Protein 4O1E (pdb70)

Sequence (538 aa):
GSHMLIIIGEKINGTTIPSVKKAIEAKDEKLIRDLALRQSEAGADYIDVCASTSPELEVETLQWLMDIVQEATDTPLCIDSPNPRAIQQVLLYAKRPGLINSVSLEGDKCEVIFPLIQGTSWQVIALTCDNSGIPQDVQSRVEIAQALVEKAQSYDIAQERIHIDPLVIALSADNGALLKFAEATRQIKANYPMINVTSGLSNISFGMPLRKVVNQNFLTLAMFAGMDSAIILDPLNRDLLAALLATEALLGRDKHCRNFANAYRKNKIGPLKHMLIIIGEKINGTIPSVKKAIEAKDEKLIRDLALRQEAGADYIDVCASTSPELEVETLQWLMDIVQEATDTPLCIDSPNPRAIQQVLLYAKRPGLINSVSLEGDKCEVIFPLLIQGTSWQVIALTCDNSGIPQDVQSRVEIAQALVEKAQSYDIAQERIHIDPLVIIALSADNGALLKFAEATRQIKANYPMINVTSGLSNISFGMPLRKVVNQNFLTLAMFAGMDSAIILDPLNRDLLAALLATEALLGRDKHCRNFANAYRKNKIGPL

Organism: Desulfitobacterium hafniense (strain DSM 10664 / DCB-2) (NCBI:txid272564)

CATH classification: 3.20.20.20

Foldseek 3Di:
DDDAAAEAEAPQACVPPVNVVCLVVVPLVVLLVLLVVQVVLPHQEYEHHNPDPVVCGLVSLLSSQVSSVVNDVRHYAYADPDLVSCLSCVVSGPAAEEYHAAFQEDCRLVRVLVSCQVHLHAHEYEQAYNVGQDQALVSSLVRLVVSQVSSVVSVNAQLRYAYENAQAACVVPVCRLVSLLVSLVSNCVVPVNHAYEYEQQRHHPPHPPSVVNSLVSVLSVVVSHHRYYHYHSQPQVSSLSSLVSCVVVVNCVVSVVNVVCVVVVSHDPRD/DAAAEAEAPQACVPPVNVVCLVVVVLVVLLVLLQVLCLHHQEYEHYNPDDPVCGLVSQLSSQVSSVVRDVRHYAYADPDQVSVLSRVVSTPAAEEYHAAEQEDCNCVSVLVVCQPHLHAHEYEQAYNVGQDDALVSSLVRLVVSCVSNVVSVHHQLRYAYEDAFAACVVPVCRLVSVLVSQVSNCVVPVNHAYEYEQQRHHPPHPPSVVNSLVSLLSVVVSHHRYYHYHSQPQVSSLSSLVSCVVVVNCVVSVVNVVCVVVVSHDDD

Secondary structure (DSSP, 8-state):
---PPEEEEEEEETTSHHHHHHHHHT-HHHHHHHHHHHHHTT-SEEEEE--S-GGGHHHHHHHHHHHHHHH--SPEEEE-S-HHHHHHHGGG-SS--EEEEE-SSTTHHHHHHHHHTTS--EEEEES-BTTB---SHHHHHHHHHHHHHHHHTTT--GGGEEEE-----TTT-TTHHHHHHHHHHHHHHH-TT-EEEEESSGGGTTSSSHHHHHHHHHHHHHHHT--EEEE-TT-HHHHHHHHHHHHHTT-SGGGHHHHHHHHTTSSSS--/-PPEEEEEEEETTSHHHHHHHHHT-HHHHHHHHHH-----SEEEEE--S-HHHHHHHHHHHHHHHHHH--SPEEEE-S-HHHHHHHGGG-SS--EEEEE-SSTTHHHHHHHHHTTS--EEEEES-BTTBS-SSHHHHHHHHHHHHHHHHTTT--GGGEEEE-----TTT-TTHHHHHHHHHHHHHHH-TT-EEEEESGGGGTTSSSHHHHHHHHHHHHHHHT--EEEE-TT-HHHHHHHHHHHHHTT-SGGGHHHHHHHHTTSSS--

B-factor: mean 22.32, std 10.83, range [8.6, 91.75]

Nearest PDB structures (foldseek):
  4o1e-assembly1_B  TM=1.000E+00  e=1.404E-48  Desulfitobacterium hafniense DCB-2
  4o1f-assembly1_A  TM=1.003E+00  e=5.592E-47  Desulfitobacterium hafniense DCB-2
  4o1f-assembly1_B  TM=1.001E+00  e=1.615E-46  Desulfitobacterium hafniense DCB-2
  2yck-assembly1_X  TM=9.261E-01  e=9.303E-23  Carboxydothermus hydrogenoformans Z-2901
  4djd-assembly1_A  TM=9.196E-01  e=1.415E-20  Neomoorella thermoacetica

Radius of gyration: 26.52 Å; Cα contacts (8 Å, |Δi|>4): 1073; chains: 2; bounding box: 45×78×53 Å

Structure (mmCIF, N/CA/C/O backbone):
data_4O1E
#
_entry.id   4O1E
#
_cell.length_a   90.300
_cell.length_b   118.386
_cell.length_c   57.727
_cell.angle_alpha   90.00
_cell.angle_beta   90.00
_cell.angle_gamma   90.00
#
_symmetry.space_group_name_H-M   'P 21 21 2'
#
loop_
_entity.id
_entity.type
_entity.pdbx_description
1 polymer 'Dihydropteroate synthase DHPS'
2 non-polymer '5-METHYL-5,6,7,8-TETRAHYDROFOLIC ACID'
3 water water
#
loop_
_atom_site.group_PDB
_atom_site.id
_atom_site.type_symbol
_atom_site.label_atom_id
_atom_site.label_alt_id
_atom_site.label_comp_id
_atom_site.label_asym_id
_atom_site.label_entity_id
_atom_site.label_seq_id
_atom_site.pdbx_PDB_ins_code
_atom_site.Cartn_x
_atom_site.Cartn_y
_atom_site.Cartn_z
_atom_site.occupancy
_atom_site.B_iso_or_equiv
_atom_site.auth_seq_id
_atom_site.auth_comp_id
_atom_site.auth_asym_id
_atom_site.auth_atom_id
_atom_site.pdbx_PDB_model_num
ATOM 1 N N . GLY A 1 18 ? -37.376 -11.574 -6.873 1.00 51.87 -2 GLY A N 1
ATOM 2 C CA . GLY A 1 18 ? -36.584 -12.606 -6.135 1.00 55.90 -2 GLY A CA 1
ATOM 3 C C . GLY A 1 18 ? -35.150 -12.647 -6.645 1.00 58.94 -2 GLY A C 1
ATOM 4 O O . GLY A 1 18 ? -34.754 -13.579 -7.349 1.00 70.98 -2 GLY A O 1
ATOM 5 N N . SER A 1 19 ? -34.370 -11.634 -6.268 1.00 53.06 -1 SER A N 1
ATOM 6 C CA . SER A 1 19 ? -33.023 -11.382 -6.821 1.00 42.34 -1 SER A CA 1
ATOM 7 C C . SER A 1 19 ? -31.916 -12.280 -6.190 1.00 43.48 -1 SER A C 1
ATOM 8 O O . SER A 1 19 ? -32.166 -12.945 -5.182 1.00 51.33 -1 SER A O 1
ATOM 11 N N . HIS A 1 20 ? -30.706 -12.247 -6.779 1.00 26.70 0 HIS A N 1
ATOM 12 C CA . HIS A 1 20 ? -29.576 -13.181 -6.555 1.00 24.29 0 HIS A CA 1
ATOM 13 C C . HIS A 1 20 ? -28.341 -12.557 -7.194 1.00 19.91 0 HIS A C 1
ATOM 14 O O . HIS A 1 20 ? -28.442 -11.715 -8.079 1.00 18.47 0 HIS A O 1
ATOM 21 N N . MET A 1 21 ? -27.180 -13.008 -6.753 1.00 17.93 1 MET A N 1
ATOM 22 C CA . MET A 1 21 ? -25.941 -12.527 -7.345 1.00 15.16 1 MET A CA 1
ATOM 23 C C . MET A 1 21 ? -25.912 -12.923 -8.846 1.00 14.18 1 MET A C 1
ATOM 24 O O . MET A 1 21 ? -26.378 -13.999 -9.230 1.00 14.49 1 MET A O 1
ATOM 29 N N . LEU A 1 22 ? -25.312 -12.055 -9.663 1.00 12.79 2 LEU A N 1
ATOM 30 C CA . LEU A 1 22 ? -25.088 -12.443 -11.085 1.00 11.97 2 LEU A CA 1
ATOM 31 C C . LEU A 1 22 ? -24.291 -13.768 -11.214 1.00 11.29 2 LEU A C 1
ATOM 32 O O . LEU A 1 22 ? -23.273 -14.020 -10.496 1.00 12.22 2 LEU A O 1
ATOM 37 N N . ILE A 1 23 ? -24.828 -14.620 -12.077 1.00 9.31 3 ILE A N 1
ATOM 38 C CA . ILE A 1 23 ? -24.228 -15.962 -12.405 1.00 10.41 3 ILE A CA 1
ATOM 39 C C . ILE A 1 23 ? -23.160 -15.715 -13.476 1.00 8.60 3 ILE A C 1
ATOM 40 O O . ILE A 1 23 ? -23.462 -15.148 -14.525 1.00 10.43 3 ILE A O 1
ATOM 45 N N . ILE A 1 24 ? -21.921 -16.108 -13.186 1.00 9.55 4 ILE A N 1
ATOM 46 C CA . ILE A 1 24 ? -20.774 -15.814 -14.114 1.00 9.61 4 ILE A CA 1
ATOM 47 C C . ILE A 1 24 ? -20.402 -17.046 -14.956 1.00 9.68 4 ILE A C 1
ATOM 48 O O . ILE A 1 24 ? -20.128 -18.114 -14.384 1.00 11.77 4 ILE A O 1
ATOM 53 N N . ILE A 1 25 ? -20.491 -16.890 -16.276 1.00 8.87 5 ILE A N 1
ATOM 54 C CA . ILE A 1 25 ? -20.009 -17.937 -17.151 1.00 9.71 5 ILE A CA 1
ATOM 55 C C . ILE A 1 25 ? -18.640 -17.464 -17.686 1.00 10.24 5 ILE A C 1
ATOM 56 O O . ILE A 1 25 ? -18.532 -16.454 -18.429 1.00 10.77 5 ILE A O 1
ATOM 61 N N . GLY A 1 26 ? -17.574 -18.219 -17.282 1.00 10.30 6 GLY A N 1
ATOM 62 C CA . GLY A 1 26 ? -16.213 -17.673 -17.618 1.00 10.40 6 GLY A CA 1
ATOM 63 C C . GLY A 1 26 ? -15.944 -17.983 -19.100 1.00 11.53 6 GLY A C 1
ATOM 64 O O . GLY A 1 26 ? -16.067 -19.137 -19.531 1.00 10.76 6 GLY A O 1
ATOM 65 N N . GLU A 1 27 ? -15.523 -16.978 -19.871 1.00 11.26 7 GLU A N 1
ATOM 66 C CA . GLU A 1 27 ? -15.509 -17.071 -21.299 1.00 11.94 7 GLU A CA 1
ATOM 67 C C . GLU A 1 27 ? -14.140 -17.467 -21.892 1.00 13.07 7 GLU A C 1
ATOM 68 O O . GLU A 1 27 ? -14.017 -17.656 -23.132 1.00 14.03 7 GLU A O 1
ATOM 74 N N . LYS A 1 28 ? -13.107 -17.616 -21.030 1.00 13.05 8 LYS A N 1
ATOM 75 C CA . LYS A 1 28 ? -11.763 -17.560 -21.596 1.00 14.51 8 LYS A CA 1
ATOM 76 C C . LYS A 1 28 ? -11.334 -18.823 -22.426 1.00 14.20 8 LYS A C 1
ATOM 77 O O . LYS A 1 28 ? -10.391 -18.688 -23.247 1.00 16.34 8 LYS A O 1
ATOM 83 N N . ILE A 1 29 ? -11.949 -20.019 -22.224 1.00 13.52 9 ILE A N 1
ATOM 84 C CA . ILE A 1 29 ? -11.466 -21.188 -22.998 1.00 13.79 9 ILE A CA 1
ATOM 85 C C . ILE A 1 29 ? -12.189 -21.245 -24.321 1.00 15.29 9 ILE A C 1
ATOM 86 O O . ILE A 1 29 ? -13.170 -22.005 -24.489 1.00 14.63 9 ILE A O 1
ATOM 91 N N . ASN A 1 30 ? -11.764 -20.374 -25.249 1.00 15.74 10 ASN A N 1
ATOM 92 C CA . ASN A 1 30 ? -12.548 -20.202 -26.523 1.00 17.14 10 ASN A CA 1
ATOM 93 C C . ASN A 1 30 ? -11.481 -20.116 -27.660 1.00 18.76 10 ASN A C 1
ATOM 94 O O . ASN A 1 30 ? -10.574 -19.212 -27.600 1.00 19.56 10 ASN A O 1
ATOM 99 N N . GLY A 1 31 ? -11.521 -21.103 -28.558 1.00 19.64 11 GLY A N 1
ATOM 100 C CA . GLY A 1 31 ? -10.547 -21.173 -29.638 1.00 23.77 11 GLY A CA 1
ATOM 101 C C . GLY A 1 31 ? -10.524 -20.032 -30.627 1.00 26.55 11 GLY A C 1
ATOM 102 O O . GLY A 1 31 ? -9.652 -20.037 -31.488 1.00 31.78 11 GLY A O 1
ATOM 103 N N A THR A 1 32 ? -11.407 -19.051 -30.511 0.50 28.03 12 THR A N 1
ATOM 104 N N B THR A 1 32 ? -11.448 -19.087 -30.536 0.50 27.75 12 THR A N 1
ATOM 105 C CA A THR A 1 32 ? -11.317 -17.797 -31.313 0.50 29.68 12 THR A CA 1
ATOM 106 C CA B THR A 1 32 ? -11.330 -17.827 -31.301 0.50 29.28 12 THR A CA 1
ATOM 107 C C A THR A 1 32 ? -10.257 -16.829 -30.763 0.50 31.07 12 THR A C 1
ATOM 108 C C B THR A 1 32 ? -10.058 -17.101 -30.839 0.50 31.35 12 THR A C 1
ATOM 109 O O A THR A 1 32 ? -9.819 -15.905 -31.452 0.50 30.05 12 THR A O 1
ATOM 110 O O B THR A 1 32 ? -9.260 -16.660 -31.672 0.50 30.92 12 THR A O 1
ATOM 115 N N . ILE A 1 33 ? -9.855 -17.047 -29.517 1.00 30.25 13 ILE A N 1
ATOM 116 C CA . ILE A 1 33 ? -8.750 -16.292 -28.868 1.00 30.10 13 ILE A CA 1
ATOM 117 C C . ILE A 1 33 ? -7.429 -16.870 -29.326 1.00 31.56 13 ILE A C 1
ATOM 118 O O . ILE A 1 33 ? -7.144 -18.066 -29.125 1.00 28.98 13 ILE A O 1
ATOM 123 N N . PRO A 1 34 ? -6.589 -16.030 -30.030 1.00 33.12 14 PRO A N 1
ATOM 124 C CA . PRO A 1 34 ? -5.396 -16.663 -30.545 1.00 33.80 14 PRO A CA 1
ATOM 125 C C . PRO A 1 34 ? -4.569 -17.527 -29.589 1.00 34.22 14 PRO A C 1
ATOM 126 O O . PRO A 1 34 ? -4.147 -18.620 -30.000 1.00 33.27 14 PRO A O 1
ATOM 130 N N . SER A 1 35 ? -4.265 -17.068 -28.374 1.00 32.20 15 SER A N 1
ATOM 131 C CA . SER A 1 35 ? -3.502 -17.929 -27.453 1.00 33.02 15 SER A CA 1
ATOM 132 C C . SER A 1 35 ? -4.121 -19.324 -27.171 1.00 32.45 15 SER A C 1
ATOM 133 O O . SER A 1 35 ? -3.414 -20.331 -26.967 1.00 32.73 15 SER A O 1
ATOM 136 N N . VAL A 1 36 ? -5.464 -19.365 -27.069 1.00 29.29 16 VAL A N 1
ATOM 137 C CA . VAL A 1 36 ? -6.147 -20.664 -26.883 1.00 27.95 16 VAL A CA 1
ATOM 138 C C . VAL A 1 36 ? -6.154 -21.521 -28.167 1.00 28.42 16 VAL A C 1
ATOM 139 O O . VAL A 1 36 ? -6.003 -22.745 -28.087 1.00 27.10 16 VAL A O 1
ATOM 143 N N . LYS A 1 37 ? -6.358 -20.909 -29.338 1.00 28.22 17 LYS A N 1
ATOM 144 C CA . LYS A 1 37 ? -6.326 -21.659 -30.597 1.00 29.71 17 LYS A CA 1
ATOM 145 C C . LYS A 1 37 ? -4.920 -22.281 -30.699 1.00 31.19 17 LYS A C 1
ATOM 146 O O . LYS A 1 37 ? -4.773 -23.496 -30.968 1.00 29.84 17 LYS A O 1
ATOM 152 N N . LYS A 1 38 ? -3.898 -21.486 -30.380 1.00 33.21 18 LYS A N 1
ATOM 153 C CA . LYS A 1 38 ? -2.529 -22.080 -30.374 1.00 35.29 18 LYS A CA 1
ATOM 154 C C . LYS A 1 38 ? -2.390 -23.251 -29.391 1.00 35.82 18 LYS A C 1
ATOM 155 O O . LYS A 1 38 ? -1.864 -24.281 -29.794 1.00 32.73 18 LYS A O 1
ATOM 157 N N . ALA A 1 39 ? -2.890 -23.121 -28.135 1.00 32.19 19 ALA A N 1
ATOM 158 C CA . ALA A 1 39 ? -2.879 -24.228 -27.153 1.00 31.36 19 ALA A CA 1
ATOM 159 C C . ALA A 1 39 ? -3.588 -25.518 -27.586 1.00 32.59 19 ALA A C 1
ATOM 160 O O . ALA A 1 39 ? -3.152 -26.640 -27.235 1.00 33.85 19 ALA A O 1
ATOM 162 N N . ILE A 1 40 ? -4.713 -25.369 -28.303 1.00 32.12 20 ILE A N 1
ATOM 163 C CA . ILE A 1 40 ? -5.412 -26.518 -28.820 1.00 30.15 20 ILE A CA 1
ATOM 164 C C . ILE A 1 40 ? -4.533 -27.183 -29.939 1.00 34.15 20 ILE A C 1
ATOM 165 O O . ILE A 1 40 ? -4.460 -28.395 -29.988 1.00 34.90 20 ILE A O 1
ATOM 170 N N . GLU A 1 41 ? -3.951 -26.369 -30.822 1.00 36.97 21 GLU A N 1
ATOM 171 C CA . GLU A 1 41 ? -3.078 -26.870 -31.924 1.00 42.55 21 GLU A CA 1
ATOM 172 C C . GLU A 1 41 ? -1.869 -27.544 -31.369 1.00 44.21 21 GLU A C 1
ATOM 173 O O . GLU A 1 41 ? -1.432 -28.564 -31.877 1.00 47.56 21 GLU A O 1
ATOM 179 N N . ALA A 1 42 ? -1.303 -26.935 -30.339 1.00 44.65 22 ALA A N 1
ATOM 180 C CA . ALA A 1 42 ? -0.145 -27.490 -29.632 1.00 43.95 22 ALA A CA 1
ATOM 181 C C . ALA A 1 42 ? -0.500 -28.571 -28.600 1.00 43.41 22 ALA A C 1
ATOM 182 O O . ALA A 1 42 ? 0.383 -29.284 -28.163 1.00 43.41 22 ALA A O 1
ATOM 184 N N . LYS A 1 43 ? -1.773 -28.686 -28.172 1.00 38.79 23 LYS A N 1
ATOM 185 C CA . LYS A 1 43 ? -2.210 -29.658 -27.141 1.00 41.96 23 LYS A CA 1
ATOM 186 C C . LYS A 1 43 ? -1.562 -29.357 -25.767 1.00 43.03 23 LYS A C 1
ATOM 187 O O . LYS A 1 43 ? -1.176 -30.252 -24.984 1.00 42.83 23 LYS A O 1
ATOM 193 N N . ASP A 1 44 ? -1.464 -28.051 -25.524 1.00 40.27 24 ASP A N 1
ATOM 194 C CA . ASP A 1 44 ? -0.874 -27.465 -24.347 1.00 40.42 24 ASP A CA 1
ATOM 195 C C . ASP A 1 44 ? -1.916 -27.482 -23.264 1.00 40.38 24 ASP A C 1
ATOM 196 O O . ASP A 1 44 ? -2.649 -26.463 -23.116 1.00 37.06 24 ASP A O 1
ATOM 201 N N . GLU A 1 45 ? -2.019 -28.615 -22.551 1.00 37.44 25 GLU A N 1
ATOM 202 C CA . GLU A 1 45 ? -2.933 -28.734 -21.393 1.00 38.48 25 GLU A CA 1
ATOM 203 C C . GLU A 1 45 ? -2.765 -27.736 -20.305 1.00 35.24 25 GLU A C 1
ATOM 204 O O . GLU A 1 45 ? -3.767 -27.365 -19.686 1.00 30.43 25 GLU A O 1
ATOM 210 N N . LYS A 1 46 ? -1.532 -27.391 -19.974 1.00 32.49 26 LYS A N 1
ATOM 211 C CA . LYS A 1 46 ? -1.258 -26.486 -18.870 1.00 33.43 26 LYS A CA 1
ATOM 212 C C . LYS A 1 46 ? -2.003 -25.156 -19.035 1.00 31.43 26 LYS A C 1
ATOM 213 O O . LYS A 1 46 ? -2.585 -24.663 -18.074 1.00 29.10 26 LYS A O 1
ATOM 219 N N . LEU A 1 47 ? -2.041 -24.615 -20.250 1.00 30.26 27 LEU A N 1
ATOM 220 C CA . LEU A 1 47 ? -2.670 -23.313 -20.454 1.00 30.34 27 LEU A CA 1
ATOM 221 C C . LEU A 1 47 ? -4.183 -23.444 -20.120 1.00 25.93 27 LEU A C 1
ATOM 222 O O . LEU A 1 47 ? -4.789 -22.609 -19.463 1.00 25.82 27 LEU A O 1
ATOM 227 N N . ILE A 1 48 ? -4.756 -24.540 -20.597 1.00 26.55 28 ILE A N 1
ATOM 228 C CA . ILE A 1 48 ? -6.219 -24.735 -20.460 1.00 23.43 28 ILE A CA 1
ATOM 229 C C . ILE A 1 48 ? -6.537 -24.984 -19.002 1.00 23.46 28 ILE A C 1
ATOM 230 O O . ILE A 1 48 ? -7.527 -24.480 -18.411 1.00 21.86 28 ILE A O 1
ATOM 235 N N . ARG A 1 49 ? -5.709 -25.813 -18.361 1.00 24.78 29 ARG A N 1
ATOM 236 C CA . ARG A 1 49 ? -5.870 -26.031 -16.933 1.00 24.52 29 ARG A CA 1
ATOM 237 C C . ARG A 1 49 ? -5.790 -24.722 -16.117 1.00 24.95 29 ARG A C 1
ATOM 238 O O . ARG A 1 49 ? -6.624 -24.497 -15.240 1.00 22.60 29 ARG A O 1
ATOM 246 N N . ASP A 1 50 ? -4.788 -23.891 -16.388 1.00 25.13 30 ASP A N 1
ATOM 247 C CA . ASP A 1 50 ? -4.615 -22.606 -15.699 1.00 25.39 30 ASP A CA 1
ATOM 248 C C . ASP A 1 50 ? -5.801 -21.693 -15.923 1.00 22.20 30 ASP A C 1
ATOM 249 O O . ASP A 1 50 ? -6.273 -21.088 -14.968 1.00 20.70 30 ASP A O 1
ATOM 254 N N . LEU A 1 51 ? -6.365 -21.662 -17.143 1.00 20.68 31 LEU A N 1
ATOM 255 C CA . LEU A 1 51 ? -7.546 -20.821 -17.349 1.00 19.11 31 LEU A CA 1
ATOM 256 C C . LEU A 1 51 ? -8.750 -21.379 -16.576 1.00 18.01 31 LEU A C 1
ATOM 257 O O . LEU A 1 51 ? -9.566 -20.611 -16.042 1.00 16.67 31 LEU A O 1
ATOM 262 N N . ALA A 1 52 ? -8.846 -22.708 -16.501 1.00 17.80 32 ALA A N 1
ATOM 263 C CA . ALA A 1 52 ? -10.030 -23.287 -15.786 1.00 17.10 32 ALA A CA 1
ATOM 264 C C . ALA A 1 52 ? -9.938 -22.923 -14.267 1.00 17.06 32 ALA A C 1
ATOM 265 O O . ALA A 1 52 ? -10.906 -22.498 -13.642 1.00 17.88 32 ALA A O 1
ATOM 267 N N . LEU A 1 53 ? -8.772 -23.157 -13.705 1.00 18.56 33 LEU A N 1
ATOM 268 C CA . LEU A 1 53 ? -8.555 -22.848 -12.306 1.00 19.38 33 LEU A CA 1
ATOM 269 C C . LEU A 1 53 ? -8.667 -21.381 -11.968 1.00 19.88 33 LEU A C 1
ATOM 270 O O . LEU A 1 53 ? -9.309 -21.016 -10.953 1.00 19.62 33 LEU A O 1
ATOM 275 N N . ARG A 1 54 ? -8.052 -20.503 -12.793 1.00 19.19 34 ARG A N 1
ATOM 276 C CA . ARG A 1 54 ? -8.075 -19.106 -12.445 1.00 20.05 34 ARG A CA 1
ATOM 277 C C . ARG A 1 54 ? -9.482 -18.584 -12.512 1.00 16.95 34 ARG A C 1
ATOM 278 O O . ARG A 1 54 ? -9.891 -17.695 -11.711 1.00 17.18 34 ARG A O 1
ATOM 286 N N . GLN A 1 55 ? -10.256 -19.062 -13.507 1.00 16.13 35 GLN A N 1
ATOM 287 C CA . GLN A 1 55 ? -11.636 -18.548 -13.667 1.00 13.92 35 GLN A CA 1
ATOM 288 C C . GLN A 1 55 ? -12.511 -19.058 -12.463 1.00 14.86 35 GLN A C 1
ATOM 289 O O . GLN A 1 55 ? -13.280 -18.273 -11.943 1.00 14.44 35 GLN A O 1
ATOM 295 N N . SER A 1 56 ? -12.356 -20.343 -12.082 1.00 16.08 36 SER A N 1
ATOM 296 C CA . SER A 1 56 ? -13.025 -20.793 -10.935 1.00 17.40 36 SER A CA 1
ATOM 297 C C . SER A 1 56 ? -12.718 -20.013 -9.656 1.00 17.94 36 SER A C 1
ATOM 298 O O . SER A 1 56 ? -13.582 -19.618 -8.966 1.00 17.20 36 SER A O 1
ATOM 302 N N . GLU A 1 57 ? -11.441 -19.770 -9.410 1.00 20.50 37 GLU A N 1
ATOM 303 C CA . GLU A 1 57 ? -10.946 -18.970 -8.267 1.00 19.94 37 GLU A CA 1
ATOM 304 C C . GLU A 1 57 ? -11.436 -17.547 -8.261 1.00 21.54 37 GLU A C 1
ATOM 305 O O . GLU A 1 57 ? -11.712 -16.956 -7.190 1.00 22.13 37 GLU A O 1
ATOM 311 N N . ALA A 1 58 ? -11.729 -17.013 -9.466 1.00 18.94 38 ALA A N 1
ATOM 312 C CA . ALA A 1 58 ? -12.281 -15.662 -9.555 1.00 20.11 38 ALA A CA 1
ATOM 313 C C . ALA A 1 58 ? -13.800 -15.626 -9.371 1.00 19.37 38 ALA A C 1
ATOM 314 O O . ALA A 1 58 ? -14.391 -14.546 -9.321 1.00 23.61 38 ALA A O 1
ATOM 316 N N . GLY A 1 59 ? -14.411 -16.801 -9.268 1.00 16.60 39 GLY A N 1
ATOM 317 C CA . GLY A 1 59 ? -15.824 -16.893 -8.963 1.00 16.46 39 GLY A CA 1
ATOM 318 C C . GLY A 1 59 ? -16.731 -17.350 -10.087 1.00 14.54 39 GLY A C 1
ATOM 319 O O . GLY A 1 59 ? -17.952 -17.268 -9.955 1.00 15.75 39 GLY A O 1
ATOM 320 N N . ALA A 1 60 ? -16.166 -17.833 -11.191 1.00 13.55 40 ALA A N 1
ATOM 321 C CA . ALA A 1 60 ? -17.047 -18.324 -12.295 1.00 12.04 40 ALA A CA 1
ATOM 322 C C . ALA A 1 60 ? -17.933 -19.407 -11.704 1.00 12.21 40 ALA A C 1
ATOM 323 O O . ALA A 1 60 ? -17.400 -20.336 -11.019 1.00 15.10 40 ALA A O 1
ATOM 325 N N . ASP A 1 61 ? -19.162 -19.402 -12.142 1.00 11.39 41 ASP A N 1
ATOM 326 C CA . ASP A 1 61 ? -20.116 -20.487 -11.895 1.00 12.57 41 ASP A CA 1
ATOM 327 C C . ASP A 1 61 ? -20.109 -21.614 -12.922 1.00 11.13 41 ASP A C 1
ATOM 328 O O . ASP A 1 61 ? -20.554 -22.738 -12.552 1.00 11.48 41 ASP A O 1
ATOM 333 N N . TYR A 1 62 ? -19.697 -21.334 -14.156 1.00 11.28 42 TYR A N 1
ATOM 334 C CA . TYR A 1 62 ? -19.627 -22.266 -15.263 1.00 10.88 42 TYR A CA 1
ATOM 335 C C . TYR A 1 62 ? -18.375 -21.864 -16.050 1.00 11.27 42 TYR A C 1
ATOM 336 O O . TYR A 1 62 ? -17.951 -20.691 -16.075 1.00 11.84 42 TYR A O 1
ATOM 345 N N . ILE A 1 63 ? -17.739 -22.882 -16.643 1.00 10.22 43 ILE A N 1
ATOM 346 C CA . ILE A 1 63 ? -16.549 -22.687 -17.466 1.00 11.28 43 ILE A CA 1
ATOM 347 C C . ILE A 1 63 ? -16.981 -22.925 -18.914 1.00 11.55 43 ILE A C 1
ATOM 348 O O . ILE A 1 63 ? -17.293 -24.090 -19.293 1.00 10.78 43 ILE A O 1
ATOM 353 N N . ASP A 1 64 ? -17.045 -21.873 -19.736 1.00 10.75 44 ASP A N 1
ATOM 354 C CA . ASP A 1 64 ? -17.448 -22.067 -21.124 1.00 11.37 44 ASP A CA 1
ATOM 355 C C . ASP A 1 64 ? -16.293 -22.826 -21.823 1.00 11.85 44 ASP A C 1
ATOM 356 O O . ASP A 1 64 ? -15.091 -22.629 -21.532 1.00 13.01 44 ASP A O 1
ATOM 361 N N . VAL A 1 65 ? -16.624 -23.731 -22.758 1.00 11.22 45 VAL A N 1
ATOM 362 C CA . VAL A 1 65 ? -15.565 -24.373 -23.560 1.00 13.10 45 VAL A CA 1
ATOM 363 C C . VAL A 1 65 ? -16.047 -24.264 -25.010 1.00 13.27 45 VAL A C 1
ATOM 364 O O . VAL A 1 65 ? -17.114 -24.769 -25.346 1.00 12.85 45 VAL A O 1
ATOM 368 N N . CYS A 1 66 ? -15.226 -23.673 -25.900 1.00 14.51 46 CYS A N 1
ATOM 369 C CA . CYS A 1 66 ? -15.611 -23.543 -27.340 1.00 15.40 46 CYS A CA 1
ATOM 370 C C . CYS A 1 66 ? -14.391 -23.892 -28.187 1.00 16.20 46 CYS A C 1
ATOM 371 O O . CYS A 1 66 ? -13.325 -23.313 -27.941 1.00 18.76 46 CYS A O 1
ATOM 374 N N . ALA A 1 67 ? -14.531 -24.854 -29.095 1.00 17.22 47 ALA A N 1
ATOM 375 C CA . ALA A 1 67 ? -13.384 -25.402 -29.871 1.00 18.85 47 ALA A CA 1
ATOM 376 C C . ALA A 1 67 ? -12.938 -24.372 -30.902 1.00 23.73 47 ALA A C 1
ATOM 377 O O . ALA A 1 67 ? -11.741 -24.129 -31.067 1.00 24.77 47 ALA A O 1
ATOM 379 N N . SER A 1 68 ? -13.913 -23.820 -31.616 1.00 23.34 48 SER A N 1
ATOM 380 C CA . SER A 1 68 ? -13.638 -22.885 -32.728 1.00 25.28 48 SER A CA 1
ATOM 381 C C . SER A 1 68 ? -12.653 -23.475 -33.770 1.00 26.62 48 SER A C 1
ATOM 382 O O . SER A 1 68 ? -11.874 -22.781 -34.344 1.00 27.48 48 SER A O 1
ATOM 385 N N . THR A 1 69 ? -12.741 -24.765 -33.976 1.00 27.64 49 THR A N 1
ATOM 386 C CA . THR A 1 69 ? -11.893 -25.459 -34.934 1.00 28.43 49 THR A CA 1
ATOM 387 C C . THR A 1 69 ? -12.736 -25.788 -36.201 1.00 29.90 49 THR A C 1
ATOM 388 O O . THR A 1 69 ? -13.920 -25.454 -36.312 1.00 31.20 49 THR A O 1
ATOM 392 N N . SER A 1 70 ? -12.132 -26.463 -37.165 1.00 31.32 50 SER A N 1
ATOM 393 C CA . SER A 1 70 ? -12.869 -26.951 -38.305 1.00 31.42 50 SER A CA 1
ATOM 394 C C . SER A 1 70 ? -13.948 -27.901 -37.809 1.00 33.59 50 SER A C 1
ATOM 395 O O . SER A 1 70 ? -13.782 -28.550 -36.718 1.00 34.39 50 SER A O 1
ATOM 398 N N . PRO A 1 71 ? -15.064 -27.995 -38.521 1.00 35.07 51 PRO A N 1
ATOM 399 C CA . PRO A 1 71 ? -16.166 -28.882 -38.111 1.00 34.21 51 PRO A CA 1
ATOM 400 C C . PRO A 1 71 ? -15.739 -30.320 -37.764 1.00 34.60 51 PRO A C 1
ATOM 401 O O . PRO A 1 71 ? -16.155 -30.829 -36.712 1.00 30.97 51 PRO A O 1
ATOM 405 N N . GLU A 1 72 ? -14.933 -30.977 -38.619 1.00 30.54 52 GLU A N 1
ATOM 406 C CA . GLU A 1 72 ? -14.714 -32.416 -38.410 1.00 32.20 52 GLU A CA 1
ATOM 407 C C . GLU A 1 72 ? -13.737 -32.651 -37.240 1.00 29.53 52 GLU A C 1
ATOM 408 O O . GLU A 1 72 ? -13.591 -33.810 -36.852 1.00 31.29 52 GLU A O 1
ATOM 414 N N . LEU A 1 73 ? -13.068 -31.600 -36.727 1.00 28.31 53 LEU A N 1
ATOM 415 C CA . LEU A 1 73 ? -12.239 -31.677 -35.486 1.00 27.43 53 LEU A CA 1
ATOM 416 C C . LEU A 1 73 ? -12.981 -31.223 -34.206 1.00 25.34 53 LEU A C 1
ATOM 417 O O . LEU A 1 73 ? -12.416 -31.236 -33.099 1.00 24.20 53 LEU A O 1
ATOM 422 N N . GLU A 1 74 ? -14.180 -30.686 -34.356 1.00 21.74 54 GLU A N 1
ATOM 423 C CA . GLU A 1 74 ? -14.817 -30.053 -33.164 1.00 20.39 54 GLU A CA 1
ATOM 424 C C . GLU A 1 74 ? -15.117 -31.009 -32.008 1.00 19.71 54 GLU A C 1
ATOM 425 O O . GLU A 1 74 ? -14.924 -30.621 -30.849 1.00 19.95 54 GLU A O 1
ATOM 431 N N . VAL A 1 75 ? -15.674 -32.178 -32.352 1.00 20.07 55 VAL A N 1
ATOM 432 C CA . VAL A 1 75 ? -16.108 -33.104 -31.310 1.00 21.21 55 VAL A CA 1
ATOM 433 C C . VAL A 1 75 ? -14.903 -33.596 -30.499 1.00 22.73 55 VAL A C 1
ATOM 434 O O . VAL A 1 75 ? -14.888 -33.463 -29.241 1.00 23.33 55 VAL A O 1
ATOM 438 N N . GLU A 1 76 ? -13.846 -34.017 -31.175 1.00 23.83 56 GLU A N 1
ATOM 439 C CA . GLU A 1 76 ? -12.676 -34.479 -30.447 1.00 24.07 56 GLU A CA 1
ATOM 440 C C . GLU A 1 76 ? -11.994 -33.304 -29.701 1.00 22.71 56 GLU A C 1
ATOM 441 O O . GLU A 1 76 ? -11.459 -33.506 -28.600 1.00 23.51 56 GLU A O 1
ATOM 447 N N . THR A 1 77 ? -12.095 -32.054 -30.205 1.00 22.22 57 THR A N 1
ATOM 448 C CA . THR A 1 77 ? -11.448 -30.962 -29.498 1.00 20.64 57 THR A CA 1
ATOM 449 C C . THR A 1 77 ? -12.288 -30.616 -28.239 1.00 19.87 57 THR A C 1
ATOM 450 O O . THR A 1 77 ? -11.707 -30.289 -27.206 1.00 19.59 57 THR A O 1
ATOM 454 N N . LEU A 1 78 ? -13.610 -30.589 -28.383 1.00 19.69 58 LEU A N 1
ATOM 455 C CA . LEU A 1 78 ? -14.444 -30.310 -27.188 1.00 19.18 58 LEU A CA 1
ATOM 456 C C . LEU A 1 78 ? -14.178 -31.397 -26.125 1.00 19.87 58 LEU A C 1
ATOM 457 O O . LEU A 1 78 ? -14.034 -31.067 -24.887 1.00 18.05 58 LEU A O 1
ATOM 462 N N . GLN A 1 79 ? -14.092 -32.657 -26.550 1.00 21.02 59 GLN A N 1
ATOM 463 C CA . GLN A 1 79 ? -13.865 -33.723 -25.540 1.00 23.47 59 GLN A CA 1
ATOM 464 C C . GLN A 1 79 ? -12.531 -33.481 -24.833 1.00 22.16 59 GLN A C 1
ATOM 465 O O . GLN A 1 79 ? -12.445 -33.606 -23.577 1.00 21.44 59 GLN A O 1
ATOM 471 N N . TRP A 1 80 ? -11.489 -33.112 -25.594 1.00 22.20 60 TRP A N 1
ATOM 472 C CA . TRP A 1 80 ? -10.168 -32.815 -24.996 1.00 23.31 60 TRP A CA 1
ATOM 473 C C . TRP A 1 80 ? -10.271 -31.654 -23.998 1.00 21.76 60 TRP A C 1
ATOM 474 O O . TRP A 1 80 ? -9.764 -31.765 -22.893 1.00 22.21 60 TRP A O 1
ATOM 485 N N . LEU A 1 81 ? -10.951 -30.547 -24.374 1.00 19.24 61 LEU A N 1
ATOM 486 C CA . LEU A 1 81 ? -11.087 -29.405 -23.510 1.00 18.86 61 LEU A CA 1
ATOM 487 C C . LEU A 1 81 ? -11.878 -29.788 -22.268 1.00 18.90 61 LEU A C 1
ATOM 488 O O . LEU A 1 81 ? -11.510 -29.386 -21.140 1.00 19.64 61 LEU A O 1
ATOM 493 N N . MET A 1 82 ? -12.933 -30.593 -22.457 1.00 18.13 62 MET A N 1
ATOM 494 C CA . MET A 1 82 ? -13.805 -30.974 -21.316 1.00 18.64 62 MET A CA 1
ATOM 495 C C . MET A 1 82 ? -12.979 -31.845 -20.333 1.00 20.03 62 MET A C 1
ATOM 496 O O . MET A 1 82 ? -13.053 -31.627 -19.075 1.00 21.07 62 MET A O 1
ATOM 501 N N . ASP A 1 83 ? -12.176 -32.758 -20.872 1.00 21.72 63 ASP A N 1
ATOM 502 C CA . ASP A 1 83 ? -11.325 -33.594 -20.006 1.00 25.19 63 ASP A CA 1
ATOM 503 C C . ASP A 1 83 ? -10.359 -32.797 -19.155 1.00 23.53 63 ASP A C 1
ATOM 504 O O . ASP A 1 83 ? -10.260 -33.013 -17.916 1.00 23.42 63 ASP A O 1
ATOM 509 N N . ILE A 1 84 ? -9.684 -31.820 -19.785 1.00 22.34 64 ILE A N 1
ATOM 510 C CA . ILE A 1 84 ? -8.719 -31.056 -19.074 1.00 21.68 64 ILE A CA 1
ATOM 511 C C . ILE A 1 84 ? -9.365 -30.161 -18.015 1.00 20.00 64 ILE A C 1
ATOM 512 O O . ILE A 1 84 ? -8.870 -30.038 -16.889 1.00 20.00 64 ILE A O 1
ATOM 517 N N . VAL A 1 85 ? -10.494 -29.528 -18.367 1.00 17.26 65 VAL A N 1
ATOM 518 C CA . VAL A 1 85 ? -11.140 -28.636 -17.420 1.00 16.15 65 VAL A CA 1
ATOM 519 C C . VAL A 1 85 ? -11.604 -29.479 -16.186 1.00 16.93 65 VAL A C 1
ATOM 520 O O . VAL A 1 85 ? -11.374 -29.050 -15.070 1.00 16.63 65 VAL A O 1
ATOM 524 N N . GLN A 1 86 ? -12.187 -30.644 -16.462 1.00 16.84 66 GLN A N 1
ATOM 525 C CA . GLN A 1 86 ? -12.858 -31.375 -15.317 1.00 19.74 66 GLN A CA 1
ATOM 526 C C . GLN A 1 86 ? -11.857 -32.075 -14.478 1.00 20.60 66 GLN A C 1
ATOM 527 O O . GLN A 1 86 ? -12.126 -32.388 -13.283 1.00 20.79 66 GLN A O 1
ATOM 533 N N . GLU A 1 87 ? -10.691 -32.370 -15.053 1.00 20.54 67 GLU A N 1
ATOM 534 C CA . GLU A 1 87 ? -9.589 -32.807 -14.148 1.00 24.23 67 GLU A CA 1
ATOM 535 C C . GLU A 1 87 ? -9.144 -31.736 -13.203 1.00 23.23 67 GLU A C 1
ATOM 536 O O . GLU A 1 87 ? -8.663 -32.038 -12.082 1.00 24.33 67 GLU A O 1
ATOM 542 N N . ALA A 1 88 ? -9.179 -30.457 -13.650 1.00 19.88 68 ALA A N 1
ATOM 543 C CA . ALA A 1 88 ? -8.680 -29.392 -12.832 1.00 21.48 68 ALA A CA 1
ATOM 544 C C . ALA A 1 88 ? -9.702 -28.877 -11.859 1.00 20.89 68 ALA A C 1
ATOM 545 O O . ALA A 1 88 ? -9.311 -28.442 -10.786 1.00 22.83 68 ALA A O 1
ATOM 547 N N . THR A 1 89 ? -10.989 -28.830 -12.248 1.00 18.23 69 THR A N 1
ATOM 548 C CA . THR A 1 89 ? -11.983 -28.175 -11.419 1.00 16.71 69 THR A CA 1
ATOM 549 C C . THR A 1 89 ? -13.319 -28.832 -11.458 1.00 16.44 69 THR A C 1
ATOM 550 O O . THR A 1 89 ? -13.681 -29.429 -12.506 1.00 16.36 69 THR A O 1
ATOM 554 N N . ASP A 1 90 ? -14.067 -28.752 -10.355 1.00 16.90 70 ASP A N 1
ATOM 555 C CA . ASP A 1 90 ? -15.453 -29.293 -10.387 1.00 17.49 70 ASP A CA 1
ATOM 556 C C . ASP A 1 90 ? -16.485 -28.209 -10.802 1.00 15.86 70 ASP A C 1
ATOM 557 O O . ASP A 1 90 ? -17.739 -28.467 -10.827 1.00 14.78 70 ASP A O 1
ATOM 562 N N . THR A 1 91 ? -16.046 -26.982 -11.166 1.00 14.39 71 THR A N 1
ATOM 563 C CA . THR A 1 91 ? -17.009 -25.926 -11.605 1.00 12.51 71 THR A CA 1
ATOM 564 C C . THR A 1 91 ? -17.632 -26.470 -12.931 1.00 12.17 71 THR A C 1
ATOM 565 O O . THR A 1 91 ? -16.911 -26.893 -13.840 1.00 12.25 71 THR A O 1
ATOM 569 N N . PRO A 1 92 ? -18.949 -26.518 -13.041 1.00 11.28 72 PRO A N 1
ATOM 570 C CA . PRO A 1 92 ? -19.561 -27.195 -14.178 1.00 11.63 72 PRO A CA 1
ATOM 571 C C . PRO A 1 92 ? -19.260 -26.458 -15.530 1.00 11.21 72 PRO A C 1
ATOM 572 O O . PRO A 1 92 ? -18.944 -25.221 -15.571 1.00 10.26 72 PRO A O 1
ATOM 576 N N . LEU A 1 93 ? -19.384 -27.298 -16.578 1.00 11.45 73 LEU A N 1
ATOM 577 C CA . LEU A 1 93 ? -19.111 -26.837 -17.945 1.00 10.45 73 LEU A CA 1
ATOM 578 C C . LEU A 1 93 ? -20.259 -26.069 -18.561 1.00 11.91 73 LEU A C 1
ATOM 579 O O . LEU A 1 93 ? -21.433 -26.350 -18.280 1.00 12.28 73 LEU A O 1
ATOM 584 N N . CYS A 1 94 ? -19.884 -25.129 -19.429 1.00 11.19 74 CYS A N 1
ATOM 585 C CA . CYS A 1 94 ? -20.882 -24.556 -20.369 1.00 10.19 74 CYS A CA 1
ATOM 586 C C . CYS A 1 94 ? -20.360 -24.934 -21.768 1.00 10.51 74 CYS A C 1
ATOM 587 O O . CYS A 1 94 ? -19.332 -24.459 -22.225 1.00 11.24 74 CYS A O 1
ATOM 590 N N . ILE A 1 95 ? -21.044 -25.860 -22.417 1.00 10.83 75 ILE A N 1
ATOM 591 C CA . ILE A 1 95 ? -20.536 -26.450 -23.711 1.00 12.03 75 ILE A CA 1
ATOM 592 C C . ILE A 1 95 ? -20.990 -25.477 -24.799 1.00 12.90 75 ILE A C 1
ATOM 593 O O . ILE A 1 95 ? -22.206 -25.256 -24.957 1.00 12.41 75 ILE A O 1
ATOM 598 N N . ASP A 1 96 ? -20.027 -24.833 -25.478 1.00 12.69 76 ASP A N 1
ATOM 599 C CA . ASP A 1 96 ? -20.351 -23.748 -26.477 1.00 13.45 76 ASP A CA 1
ATOM 600 C C . ASP A 1 96 ? -20.067 -24.239 -27.874 1.00 14.01 76 ASP A C 1
ATOM 601 O O . ASP A 1 96 ? -18.886 -24.479 -28.252 1.00 14.93 76 ASP A O 1
ATOM 606 N N . SER A 1 97 ? -21.149 -24.433 -28.646 1.00 15.10 77 SER A N 1
ATOM 607 C CA . SER A 1 97 ? -21.007 -24.873 -30.033 1.00 15.92 77 SER A CA 1
ATOM 608 C C . SER A 1 97 ? -22.156 -24.318 -30.874 1.00 15.83 77 SER A C 1
ATOM 609 O O . SER A 1 97 ? -23.263 -24.385 -30.406 1.00 16.12 77 SER A O 1
ATOM 612 N N . PRO A 1 98 ? -21.884 -23.887 -32.112 1.00 15.36 78 PRO A N 1
ATOM 613 C CA . PRO A 1 98 ? -22.946 -23.520 -32.981 1.00 15.47 78 PRO A CA 1
ATOM 614 C C . PRO A 1 98 ? -23.513 -24.755 -33.683 1.00 16.74 78 PRO A C 1
ATOM 615 O O . PRO A 1 98 ? -24.500 -24.556 -34.424 1.00 18.15 78 PRO A O 1
ATOM 619 N N . ASN A 1 99 ? -22.987 -25.967 -33.391 1.00 16.43 79 ASN A N 1
ATOM 620 C CA . ASN A 1 99 ? -23.449 -27.214 -34.091 1.00 17.69 79 ASN A CA 1
ATOM 621 C C . ASN A 1 99 ? -24.110 -28.138 -33.083 1.00 18.09 79 ASN A C 1
ATOM 622 O O . ASN A 1 99 ? -23.419 -28.780 -32.311 1.00 17.44 79 ASN A O 1
ATOM 627 N N . PRO A 1 100 ? -25.465 -28.170 -33.093 1.00 18.87 80 PRO A N 1
ATOM 628 C CA . PRO A 1 100 ? -26.124 -29.041 -32.066 1.00 18.98 80 PRO A CA 1
ATOM 629 C C . PRO A 1 100 ? -25.675 -30.516 -32.087 1.00 18.83 80 PRO A C 1
ATOM 630 O O . PRO A 1 100 ? -25.599 -31.133 -30.993 1.00 18.27 80 PRO A O 1
ATOM 634 N N . ARG A 1 101 ? -25.337 -31.050 -33.278 1.00 18.40 81 ARG A N 1
ATOM 635 C CA . ARG A 1 101 ? -24.877 -32.421 -33.319 1.00 18.79 81 ARG A CA 1
ATOM 636 C C . ARG A 1 101 ? -23.610 -32.583 -32.502 1.00 18.43 81 ARG A C 1
ATOM 637 O O . ARG A 1 101 ? -23.415 -33.624 -31.920 1.00 18.64 81 ARG A O 1
ATOM 645 N N . ALA A 1 102 ? -22.740 -31.580 -32.484 1.00 17.59 82 ALA A N 1
ATOM 646 C CA . ALA A 1 102 ? -21.490 -31.685 -31.715 1.00 17.97 82 ALA A CA 1
ATOM 647 C C . ALA A 1 102 ? -21.810 -31.726 -30.223 1.00 16.73 82 ALA A C 1
ATOM 648 O O . ALA A 1 102 ? -21.156 -32.461 -29.514 1.00 16.94 82 ALA A O 1
ATOM 650 N N . ILE A 1 103 ? -22.794 -30.952 -29.804 1.00 15.60 83 ILE A N 1
ATOM 651 C CA . ILE A 1 103 ? -23.200 -30.888 -28.373 1.00 16.11 83 ILE A CA 1
ATOM 652 C C . ILE A 1 103 ? -23.704 -32.317 -28.018 1.00 16.46 83 ILE A C 1
ATOM 653 O O . ILE A 1 103 ? -23.353 -32.882 -26.975 1.00 17.54 83 ILE A O 1
ATOM 658 N N . GLN A 1 104 ? -24.570 -32.833 -28.876 1.00 16.83 84 GLN A N 1
ATOM 659 C CA . GLN A 1 104 ? -25.086 -34.176 -28.646 1.00 18.64 84 GLN A CA 1
ATOM 660 C C . GLN A 1 104 ? -23.986 -35.207 -28.469 1.00 20.20 84 GLN A C 1
ATOM 661 O O . GLN A 1 104 ? -24.111 -36.143 -27.628 1.00 22.22 84 GLN A O 1
ATOM 667 N N . GLN A 1 105 ? -22.912 -35.118 -29.255 1.00 19.19 85 GLN A N 1
ATOM 668 C CA . GLN A 1 105 ? -21.876 -36.077 -29.215 1.00 21.44 85 GLN A CA 1
ATOM 669 C C . GLN A 1 105 ? -20.930 -35.962 -28.075 1.00 20.32 85 GLN A C 1
ATOM 670 O O . GLN A 1 105 ? -20.133 -36.903 -27.890 1.00 23.96 85 GLN A O 1
ATOM 676 N N . VAL A 1 106 ? -20.988 -34.847 -27.320 1.00 18.36 86 VAL A N 1
ATOM 677 C CA . VAL A 1 106 ? -20.031 -34.659 -26.208 1.00 16.98 86 VAL A CA 1
ATOM 678 C C . VAL A 1 106 ? -20.733 -34.618 -24.857 1.00 16.75 86 VAL A C 1
ATOM 679 O O . VAL A 1 106 ? -20.058 -34.595 -23.848 1.00 16.66 86 VAL A O 1
ATOM 683 N N . LEU A 1 107 ? -22.066 -34.536 -24.832 1.00 18.51 87 LEU A N 1
ATOM 684 C CA . LEU A 1 107 ? -22.753 -34.328 -23.524 1.00 19.64 87 LEU A CA 1
ATOM 685 C C . LEU A 1 107 ? -22.393 -35.413 -22.524 1.00 20.19 87 LEU A C 1
ATOM 686 O O . LEU A 1 107 ? -22.179 -35.103 -21.325 1.00 19.54 87 LEU A O 1
ATOM 691 N N . LEU A 1 108 ? -22.290 -36.642 -23.001 1.00 20.86 88 LEU A N 1
ATOM 692 C CA . LEU A 1 108 ? -21.942 -37.799 -22.083 1.00 23.02 88 LEU A CA 1
ATOM 693 C C . LEU A 1 108 ? -20.522 -37.702 -21.494 1.00 23.98 88 LEU A C 1
ATOM 694 O O . LEU A 1 108 ? -20.229 -38.475 -20.552 1.00 24.13 88 LEU A O 1
ATOM 696 N N . TYR A 1 109 ? -19.629 -36.847 -22.017 1.00 21.18 89 TYR A N 1
ATOM 697 C CA . TYR A 1 109 ? -18.279 -36.686 -21.448 1.00 21.34 89 TYR A CA 1
ATOM 698 C C . TYR A 1 109 ? -18.249 -35.773 -20.212 1.00 19.45 89 TYR A C 1
ATOM 699 O O . TYR A 1 109 ? -17.253 -35.722 -19.485 1.00 20.05 89 TYR A O 1
ATOM 708 N N . ALA A 1 110 ? -19.352 -35.096 -19.966 1.00 18.08 90 ALA A N 1
ATOM 709 C CA . ALA A 1 110 ? -19.452 -34.238 -18.754 1.00 17.44 90 ALA A CA 1
ATOM 710 C C . ALA A 1 110 ? -19.732 -35.076 -17.512 1.00 18.90 90 ALA A C 1
ATOM 711 O O . ALA A 1 110 ? -20.553 -35.965 -17.559 1.00 19.93 90 ALA A O 1
ATOM 713 N N . LYS A 1 111 ? -18.986 -34.819 -16.438 1.00 17.98 91 LYS A N 1
ATOM 714 C CA . LYS A 1 111 ? -19.140 -35.566 -15.185 1.00 19.07 91 LYS A CA 1
ATOM 715 C C . LYS A 1 111 ? -20.358 -35.143 -14.373 1.00 17.66 91 LYS A C 1
ATOM 716 O O . LYS A 1 111 ? -20.689 -35.823 -13.385 1.00 21.10 91 LYS A O 1
ATOM 722 N N . ARG A 1 112 ? -20.968 -33.993 -14.665 1.00 15.53 92 ARG A N 1
ATOM 723 C CA . ARG A 1 112 ? -22.064 -33.466 -13.892 1.00 15.70 92 ARG A CA 1
ATOM 724 C C . ARG A 1 112 ? -22.789 -32.504 -14.835 1.00 16.17 92 ARG A C 1
ATOM 725 O O . ARG A 1 112 ? -22.182 -32.001 -15.816 1.00 15.37 92 ARG A O 1
ATOM 733 N N . PRO A 1 113 ? -24.030 -32.186 -14.550 1.00 16.20 93 PRO A N 1
ATOM 734 C CA . PRO A 1 113 ? -24.767 -31.247 -15.403 1.00 16.79 93 PRO A CA 1
ATOM 735 C C . PRO A 1 113 ? -24.251 -29.812 -15.366 1.00 15.75 93 PRO A C 1
ATOM 736 O O . PRO A 1 113 ? -23.893 -29.378 -14.337 1.00 17.40 93 PRO A O 1
ATOM 740 N N . GLY A 1 114 ? -24.294 -29.134 -16.504 1.00 15.74 94 GLY A N 1
ATOM 741 C CA . GLY A 1 114 ? -23.907 -27.739 -16.598 1.00 13.97 94 GLY A CA 1
ATOM 742 C C . GLY A 1 114 ? -24.853 -26.951 -17.490 1.00 13.57 94 GLY A C 1
ATOM 743 O O . GLY A 1 114 ? -26.023 -26.983 -17.273 1.00 13.09 94 GLY A O 1
ATOM 744 N N . LEU A 1 115 ? -24.288 -26.262 -18.472 1.00 10.88 95 LEU A N 1
ATOM 745 C CA . LEU A 1 115 ? -25.080 -25.354 -19.338 1.00 11.33 95 LEU A CA 1
ATOM 746 C C . LEU A 1 115 ? -24.768 -25.690 -20.770 1.00 11.26 95 LEU A C 1
ATOM 747 O O . LEU A 1 115 ? -23.620 -26.057 -21.105 1.00 11.58 95 LEU A O 1
ATOM 752 N N . ILE A 1 116 ? -25.795 -25.629 -21.614 1.00 10.51 96 ILE A N 1
ATOM 753 C CA . ILE A 1 116 ? -25.573 -25.817 -23.043 1.00 12.07 96 ILE A CA 1
ATOM 754 C C . ILE A 1 116 ? -25.701 -24.441 -23.734 1.00 11.27 96 ILE A C 1
ATOM 755 O O . ILE A 1 116 ? -26.708 -23.720 -23.500 1.00 11.72 96 ILE A O 1
ATOM 760 N N . ASN A 1 117 ? -24.721 -24.063 -24.561 1.00 10.68 97 ASN A N 1
ATOM 761 C CA . ASN A 1 117 ? -24.646 -22.813 -25.223 1.00 11.19 97 ASN A CA 1
ATOM 762 C C . ASN A 1 117 ? -24.531 -23.114 -26.734 1.00 12.42 97 ASN A C 1
ATOM 763 O O . ASN A 1 117 ? -23.406 -23.186 -27.232 1.00 13.33 97 ASN A O 1
ATOM 768 N N . SER A 1 118 ? -25.633 -23.182 -27.518 1.00 13.11 98 SER A N 1
ATOM 769 C CA . SER A 1 118 ? -26.953 -22.667 -27.143 1.00 11.63 98 SER A CA 1
ATOM 770 C C . SER A 1 118 ? -27.968 -23.275 -28.118 1.00 14.73 98 SER A C 1
ATOM 771 O O . SER A 1 118 ? -27.577 -23.976 -29.069 1.00 15.12 98 SER A O 1
ATOM 774 N N . VAL A 1 119 ? -29.241 -23.008 -27.831 1.00 12.46 99 VAL A N 1
ATOM 775 C CA . VAL A 1 119 ? -30.269 -23.253 -28.862 1.00 14.91 99 VAL A CA 1
ATOM 776 C C . VAL A 1 119 ? -30.812 -21.925 -29.354 1.00 14.41 99 VAL A C 1
ATOM 777 O O . VAL A 1 119 ? -30.534 -20.865 -28.818 1.00 13.63 99 VAL A O 1
ATOM 781 N N . SER A 1 120 ? -31.544 -21.975 -30.466 1.00 13.72 100 SER A N 1
ATOM 782 C CA . SER A 1 120 ? -32.272 -20.818 -30.997 1.00 13.86 100 SER A CA 1
ATOM 783 C C . SER A 1 120 ? -33.367 -21.425 -31.905 1.00 14.31 100 SER A C 1
ATOM 784 O O . SER A 1 120 ? -33.522 -22.620 -31.938 1.00 14.64 100 SER A O 1
ATOM 787 N N . LEU A 1 121 ? -34.136 -20.556 -32.568 1.00 15.12 101 LEU A N 1
ATOM 788 C CA . LEU A 1 121 ? -35.195 -21.028 -33.455 1.00 16.55 101 LEU A CA 1
ATOM 789 C C . LEU A 1 121 ? -34.625 -21.340 -34.813 1.00 18.07 101 LEU A C 1
ATOM 790 O O . LEU A 1 121 ? -35.340 -21.765 -35.764 1.00 18.68 101 LEU A O 1
ATOM 795 N N . GLU A 1 122 ? -33.312 -21.199 -34.948 1.00 17.10 102 GLU A N 1
ATOM 796 C CA . GLU A 1 122 ? -32.733 -21.527 -36.263 1.00 19.67 102 GLU A CA 1
ATOM 797 C C . GLU A 1 122 ? -32.676 -23.044 -36.539 1.00 20.07 102 GLU A C 1
ATOM 798 O O . GLU A 1 122 ? -32.427 -23.838 -35.624 1.00 18.92 102 GLU A O 1
ATOM 804 N N . GLY A 1 123 ? -32.838 -23.449 -37.800 1.00 19.15 103 GLY A N 1
ATOM 805 C CA . GLY A 1 123 ? -32.626 -24.847 -38.202 1.00 20.29 103 GLY A CA 1
ATOM 806 C C . GLY A 1 123 ? -33.322 -25.851 -37.282 1.00 20.34 103 GLY A C 1
ATOM 807 O O . GLY A 1 123 ? -34.483 -25.644 -36.943 1.00 22.96 103 GLY A O 1
ATOM 808 N N . ASP A 1 124 ? -32.561 -26.831 -36.802 1.00 18.91 104 ASP A N 1
ATOM 809 C CA . ASP A 1 124 ? -33.175 -27.920 -35.977 1.00 19.28 104 ASP A CA 1
ATOM 810 C C . ASP A 1 124 ? -32.574 -27.893 -34.557 1.00 17.81 104 ASP A C 1
ATOM 811 O O . ASP A 1 124 ? -32.555 -28.903 -33.852 1.00 19.01 104 ASP A O 1
ATOM 816 N N . LYS A 1 125 ? -32.073 -26.686 -34.123 1.00 16.46 105 LYS A N 1
ATOM 817 C CA . LYS A 1 125 ? -31.404 -26.586 -32.793 1.00 15.95 105 LYS A CA 1
ATOM 818 C C . LYS A 1 125 ? -32.301 -27.127 -31.644 1.00 16.70 105 LYS A C 1
ATOM 819 O O . LYS A 1 125 ? -31.847 -27.947 -30.867 1.00 16.79 105 LYS A O 1
ATOM 825 N N . CYS A 1 126 ? -33.557 -26.727 -31.604 1.00 17.81 106 CYS A N 1
ATOM 826 C CA . CYS A 1 126 ? -34.436 -27.136 -30.462 1.00 19.77 106 CYS A CA 1
ATOM 827 C C . CYS A 1 126 ? -34.798 -28.629 -30.584 1.00 19.70 106 CYS A C 1
ATOM 828 O O . CYS A 1 126 ? -34.783 -29.350 -29.607 1.00 19.50 106 CYS A O 1
ATOM 831 N N . GLU A 1 127 ? -34.955 -29.120 -31.828 1.00 19.90 107 GLU A N 1
ATOM 832 C CA . GLU A 1 127 ? -35.255 -30.522 -32.041 1.00 21.92 107 GLU A CA 1
ATOM 833 C C . GLU A 1 127 ? -34.148 -31.488 -31.692 1.00 21.06 107 GLU A C 1
ATOM 834 O O . GLU A 1 127 ? -34.400 -32.639 -31.354 1.00 21.94 107 GLU A O 1
ATOM 840 N N . VAL A 1 128 ? -32.912 -31.005 -31.762 1.00 19.44 108 VAL A N 1
ATOM 841 C CA . VAL A 1 128 ? -31.731 -31.751 -31.340 1.00 18.28 108 VAL A CA 1
ATOM 842 C C . VAL A 1 128 ? -31.499 -31.625 -29.847 1.00 18.73 108 VAL A C 1
ATOM 843 O O . VAL A 1 128 ? -31.304 -32.655 -29.146 1.00 20.90 108 VAL A O 1
ATOM 847 N N . ILE A 1 129 ? -31.434 -30.402 -29.380 1.00 17.36 109 ILE A N 1
ATOM 848 C CA . ILE A 1 129 ? -30.941 -30.167 -27.988 1.00 17.87 109 ILE A CA 1
ATOM 849 C C . ILE A 1 129 ? -32.014 -30.480 -26.931 1.00 17.69 109 ILE A C 1
ATOM 850 O O . ILE A 1 129 ? -31.716 -31.097 -25.916 1.00 19.07 109 ILE A O 1
ATOM 855 N N . PHE A 1 130 ? -33.244 -30.101 -27.184 1.00 18.43 110 PHE A N 1
ATOM 856 C CA . PHE A 1 130 ? -34.268 -30.320 -26.120 1.00 18.99 110 PHE A CA 1
ATOM 857 C C . PHE A 1 130 ? -34.480 -31.802 -25.732 1.00 20.26 110 PHE A C 1
ATOM 858 O O . PHE A 1 130 ? -34.520 -32.095 -24.521 1.00 20.90 110 PHE A O 1
ATOM 866 N N . PRO A 1 131 ? -34.548 -32.771 -26.712 1.00 20.30 111 PRO A N 1
ATOM 867 C CA . PRO A 1 131 ? -34.708 -34.159 -26.267 1.00 21.19 111 PRO A CA 1
ATOM 868 C C . PRO A 1 131 ? -33.468 -34.641 -25.548 1.00 22.35 111 PRO A C 1
ATOM 869 O O . PRO A 1 131 ? -33.541 -35.540 -24.706 1.00 23.94 111 PRO A O 1
ATOM 873 N N A LEU A 1 132 ? -32.309 -34.074 -25.845 0.50 21.86 112 LEU A N 1
ATOM 874 N N B LEU A 1 132 ? -32.332 -34.021 -25.880 0.50 20.50 112 LEU A N 1
ATOM 875 C CA . LEU A 1 132 ? -31.028 -34.331 -25.258 1.00 20.20 112 LEU A CA 1
ATOM 876 C C . LEU A 1 132 ? -30.982 -34.029 -23.736 1.00 20.09 112 LEU A C 1
ATOM 877 O O . LEU A 1 132 ? -30.293 -34.727 -22.954 1.00 20.26 112 LEU A O 1
ATOM 881 N N . ILE A 1 133 ? -31.681 -32.971 -23.319 1.00 19.91 113 ILE A N 1
ATOM 882 C CA . ILE A 1 133 ? -31.697 -32.547 -21.899 1.00 18.16 113 ILE A CA 1
ATOM 883 C C . ILE A 1 133 ? -33.045 -32.781 -21.177 1.00 19.26 113 ILE A C 1
ATOM 884 O O . ILE A 1 133 ? -33.173 -32.512 -19.977 1.00 18.43 113 ILE A O 1
ATOM 889 N N . GLN A 1 134 ? -34.073 -33.271 -21.886 1.00 19.28 114 GLN A N 1
ATOM 890 C CA . GLN A 1 134 ? -35.361 -33.655 -21.255 1.00 20.52 114 GLN A CA 1
ATOM 891 C C . GLN A 1 134 ? -35.108 -34.662 -20.144 1.00 21.17 114 GLN A C 1
ATOM 892 O O . GLN A 1 134 ? -34.301 -35.577 -20.336 1.00 22.47 114 GLN A O 1
ATOM 898 N N . GLY A 1 135 ? -35.689 -34.470 -18.979 1.00 20.86 115 GLY A N 1
ATOM 899 C CA . GLY A 1 135 ? -35.412 -35.441 -17.914 1.00 23.35 115 GLY A CA 1
ATOM 900 C C . GLY A 1 135 ? -34.062 -35.350 -17.228 1.00 23.57 115 GLY A C 1
ATOM 901 O O . GLY A 1 135 ? -33.739 -36.205 -16.392 1.00 26.46 115 GLY A O 1
ATOM 902 N N . THR A 1 136 ? -33.256 -34.346 -17.582 1.00 21.31 116 THR A N 1
ATOM 903 C CA . THR A 1 136 ? -31.913 -34.135 -16.945 1.00 18.70 116 THR A CA 1
ATOM 904 C C . THR A 1 136 ? -31.892 -32.824 -16.201 1.00 18.77 116 THR A C 1
ATOM 905 O O . THR A 1 136 ? -32.827 -32.041 -16.264 1.00 17.84 116 THR A O 1
ATOM 909 N N . SER A 1 137 ? -30.796 -32.546 -15.528 1.00 19.18 117 SER A N 1
ATOM 910 C CA . SER A 1 137 ? -30.626 -31.243 -14.863 1.00 27.21 117 SER A CA 1
ATOM 911 C C . SER A 1 137 ? -29.826 -30.210 -15.648 1.00 15.01 117 SER A C 1
ATOM 912 O O . SER A 1 137 ? -29.523 -29.180 -15.118 1.00 14.70 117 SER A O 1
ATOM 915 N N . TRP A 1 138 ? -29.501 -30.530 -16.889 1.00 13.57 118 TRP A N 1
ATOM 916 C CA . TRP A 1 138 ? -28.831 -29.499 -17.736 1.00 12.76 118 TRP A CA 1
ATOM 917 C C . TRP A 1 138 ? -29.652 -28.250 -17.915 1.00 12.53 118 TRP A C 1
ATOM 918 O O . TRP A 1 138 ? -30.897 -28.305 -18.107 1.00 14.12 118 TRP A O 1
ATOM 929 N N . GLN A 1 139 ? -28.933 -27.108 -17.899 1.00 11.27 119 GLN A N 1
ATOM 930 C CA . GLN A 1 139 ? -29.594 -25.816 -18.214 1.00 11.60 119 GLN A CA 1
ATOM 931 C C . GLN A 1 139 ? -29.199 -25.443 -19.682 1.00 10.78 119 GLN A C 1
ATOM 932 O O . GLN A 1 139 ? -28.313 -26.035 -20.276 1.00 11.83 119 GLN A O 1
ATOM 938 N N . VAL A 1 140 ? -29.913 -24.495 -20.225 1.00 10.73 120 VAL A N 1
ATOM 939 C CA . VAL A 1 140 ? -29.697 -24.163 -21.638 1.00 11.73 120 VAL A CA 1
ATOM 940 C C . VAL A 1 140 ? -29.762 -22.659 -21.877 1.00 11.35 120 VAL A C 1
ATOM 941 O O . VAL A 1 140 ? -30.689 -21.981 -21.344 1.00 11.63 120 VAL A O 1
ATOM 945 N N . ILE A 1 141 ? -28.840 -22.144 -22.704 1.00 9.58 121 ILE A N 1
ATOM 946 C CA . ILE A 1 141 ? -28.900 -20.741 -23.190 1.00 10.06 121 ILE A CA 1
ATOM 947 C C . ILE A 1 141 ? -29.696 -20.761 -24.453 1.00 10.76 121 ILE A C 1
ATOM 948 O O . ILE A 1 141 ? -29.447 -21.605 -25.350 1.00 12.55 121 ILE A O 1
ATOM 953 N N . ALA A 1 142 ? -30.694 -19.904 -24.553 1.00 10.23 122 ALA A N 1
ATOM 954 C CA . ALA A 1 142 ? -31.534 -19.855 -25.791 1.00 12.16 122 ALA A CA 1
ATOM 955 C C . ALA A 1 142 ? -31.430 -18.437 -26.360 1.00 12.19 122 ALA A C 1
ATOM 956 O O . ALA A 1 142 ? -31.769 -17.427 -25.725 1.00 10.80 122 ALA A O 1
ATOM 958 N N . LEU A 1 143 ? -30.930 -18.324 -27.603 1.00 10.87 123 LEU A N 1
ATOM 959 C CA . LEU A 1 143 ? -30.759 -17.027 -28.238 1.00 11.86 123 LEU A CA 1
ATOM 960 C C . LEU A 1 143 ? -32.007 -16.561 -28.956 1.00 13.13 123 LEU A C 1
ATOM 961 O O . LEU A 1 143 ? -32.670 -17.366 -29.616 1.00 13.30 123 LEU A O 1
ATOM 966 N N . THR A 1 144 ? -32.279 -15.253 -28.903 1.00 12.83 124 THR A N 1
ATOM 967 C CA . THR A 1 144 ? -33.422 -14.730 -29.63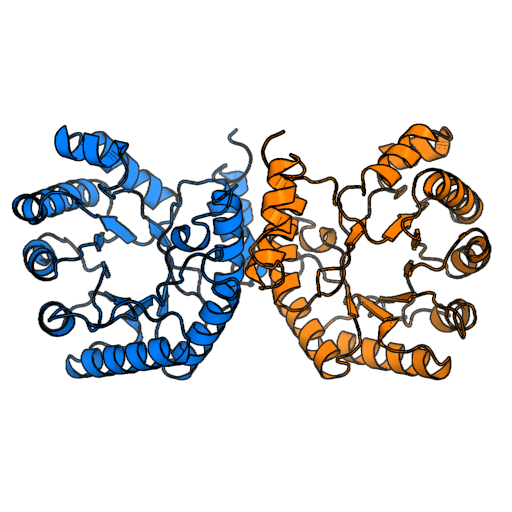1 1.00 13.58 124 THR A CA 1
ATOM 968 C C . THR A 1 144 ? -33.049 -14.434 -31.091 1.00 16.34 124 THR A C 1
ATOM 969 O O . THR A 1 144 ? -32.921 -13.287 -31.512 1.00 17.78 124 THR A O 1
ATOM 973 N N . CYS A 1 145 ? -32.891 -15.506 -31.855 1.00 15.96 125 CYS A N 1
ATOM 974 C CA . CYS A 1 145 ? -32.691 -15.398 -33.291 1.00 17.75 125 CYS A CA 1
ATOM 975 C C . CYS A 1 145 ? -33.340 -16.610 -33.987 1.00 17.03 125 CYS A C 1
ATOM 976 O O . CYS A 1 145 ? -33.714 -17.605 -33.323 1.00 15.82 125 CYS A O 1
ATOM 979 N N . ASP A 1 146 ? -33.522 -16.482 -35.318 1.00 17.85 126 ASP A N 1
ATOM 980 C CA . ASP A 1 146 ? -34.271 -17.477 -36.008 1.00 18.27 126 ASP A CA 1
ATOM 981 C C . ASP A 1 146 ? -33.703 -17.595 -37.449 1.00 19.75 126 ASP A C 1
ATOM 982 O O . ASP A 1 146 ? -32.576 -17.154 -37.617 1.00 18.90 126 ASP A O 1
ATOM 987 N N . ASN A 1 147 ? -34.395 -18.244 -38.370 1.00 19.39 127 ASN A N 1
ATOM 988 C CA . ASN A 1 147 ? -33.800 -18.454 -39.670 1.00 21.50 127 ASN A CA 1
ATOM 989 C C . ASN A 1 147 ? -33.536 -17.143 -40.417 1.00 24.82 127 ASN A C 1
ATOM 990 O O . ASN A 1 147 ? -32.658 -17.137 -41.292 1.00 26.87 127 ASN A O 1
ATOM 995 N N . SER A 1 148 ? -34.233 -16.057 -40.055 1.00 26.05 128 SER A N 1
ATOM 996 C CA . SER A 1 148 ? -34.048 -14.749 -40.736 1.00 28.61 128 SER A CA 1
ATOM 997 C C . SER A 1 148 ? -32.822 -13.997 -40.196 1.00 28.82 128 SER A C 1
ATOM 998 O O . SER A 1 148 ? -32.427 -12.975 -40.758 1.00 32.84 128 SER A O 1
ATOM 1001 N N . GLY A 1 149 ? -32.241 -14.474 -39.111 1.00 24.94 129 GLY A N 1
ATOM 1002 C CA . GLY A 1 149 ? -31.108 -13.824 -38.498 1.00 24.20 129 GLY A CA 1
ATOM 1003 C C . GLY A 1 149 ? -31.391 -13.304 -37.085 1.00 24.86 129 GLY A C 1
ATOM 1004 O O . GLY A 1 149 ? -32.325 -13.776 -36.395 1.00 21.88 129 GLY A O 1
ATOM 1005 N N . ILE A 1 150 ? -30.588 -12.313 -36.700 1.00 24.60 130 ILE A N 1
ATOM 1006 C CA . ILE A 1 150 ? -30.745 -11.644 -35.370 1.00 23.96 130 ILE A CA 1
ATOM 1007 C C . ILE A 1 150 ? -31.562 -10.360 -35.458 1.00 25.74 130 ILE A C 1
ATOM 1008 O O . ILE A 1 150 ? -31.031 -9.380 -35.943 1.00 27.12 130 ILE A O 1
ATOM 1013 N N . PRO A 1 151 ? -32.827 -10.324 -34.936 1.00 26.35 131 PRO A N 1
ATOM 1014 C CA . PRO A 1 151 ? -33.607 -9.068 -35.011 1.00 26.96 131 PRO A CA 1
ATOM 1015 C C . PRO A 1 151 ? -32.980 -8.007 -34.111 1.00 26.89 131 PRO A C 1
ATOM 1016 O O . PRO A 1 151 ? -32.387 -8.325 -33.064 1.00 25.95 131 PRO A O 1
ATOM 1020 N N . GLN A 1 152 ? -33.097 -6.760 -34.523 1.00 28.78 132 GLN A N 1
ATOM 1021 C CA . GLN A 1 152 ? -32.616 -5.645 -33.695 1.00 27.77 132 GLN A CA 1
ATOM 1022 C C . GLN A 1 152 ? -33.724 -5.155 -32.775 1.00 25.65 132 GLN A C 1
ATOM 1023 O O . GLN A 1 152 ? -33.455 -4.538 -31.729 1.00 24.62 132 GLN A O 1
ATOM 1029 N N . ASP A 1 153 ? -34.980 -5.391 -33.166 1.00 26.96 133 ASP A N 1
ATOM 1030 C CA . ASP A 1 153 ? -36.090 -4.756 -32.445 1.00 25.85 133 ASP A CA 1
ATOM 1031 C C . ASP A 1 153 ? -36.487 -5.611 -31.225 1.00 23.78 133 ASP A C 1
ATOM 1032 O O . ASP A 1 153 ? -36.301 -6.854 -31.196 1.00 22.74 133 ASP A O 1
ATOM 1037 N N . VAL A 1 154 ? -37.136 -4.967 -30.271 1.00 21.40 134 VAL A N 1
ATOM 1038 C CA . VAL A 1 154 ? -37.556 -5.576 -29.043 1.00 18.77 134 VAL A CA 1
ATOM 1039 C C . VAL A 1 154 ? -38.677 -6.601 -29.354 1.00 17.87 134 VAL A C 1
ATOM 1040 O O . VAL A 1 154 ? -38.596 -7.757 -28.886 1.00 18.09 134 VAL A O 1
ATOM 1044 N N . GLN A 1 155 ? -39.706 -6.192 -30.054 1.00 20.14 135 GLN A N 1
ATOM 1045 C CA . GLN A 1 155 ? -40.892 -7.056 -30.184 1.00 21.13 135 GLN A CA 1
ATOM 1046 C C . GLN A 1 155 ? -40.561 -8.416 -30.761 1.00 21.12 135 GLN A C 1
ATOM 1047 O O . GLN A 1 155 ? -41.028 -9.450 -30.248 1.00 20.03 135 GLN A O 1
ATOM 1053 N N . SER A 1 156 ? -39.755 -8.441 -31.828 1.00 18.84 136 SER A N 1
ATOM 1054 C CA . SER A 1 156 ? -39.441 -9.713 -32.476 1.00 19.56 136 SER A CA 1
ATOM 1055 C C . SER A 1 156 ? -38.659 -10.633 -31.546 1.00 18.35 136 SER A C 1
ATOM 1056 O O . SER A 1 156 ? -38.836 -11.852 -31.593 1.00 19.40 136 SER A O 1
ATOM 1059 N N . ARG A 1 157 ? -37.765 -10.038 -30.742 1.00 16.60 137 ARG A N 1
ATOM 1060 C CA . ARG A 1 157 ? -36.938 -10.872 -29.859 1.00 15.77 137 ARG A CA 1
ATOM 1061 C C . ARG A 1 157 ? -37.787 -11.455 -28.714 1.00 16.19 137 ARG A C 1
ATOM 1062 O O . ARG A 1 157 ? -37.564 -12.624 -28.317 1.00 16.59 137 ARG A O 1
ATOM 1070 N N . VAL A 1 158 ? -38.722 -10.653 -28.198 1.00 16.80 138 VAL A N 1
ATOM 1071 C CA . VAL A 1 158 ? -39.620 -11.073 -27.143 1.00 17.18 138 VAL A CA 1
ATOM 1072 C C . VAL A 1 158 ? -40.479 -12.198 -27.672 1.00 18.18 138 VAL A C 1
ATOM 1073 O O . VAL A 1 158 ? -40.627 -13.194 -26.967 1.00 18.47 138 VAL A O 1
ATOM 1077 N N . GLU A 1 159 ? -40.940 -12.087 -28.925 1.00 18.28 139 GLU A N 1
ATOM 1078 C CA . GLU A 1 159 ? -41.773 -13.161 -29.546 1.00 18.96 139 GLU A CA 1
ATOM 1079 C C . GLU A 1 159 ? -40.961 -14.416 -29.751 1.00 18.35 139 GLU A C 1
ATOM 1080 O O . GLU A 1 159 ? -41.500 -15.557 -29.533 1.00 19.66 139 GLU A O 1
ATOM 1086 N N . ILE A 1 160 ? -39.661 -14.273 -30.155 1.00 16.76 140 ILE A N 1
ATOM 1087 C CA . ILE A 1 160 ? -38.840 -15.481 -30.276 1.00 16.95 140 ILE A CA 1
ATOM 1088 C C . ILE A 1 160 ? -38.661 -16.139 -28.913 1.00 16.10 140 ILE A C 1
ATOM 1089 O O . ILE A 1 160 ? -38.640 -17.372 -28.790 1.00 14.96 140 ILE A O 1
ATOM 1094 N N . ALA A 1 161 ? -38.444 -15.330 -27.861 1.00 14.20 141 ALA A N 1
ATOM 1095 C CA . ALA A 1 161 ? -38.219 -15.912 -26.540 1.00 14.20 141 ALA A CA 1
ATOM 1096 C C . ALA A 1 161 ? -39.481 -16.726 -26.160 1.00 14.84 141 ALA A C 1
ATOM 1097 O O . ALA A 1 161 ? -39.357 -17.821 -25.615 1.00 15.26 141 ALA A O 1
ATOM 1099 N N . GLN A 1 162 ? -40.695 -16.163 -26.386 1.00 17.22 142 GLN A N 1
ATOM 1100 C CA . GLN A 1 162 ? -41.919 -16.891 -26.069 1.00 18.77 142 GLN A CA 1
ATOM 1101 C C . GLN A 1 162 ? -42.014 -18.236 -26.778 1.00 18.63 142 GLN A C 1
ATOM 1102 O O . GLN A 1 162 ? -42.371 -19.253 -26.201 1.00 18.73 142 GLN A O 1
ATOM 1108 N N . ALA A 1 163 ? -41.661 -18.252 -28.058 1.00 17.69 143 ALA A N 1
ATOM 1109 C CA . ALA A 1 163 ? -41.685 -19.509 -28.822 1.00 17.32 143 ALA A CA 1
ATOM 1110 C C . ALA A 1 163 ? -40.704 -20.567 -28.292 1.00 16.67 143 ALA A C 1
ATOM 1111 O O . ALA A 1 163 ? -41.025 -21.760 -28.230 1.00 18.56 143 ALA A O 1
ATOM 1113 N N . LEU A 1 164 ? -39.509 -20.069 -27.919 1.00 15.27 144 LEU A N 1
ATOM 1114 C CA . LEU A 1 164 ? -38.468 -20.947 -27.341 1.00 14.13 144 LEU A CA 1
ATOM 1115 C C . LEU A 1 164 ? -38.948 -21.519 -25.989 1.00 13.99 144 LEU A C 1
ATOM 1116 O O . LEU A 1 164 ? -38.743 -22.702 -25.723 1.00 14.04 144 LEU A O 1
ATOM 1121 N N . VAL A 1 165 ? -39.580 -20.688 -25.167 1.00 14.08 145 VAL A N 1
ATOM 1122 C CA . VAL A 1 165 ? -39.980 -21.131 -23.854 1.00 15.45 145 VAL A CA 1
ATOM 1123 C C . VAL A 1 165 ? -41.116 -22.150 -24.028 1.00 16.92 145 VAL A C 1
ATOM 1124 O O . VAL A 1 165 ? -41.151 -23.221 -23.327 1.00 17.54 145 VAL A O 1
ATOM 1128 N N . GLU A 1 166 ? -42.011 -21.861 -24.987 1.00 17.51 146 GLU A N 1
ATOM 1129 C CA . GLU A 1 166 ? -43.134 -22.830 -25.272 1.00 21.03 146 GLU A CA 1
ATOM 1130 C C . GLU A 1 166 ? -42.605 -24.166 -25.804 1.00 21.22 146 GLU A C 1
ATOM 1131 O O . GLU A 1 166 ? -43.085 -25.273 -25.396 1.00 21.73 146 GLU A O 1
ATOM 1137 N N . LYS A 1 167 ? -41.605 -24.108 -26.687 1.00 19.95 147 LYS A N 1
ATOM 1138 C CA . LYS A 1 167 ? -41.001 -25.379 -27.228 1.00 21.04 147 LYS A CA 1
ATOM 1139 C C . LYS A 1 167 ? -40.313 -26.117 -26.085 1.00 19.98 147 LYS A C 1
ATOM 1140 O O . LYS A 1 167 ? -40.494 -27.333 -25.954 1.00 21.14 147 LYS A O 1
ATOM 1146 N N . ALA A 1 168 ? -39.572 -25.389 -25.192 1.00 17.44 148 ALA A N 1
ATOM 1147 C CA . ALA A 1 168 ? -38.913 -26.056 -24.079 1.00 17.67 148 ALA A CA 1
ATOM 1148 C C . ALA A 1 168 ? -39.946 -26.752 -23.151 1.00 19.21 148 ALA A C 1
ATOM 1149 O O . ALA A 1 168 ? -39.714 -27.875 -22.666 1.00 19.04 148 ALA A O 1
ATOM 1151 N N . GLN A 1 169 ? -41.090 -26.095 -22.914 1.00 20.06 149 GLN A N 1
ATOM 1152 C CA . GLN A 1 169 ? -42.136 -26.596 -22.032 1.00 24.53 149 GLN A CA 1
ATOM 1153 C C . GLN A 1 169 ? -42.657 -27.953 -22.595 1.00 26.60 149 GLN A C 1
ATOM 1154 O O . GLN A 1 169 ? -42.945 -28.870 -21.850 1.00 26.30 149 GLN A O 1
ATOM 1160 N N . SER A 1 170 ? -42.632 -28.127 -23.910 1.00 24.93 150 SER A N 1
ATOM 1161 C CA . SER A 1 170 ? -43.207 -29.372 -24.433 1.00 28.36 150 SER A CA 1
ATOM 1162 C C . SER A 1 170 ? -42.234 -30.555 -24.189 1.00 28.47 150 SER A C 1
ATOM 1163 O O . SER A 1 170 ? -42.597 -31.723 -24.370 1.00 29.60 150 SER A O 1
ATOM 1166 N N . TYR A 1 171 ? -41.007 -30.262 -23.729 1.00 23.99 151 TYR A N 1
ATOM 1167 C CA . TYR A 1 171 ? -40.071 -31.281 -23.205 1.00 25.03 151 TYR A CA 1
ATOM 1168 C C . TYR A 1 171 ? -39.900 -31.181 -21.670 1.00 24.26 151 TYR A C 1
ATOM 1169 O O . TYR A 1 171 ? -38.890 -31.671 -21.127 1.00 22.49 151 TYR A O 1
ATOM 1178 N N . ASP A 1 172 ? -40.853 -30.532 -20.991 1.00 22.90 152 ASP A N 1
ATOM 1179 C CA . ASP A 1 172 ? -40.884 -30.492 -19.552 1.00 24.25 152 ASP A CA 1
ATOM 1180 C C . ASP A 1 172 ? -39.642 -29.779 -19.069 1.00 22.12 152 ASP A C 1
ATOM 1181 O O . ASP A 1 172 ? -39.181 -30.052 -17.986 1.00 23.63 152 ASP A O 1
ATOM 1186 N N . ILE A 1 173 ? -39.122 -28.846 -19.867 1.00 18.64 153 ILE A N 1
ATOM 1187 C CA . ILE A 1 173 ? -37.954 -28.016 -19.358 1.00 17.64 153 ILE A CA 1
ATOM 1188 C C . ILE A 1 173 ? -38.521 -26.742 -18.729 1.00 19.11 153 ILE A C 1
ATOM 1189 O O . ILE A 1 173 ? -39.045 -25.902 -19.452 1.00 21.25 153 ILE A O 1
ATOM 1194 N N . ALA A 1 174 ? -38.338 -26.607 -17.432 1.00 19.63 154 ALA A N 1
ATOM 1195 C CA . ALA A 1 174 ? -38.881 -25.507 -16.652 1.00 18.90 154 ALA A CA 1
ATOM 1196 C C . ALA A 1 174 ? -38.175 -24.159 -17.012 1.00 17.99 154 ALA A C 1
ATOM 1197 O O . ALA A 1 174 ? -36.992 -24.157 -17.357 1.00 17.19 154 ALA A O 1
ATOM 1199 N N . GLN A 1 175 ? -38.906 -23.039 -16.921 1.00 18.09 155 GLN A N 1
ATOM 1200 C CA . GLN A 1 175 ? -38.290 -21.721 -17.195 1.00 16.43 155 GLN A CA 1
ATOM 1201 C C . GLN A 1 175 ? -36.981 -21.466 -16.390 1.00 15.08 155 GLN A C 1
ATOM 1202 O O . GLN A 1 175 ? -36.046 -20.806 -16.948 1.00 13.27 155 GLN A O 1
ATOM 1208 N N . GLU A 1 176 ? -36.877 -22.001 -15.152 1.00 16.53 156 GLU A N 1
ATOM 1209 C CA . GLU A 1 176 ? -35.694 -21.720 -14.314 1.00 16.24 156 GLU A CA 1
ATOM 1210 C C . GLU A 1 176 ? -34.426 -22.322 -14.904 1.00 16.37 156 GLU A C 1
ATOM 1211 O O . GLU A 1 176 ? -33.341 -21.878 -14.523 1.00 17.99 156 GLU A O 1
ATOM 1213 N N . ARG A 1 177 ? -34.563 -23.232 -15.878 1.00 14.14 157 ARG A N 1
ATOM 1214 C CA . ARG A 1 177 ? -33.392 -23.900 -16.474 1.00 12.97 157 ARG A CA 1
ATOM 1215 C C . ARG A 1 177 ? -32.922 -23.117 -17.700 1.00 12.18 157 ARG A C 1
ATOM 1216 O O . ARG A 1 177 ? -31.925 -23.565 -18.356 1.00 12.65 157 ARG A O 1
ATOM 1224 N N . ILE A 1 178 ? -33.664 -22.108 -18.133 1.00 12.05 158 ILE A N 1
ATOM 1225 C CA . ILE A 1 178 ? -33.413 -21.400 -19.418 1.00 11.20 158 ILE A CA 1
ATOM 1226 C C . ILE A 1 178 ? -32.760 -20.038 -19.169 1.00 11.08 158 ILE A C 1
ATOM 1227 O O . ILE A 1 178 ? -33.203 -19.307 -18.261 1.00 11.04 158 ILE A O 1
ATOM 1232 N N . HIS A 1 179 ? -31.743 -19.701 -19.988 1.00 9.23 159 HIS A N 1
ATOM 1233 C CA . HIS A 1 179 ? -31.167 -18.365 -19.934 1.00 9.57 159 HIS A CA 1
ATOM 1234 C C . HIS A 1 179 ? -31.390 -17.779 -21.322 1.00 10.24 159 HIS A C 1
ATOM 1235 O O . HIS A 1 179 ? -30.769 -18.197 -22.324 1.00 11.82 159 HIS A O 1
ATOM 1242 N N . ILE A 1 180 ? -32.283 -16.809 -21.404 1.00 10.45 160 ILE A N 1
ATOM 1243 C CA . ILE A 1 180 ? -32.569 -16.146 -22.666 1.00 10.16 160 ILE A CA 1
ATOM 1244 C C . ILE A 1 180 ? -31.487 -15.119 -22.982 1.00 10.35 160 ILE A C 1
ATOM 1245 O O . ILE A 1 180 ? -31.250 -14.229 -22.153 1.00 10.87 160 ILE A O 1
ATOM 1250 N N . ASP A 1 181 ? -30.837 -15.215 -24.157 1.00 9.73 161 ASP A N 1
ATOM 1251 C CA . ASP A 1 181 ? -29.799 -14.222 -24.564 1.00 11.61 161 ASP A CA 1
ATOM 1252 C C . ASP A 1 181 ? -30.423 -13.412 -25.655 1.00 12.98 161 ASP A C 1
ATOM 1253 O O . ASP A 1 181 ? -30.622 -13.856 -26.801 1.00 13.07 161 ASP A O 1
ATOM 1258 N N . PRO A 1 182 ? -30.734 -12.128 -25.390 1.00 13.31 162 PRO A N 1
ATOM 1259 C CA . PRO A 1 182 ? -31.242 -11.248 -26.410 1.00 14.69 162 PRO A CA 1
ATOM 1260 C C . PRO A 1 182 ? -30.255 -10.759 -27.495 1.00 14.58 162 PRO A C 1
ATOM 1261 O O . PRO A 1 182 ? -30.610 -9.935 -28.294 1.00 18.08 162 PRO A O 1
ATOM 1265 N N . LEU A 1 183 ? -29.049 -11.272 -27.507 1.00 16.86 163 LEU A N 1
ATOM 1266 C CA . LEU A 1 183 ? -28.067 -10.951 -28.559 1.00 17.79 163 LEU A CA 1
ATOM 1267 C C . LEU A 1 183 ? -27.934 -9.463 -28.854 1.00 16.82 163 LEU A C 1
ATOM 1268 O O . LEU A 1 183 ? -28.051 -9.012 -30.050 1.00 19.93 163 LEU A O 1
ATOM 1273 N N . VAL A 1 184 ? -27.633 -8.725 -27.792 1.00 16.35 164 VAL A N 1
ATOM 1274 C CA . VAL A 1 184 ? -27.436 -7.263 -27.953 1.00 17.03 164 VAL A CA 1
ATOM 1275 C C . VAL A 1 184 ? -26.384 -7.032 -29.051 1.00 18.35 164 VAL A C 1
ATOM 1276 O O . VAL A 1 184 ? -25.306 -7.687 -29.058 1.00 19.64 164 VAL A O 1
ATOM 1280 N N . ILE A 1 185 ? -26.660 -6.041 -29.881 1.00 20.68 165 ILE A N 1
ATOM 1281 C CA . ILE A 1 185 ? -25.760 -5.676 -30.969 1.00 21.32 165 ILE A CA 1
ATOM 1282 C C . ILE A 1 185 ? -24.873 -4.491 -30.536 1.00 21.67 165 ILE A C 1
ATOM 1283 O O . ILE A 1 185 ? -25.069 -3.906 -29.457 1.00 20.47 165 ILE A O 1
ATOM 1288 N N . ALA A 1 186 ? -23.936 -4.130 -31.436 1.00 19.50 166 ALA A N 1
ATOM 1289 C CA . ALA A 1 186 ? -23.010 -3.013 -31.165 1.00 19.90 166 ALA A CA 1
ATOM 1290 C C . ALA A 1 186 ? -23.760 -1.670 -30.977 1.00 19.24 166 ALA A C 1
ATOM 1291 O O . ALA A 1 186 ? -24.601 -1.277 -31.756 1.00 20.20 166 ALA A O 1
ATOM 1293 N N . LEU A 1 187 ? -23.381 -0.958 -29.907 1.00 18.55 167 LEU A N 1
ATOM 1294 C CA . LEU A 1 187 ? -23.931 0.388 -29.691 1.00 17.82 167 LEU A CA 1
ATOM 1295 C C . LEU A 1 187 ? -23.645 1.330 -30.895 1.00 19.90 167 LEU A C 1
ATOM 1296 O O . LEU A 1 187 ? -24.449 2.197 -31.233 1.00 19.46 167 LEU A O 1
ATOM 1301 N N . SER A 1 188 ? -22.526 1.110 -31.546 1.00 21.01 168 SER A N 1
ATOM 1302 C CA . SER A 1 188 ? -22.193 1.915 -32.725 1.00 24.17 168 SER A CA 1
ATOM 1303 C C . SER A 1 188 ? -23.117 1.636 -33.935 1.00 25.49 168 SER A C 1
ATOM 1304 O O . SER A 1 188 ? -23.282 2.519 -34.765 1.00 27.84 168 SER A O 1
ATOM 1307 N N . ALA A 1 189 ? -23.731 0.450 -33.966 1.00 26.00 169 ALA A N 1
ATOM 1308 C CA . ALA A 1 189 ? -24.708 0.029 -35.019 1.00 26.93 169 ALA A CA 1
ATOM 1309 C C . ALA A 1 189 ? -26.126 0.480 -34.593 1.00 26.17 169 ALA A C 1
ATOM 1310 O O . ALA A 1 189 ? -26.887 0.947 -35.441 1.00 30.00 169 ALA A O 1
ATOM 1312 N N . ASP A 1 190 ? -26.436 0.493 -33.287 1.00 24.09 170 ASP A N 1
ATOM 1313 C CA . ASP A 1 190 ? -27.714 0.968 -32.785 1.00 22.10 170 ASP A CA 1
ATOM 1314 C C . ASP A 1 190 ? -27.550 1.641 -31.388 1.00 20.09 170 ASP A C 1
ATOM 1315 O O . ASP A 1 190 ? -27.311 0.931 -30.387 1.00 20.69 170 ASP A O 1
ATOM 1320 N N . ASN A 1 191 ? -27.669 2.955 -31.391 1.00 21.94 171 ASN A N 1
ATOM 1321 C CA . ASN A 1 191 ? -27.385 3.699 -30.126 1.00 21.49 171 ASN A CA 1
ATOM 1322 C C . ASN A 1 191 ? -28.415 3.381 -29.018 1.00 20.76 171 ASN A C 1
ATOM 1323 O O . ASN A 1 191 ? -28.218 3.737 -27.841 1.00 20.00 171 ASN A O 1
ATOM 1328 N N . GLY A 1 192 ? -29.497 2.688 -29.430 1.00 21.04 172 GLY A N 1
ATOM 1329 C CA . GLY A 1 192 ? -30.498 2.200 -28.483 1.00 20.85 172 GLY A CA 1
ATOM 1330 C C . GLY A 1 192 ? -30.280 0.828 -28.005 1.00 18.54 172 GLY A C 1
ATOM 1331 O O . GLY A 1 192 ? -31.167 0.243 -27.292 1.00 18.36 172 GLY A O 1
ATOM 1332 N N . ALA A 1 193 ? -29.120 0.219 -28.279 1.00 17.56 173 ALA A N 1
ATOM 1333 C CA . ALA A 1 193 ? -28.919 -1.193 -27.996 1.00 16.64 173 ALA A CA 1
ATOM 1334 C C . ALA A 1 193 ? -29.136 -1.587 -26.523 1.00 16.06 173 ALA A C 1
ATOM 1335 O O . ALA A 1 193 ? -29.762 -2.588 -26.216 1.00 14.40 173 ALA A O 1
ATOM 1337 N N . LEU A 1 194 ? -28.615 -0.777 -25.569 1.00 13.92 174 LEU A N 1
ATOM 1338 C CA . LEU A 1 194 ? -28.790 -1.124 -24.158 1.00 12.58 174 LEU A CA 1
ATOM 1339 C C . LEU A 1 194 ? -30.225 -0.766 -23.739 1.00 12.79 174 LEU A C 1
ATOM 1340 O O . LEU A 1 194 ? -30.811 -1.563 -22.944 1.00 13.97 174 LEU A O 1
ATOM 1345 N N . LEU A 1 195 ? -30.795 0.339 -24.222 1.00 12.95 175 LEU A N 1
ATOM 1346 C CA . LEU A 1 195 ? -32.209 0.661 -23.889 1.00 15.28 175 LEU A CA 1
ATOM 1347 C C . LEU A 1 195 ? -33.118 -0.519 -24.345 1.00 15.46 175 LEU A C 1
ATOM 1348 O O . LEU A 1 195 ? -34.009 -0.903 -23.605 1.00 15.25 175 LEU A O 1
ATOM 1353 N N . LYS A 1 196 ? -32.868 -1.047 -25.518 1.00 16.23 176 LYS A N 1
ATOM 1354 C CA . LYS A 1 196 ? -33.671 -2.189 -26.021 1.00 15.74 176 LYS A CA 1
ATOM 1355 C C . LYS A 1 196 ? -33.389 -3.440 -25.285 1.00 15.05 176 LYS A C 1
ATOM 1356 O O . LYS A 1 196 ? -34.303 -4.254 -25.077 1.00 15.75 176 LYS A O 1
ATOM 1362 N N . PHE A 1 197 ? -32.156 -3.639 -24.884 1.00 13.53 177 PHE A N 1
ATOM 1363 C CA . PHE A 1 197 ? -31.861 -4.767 -24.072 1.00 13.42 177 PHE A CA 1
ATOM 1364 C C . PHE A 1 197 ? -32.641 -4.740 -22.764 1.00 13.78 177 PHE A C 1
ATOM 1365 O O . PHE A 1 197 ? -33.254 -5.726 -22.328 1.00 13.42 177 PHE A O 1
ATOM 1373 N N . ALA A 1 198 ? -32.729 -3.558 -22.161 1.00 12.39 178 ALA A N 1
ATOM 1374 C CA . ALA A 1 198 ? -33.381 -3.454 -20.863 1.00 13.05 178 ALA A CA 1
ATOM 1375 C C . ALA A 1 198 ? -34.893 -3.671 -21.074 1.00 13.97 178 ALA A C 1
ATOM 1376 O O . ALA A 1 198 ? -35.562 -4.299 -20.206 1.00 14.63 178 ALA A O 1
ATOM 1378 N N . GLU A 1 199 ? -35.439 -3.194 -22.150 1.00 14.17 179 GLU A N 1
ATOM 1379 C CA . GLU A 1 199 ? -36.880 -3.335 -22.394 1.00 14.96 179 GLU A CA 1
ATOM 1380 C C . GLU A 1 199 ? -37.219 -4.750 -22.765 1.00 15.04 179 GLU A C 1
ATOM 1381 O O . GLU A 1 199 ? -38.249 -5.278 -22.278 1.00 15.50 179 GLU A O 1
ATOM 1387 N N . ALA A 1 200 ? -36.370 -5.425 -23.543 1.00 14.66 180 ALA A N 1
ATOM 1388 C CA . ALA A 1 200 ? -36.691 -6.841 -23.821 1.00 15.13 180 ALA A CA 1
ATOM 1389 C C . ALA A 1 200 ? -36.602 -7.654 -22.516 1.00 13.61 180 ALA A C 1
ATOM 1390 O O . ALA A 1 200 ? -37.418 -8.573 -22.277 1.00 13.37 180 ALA A O 1
ATOM 1392 N N . THR A 1 201 ? -35.611 -7.367 -21.685 1.00 12.34 181 THR A N 1
ATOM 1393 C CA . THR A 1 201 ? -35.421 -8.062 -20.414 1.00 14.07 181 THR A CA 1
ATOM 1394 C C . THR A 1 201 ? -36.668 -7.876 -19.542 1.00 15.17 181 THR A C 1
ATOM 1395 O O . THR A 1 201 ? -37.205 -8.841 -18.984 1.00 15.88 181 THR A O 1
ATOM 1399 N N . ARG A 1 202 ? -37.203 -6.659 -19.445 1.00 14.96 182 ARG A N 1
ATOM 1400 C CA . ARG A 1 202 ? -38.399 -6.412 -18.639 1.00 15.70 182 ARG A CA 1
ATOM 1401 C C . ARG A 1 202 ? -39.547 -7.181 -19.134 1.00 16.68 182 ARG A C 1
ATOM 1402 O O . ARG A 1 202 ? -40.244 -7.818 -18.334 1.00 18.67 182 ARG A O 1
ATOM 1410 N N . GLN A 1 203 ? -39.745 -7.211 -20.440 1.00 15.05 183 GLN A N 1
ATOM 1411 C CA . GLN A 1 203 ? -40.909 -7.938 -21.002 1.00 16.57 183 GLN A CA 1
ATOM 1412 C C . GLN A 1 203 ? -40.759 -9.464 -20.835 1.00 16.48 183 GLN A C 1
ATOM 1413 O O . GLN A 1 203 ? -41.772 -10.147 -20.511 1.00 19.34 183 GLN A O 1
ATOM 1419 N N . ILE A 1 204 ? -39.581 -9.985 -21.076 1.00 15.51 184 ILE A N 1
ATOM 1420 C CA . ILE A 1 204 ? -39.390 -11.418 -20.953 1.00 16.05 184 ILE A CA 1
ATOM 1421 C C . ILE A 1 204 ? -39.604 -11.883 -19.512 1.00 17.27 184 ILE A C 1
ATOM 1422 O O . ILE A 1 204 ? -40.291 -12.912 -19.313 1.00 17.54 184 ILE A O 1
ATOM 1427 N N . LYS A 1 205 ? -39.092 -11.120 -18.566 1.00 17.04 185 LYS A N 1
ATOM 1428 C CA . LYS A 1 205 ? -39.178 -11.524 -17.150 1.00 18.87 185 LYS A CA 1
ATOM 1429 C C . LYS A 1 205 ? -40.636 -11.315 -16.701 1.00 20.25 185 LYS A C 1
ATOM 1430 O O . LYS A 1 205 ? -41.130 -12.082 -15.844 1.00 21.49 185 LYS A O 1
ATOM 1436 N N . ALA A 1 206 ? -41.355 -10.339 -17.292 1.00 18.50 186 ALA A N 1
ATOM 1437 C CA . ALA A 1 206 ? -42.764 -10.145 -16.912 1.00 21.78 186 ALA A CA 1
ATOM 1438 C C . ALA A 1 206 ? -43.541 -11.392 -17.331 1.00 22.10 186 ALA A C 1
ATOM 1439 O O . ALA A 1 206 ? -44.437 -11.854 -16.575 1.00 22.98 186 ALA A O 1
ATOM 1441 N N . ASN A 1 207 ? -43.286 -11.923 -18.538 1.00 19.61 187 ASN A N 1
ATOM 1442 C CA . ASN A 1 207 ? -43.972 -13.090 -19.013 1.00 19.78 187 ASN A CA 1
ATOM 1443 C C . ASN A 1 207 ? -43.572 -14.338 -18.260 1.00 18.73 187 ASN A C 1
ATOM 1444 O O . ASN A 1 207 ? -44.414 -15.252 -18.054 1.00 17.95 187 ASN A O 1
ATOM 1449 N N . TYR A 1 208 ? -42.304 -14.399 -17.875 1.00 16.21 188 TYR A N 1
ATOM 1450 C CA . TYR A 1 208 ? -41.732 -15.638 -17.337 1.00 14.87 188 TYR A CA 1
ATOM 1451 C C . TYR A 1 208 ? -40.849 -15.289 -16.110 1.00 15.24 188 TYR A C 1
ATOM 1452 O O . TYR A 1 208 ? -39.606 -15.192 -16.191 1.00 13.46 188 TYR A O 1
ATOM 1461 N N . PRO A 1 209 ? -41.462 -15.103 -14.958 1.00 14.61 189 PRO A N 1
ATOM 1462 C CA . PRO A 1 209 ? -40.728 -14.516 -13.835 1.00 15.58 189 PRO A CA 1
ATOM 1463 C C . PRO A 1 209 ? -39.650 -15.399 -13.270 1.00 15.31 189 PRO A C 1
ATOM 1464 O O . PRO A 1 209 ? -38.734 -14.862 -12.589 1.00 17.51 189 PRO A O 1
ATOM 1468 N N . MET A 1 210 ? -39.657 -16.704 -13.626 1.00 17.64 190 MET A N 1
ATOM 1469 C CA . MET A 1 210 ? -38.603 -17.608 -13.109 1.00 18.28 190 MET A CA 1
ATOM 1470 C C . MET A 1 210 ? -37.469 -17.790 -14.103 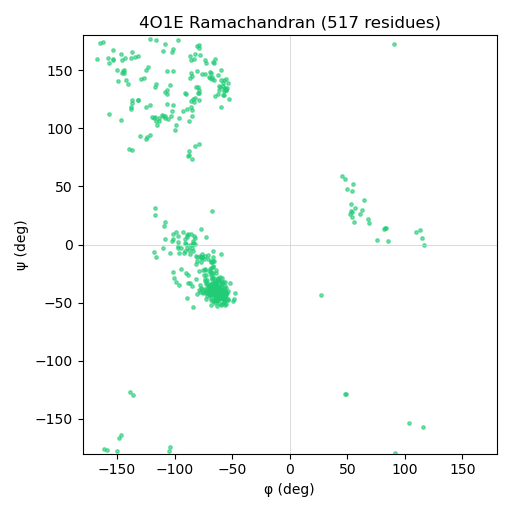1.00 14.73 190 MET A C 1
ATOM 1471 O O . MET A 1 210 ? -36.503 -18.470 -13.751 1.00 17.02 190 MET A O 1
ATOM 1476 N N . ILE A 1 211 ? -37.566 -17.167 -15.264 1.00 13.78 191 ILE A N 1
ATOM 1477 C CA . ILE A 1 211 ? -36.510 -17.381 -16.317 1.00 12.40 191 ILE A CA 1
ATOM 1478 C C . ILE A 1 211 ? -35.258 -16.558 -15.969 1.00 11.49 191 ILE A C 1
ATOM 1479 O O . ILE A 1 211 ? -35.373 -15.545 -15.255 1.00 13.11 191 ILE A O 1
ATOM 1484 N N . ASN A 1 212 ? -34.145 -16.914 -16.601 1.00 10.14 192 ASN A N 1
ATOM 1485 C CA . ASN A 1 212 ? -32.958 -16.088 -16.498 1.00 10.60 192 ASN A CA 1
ATOM 1486 C C . ASN A 1 212 ? -32.786 -15.368 -17.812 1.00 10.66 192 ASN A C 1
ATOM 1487 O O . ASN A 1 212 ? -33.068 -15.925 -18.871 1.00 11.25 192 ASN A O 1
ATOM 1492 N N . VAL A 1 213 ? -32.216 -14.161 -17.758 1.00 10.23 193 VAL A N 1
ATOM 1493 C CA . VAL A 1 213 ? -31.747 -13.411 -18.966 1.00 10.02 193 VAL A CA 1
ATOM 1494 C C . VAL A 1 213 ? -30.270 -13.245 -18.862 1.00 10.00 193 VAL A C 1
ATOM 1495 O O . VAL A 1 213 ? -29.708 -12.968 -17.764 1.00 10.06 193 VAL A O 1
ATOM 1499 N N . THR A 1 214 ? -29.580 -13.507 -20.016 1.00 11.23 194 THR A N 1
ATOM 1500 C CA . THR A 1 214 ? -28.122 -13.602 -20.018 1.00 11.02 194 THR A CA 1
ATOM 1501 C C . THR A 1 214 ? -27.638 -12.725 -21.199 1.00 10.83 194 THR A C 1
ATOM 1502 O O . THR A 1 214 ? -28.409 -12.300 -22.039 1.00 12.45 194 THR A O 1
ATOM 1506 N N . SER A 1 215 ? -26.337 -12.362 -21.180 1.00 11.30 195 SER A N 1
ATOM 1507 C CA . SER A 1 215 ? -25.723 -11.660 -22.313 1.00 10.54 195 SER A CA 1
ATOM 1508 C C . SER A 1 215 ? -24.225 -11.899 -22.259 1.00 11.72 195 SER A C 1
ATOM 1509 O O . SER A 1 215 ? -23.636 -12.086 -21.161 1.00 11.23 195 SER A O 1
ATOM 1512 N N . GLY A 1 216 ? -23.608 -11.778 -23.435 1.00 11.02 196 GLY A N 1
ATOM 1513 C CA . GLY A 1 216 ? -22.173 -11.482 -23.476 1.00 11.95 196 GLY A CA 1
ATOM 1514 C C . GLY A 1 216 ? -21.938 -10.005 -23.299 1.00 14.26 196 GLY A C 1
ATOM 1515 O O . GLY A 1 216 ? -22.863 -9.196 -23.369 1.00 14.74 196 GLY A O 1
ATOM 1516 N N . LEU A 1 217 ? -20.695 -9.656 -22.990 1.00 15.00 197 LEU A N 1
ATOM 1517 C CA . LEU A 1 217 ? -20.419 -8.234 -22.768 1.00 18.57 197 LEU A CA 1
ATOM 1518 C C . LEU A 1 217 ? -19.759 -7.571 -23.975 1.00 23.69 197 LEU A C 1
ATOM 1519 O O . LEU A 1 217 ? -19.919 -6.353 -24.206 1.00 32.33 197 LEU A O 1
ATOM 1524 N N . SER A 1 218 ? -19.108 -8.334 -24.808 1.00 20.05 198 SER A N 1
ATOM 1525 C CA . SER A 1 218 ? -18.204 -7.713 -25.821 1.00 21.29 198 SER A CA 1
ATOM 1526 C C . SER A 1 218 ? -18.856 -7.094 -27.061 1.00 20.58 198 SER A C 1
ATOM 1527 O O . SER A 1 218 ? -18.325 -6.089 -27.596 1.00 20.64 198 SER A O 1
ATOM 1530 N N . ASN A 1 219 ? -19.951 -7.667 -27.561 1.00 19.84 199 ASN A N 1
ATOM 1531 C CA . ASN A 1 219 ? -20.551 -7.166 -28.794 1.00 21.63 199 ASN A CA 1
ATOM 1532 C C . ASN A 1 219 ? -20.968 -5.689 -28.691 1.00 20.38 199 ASN A C 1
ATOM 1533 O O . ASN A 1 219 ? -20.837 -4.902 -29.623 1.00 20.56 199 ASN A O 1
ATOM 1538 N N . ILE A 1 220 ? -21.368 -5.284 -27.482 1.00 17.97 200 ILE A N 1
ATOM 1539 C CA . ILE A 1 220 ? -21.858 -3.938 -27.329 1.00 16.16 200 ILE A CA 1
ATOM 1540 C C . ILE A 1 220 ? -20.844 -2.864 -27.724 1.00 16.37 200 ILE A C 1
ATOM 1541 O O . ILE A 1 220 ? -21.243 -1.770 -28.086 1.00 17.67 200 ILE A O 1
ATOM 1546 N N . SER A 1 221 ? -19.567 -3.170 -27.582 1.00 17.13 201 SER A N 1
ATOM 1547 C CA . SER A 1 221 ? -18.544 -2.090 -27.736 1.00 17.80 201 SER A CA 1
ATOM 1548 C C . SER A 1 221 ? -17.853 -2.159 -29.108 1.00 20.29 201 SER A C 1
ATOM 1549 O O . SER A 1 221 ? -16.969 -1.379 -29.379 1.00 21.23 201 SER A O 1
ATOM 1552 N N . PHE A 1 222 ? -18.287 -3.076 -29.943 1.00 20.97 202 PHE A N 1
ATOM 1553 C CA . PHE A 1 222 ? -17.587 -3.141 -31.274 1.00 22.54 202 PHE A CA 1
ATOM 1554 C C . PHE A 1 222 ? -17.709 -1.859 -32.065 1.00 23.20 202 PHE A C 1
ATOM 1555 O O . PHE A 1 222 ? -18.766 -1.261 -32.183 1.00 23.47 202 PHE A O 1
ATOM 1563 N N . GLY A 1 223 ? -16.614 -1.378 -32.679 1.00 24.40 203 GLY A N 1
ATOM 1564 C CA . GLY A 1 223 ? -16.709 -0.079 -33.352 1.00 25.12 203 GLY A CA 1
ATOM 1565 C C . GLY A 1 223 ? -16.483 1.173 -32.481 1.00 25.29 203 GLY A C 1
ATOM 1566 O O . GLY A 1 223 ? -16.637 2.274 -32.975 1.00 27.34 203 GLY A O 1
ATOM 1567 N N . MET A 1 224 ? -16.152 0.984 -31.197 1.00 24.54 204 MET A N 1
ATOM 1568 C CA . MET A 1 224 ? -15.907 2.117 -30.290 1.00 23.77 204 MET A CA 1
ATOM 1569 C C . MET A 1 224 ? -14.506 1.917 -29.739 1.00 23.85 204 MET A C 1
ATOM 1570 O O . MET A 1 224 ? -14.042 0.765 -29.663 1.00 24.81 204 MET A O 1
ATOM 1575 N N . PRO A 1 225 ? -13.804 3.009 -29.352 1.00 24.55 205 PRO A N 1
ATOM 1576 C CA . PRO A 1 225 ? -12.534 2.868 -28.624 1.00 24.85 205 PRO A CA 1
ATOM 1577 C C . PRO A 1 225 ? -12.765 2.574 -27.208 1.00 24.07 205 PRO A C 1
ATOM 1578 O O . PRO A 1 225 ? -13.969 2.605 -26.813 1.00 24.59 205 PRO A O 1
ATOM 1582 N N . LEU A 1 226 ? -11.710 2.202 -26.445 1.00 24.21 206 LEU A N 1
ATOM 1583 C CA . LEU A 1 226 ? -11.825 1.862 -25.000 1.00 22.97 206 LEU A CA 1
ATOM 1584 C C . LEU A 1 226 ? -12.955 0.866 -24.777 1.00 21.77 206 LEU A C 1
ATOM 1585 O O . LEU A 1 226 ? -13.797 1.035 -23.900 1.00 21.79 206 LEU A O 1
ATOM 1590 N N . ARG A 1 227 ? -13.000 -0.176 -25.575 1.00 20.71 207 ARG A N 1
ATOM 1591 C CA . ARG A 1 227 ? -13.978 -1.218 -25.421 1.00 20.22 207 ARG A CA 1
ATOM 1592 C C . ARG A 1 227 ? -14.143 -1.748 -24.016 1.00 19.43 207 ARG A C 1
ATOM 1593 O O . ARG A 1 227 ? -15.261 -2.045 -23.637 1.00 18.29 207 ARG A O 1
ATOM 1601 N N . LYS A 1 228 ? -13.050 -1.943 -23.281 1.00 21.38 208 LYS A N 1
ATOM 1602 C CA . LYS A 1 228 ? -13.142 -2.516 -21.926 1.00 20.56 208 LYS A CA 1
ATOM 1603 C C . LYS A 1 228 ? -14.006 -1.556 -21.017 1.00 19.97 208 LYS A C 1
ATOM 1604 O O . LYS A 1 228 ? -14.763 -2.039 -20.147 1.00 18.28 208 LYS A O 1
ATOM 1610 N N . VAL A 1 229 ? -13.869 -0.248 -21.222 1.00 18.97 209 VAL A N 1
ATOM 1611 C CA . VAL A 1 229 ? -14.661 0.779 -20.453 1.00 18.33 209 VAL A CA 1
ATOM 1612 C C . VAL A 1 229 ? -16.116 0.618 -20.807 1.00 16.64 209 VAL A C 1
ATOM 1613 O O . VAL A 1 229 ? -16.991 0.530 -19.903 1.00 15.36 209 VAL A O 1
ATOM 1617 N N . VAL A 1 230 ? -16.406 0.569 -22.113 1.00 15.99 210 VAL A N 1
ATOM 1618 C CA . VAL A 1 230 ? -17.779 0.439 -22.551 1.00 14.72 210 VAL A CA 1
ATOM 1619 C C . VAL A 1 230 ? -18.328 -0.867 -22.024 1.00 14.42 210 VAL A C 1
ATOM 1620 O O . VAL A 1 230 ? -19.477 -0.900 -21.551 1.00 14.41 210 VAL A O 1
ATOM 1624 N N . ASN A 1 231 ? -17.575 -1.966 -22.123 1.00 14.03 211 ASN A N 1
ATOM 1625 C CA . ASN A 1 231 ? -18.165 -3.243 -21.718 1.00 13.27 211 ASN A CA 1
ATOM 1626 C C . ASN A 1 231 ? -18.518 -3.213 -20.190 1.00 12.74 211 ASN A C 1
ATOM 1627 O O . ASN A 1 231 ? -19.525 -3.825 -19.777 1.00 12.89 211 ASN A O 1
ATOM 1632 N N . GLN A 1 232 ? -17.654 -2.570 -19.385 1.00 13.47 212 GLN A N 1
ATOM 1633 C CA . GLN A 1 232 ? -17.844 -2.542 -17.930 1.00 14.52 212 GLN A CA 1
ATOM 1634 C C . GLN A 1 232 ? -19.087 -1.680 -17.577 1.00 14.14 212 GLN A C 1
ATOM 1635 O O . GLN A 1 232 ? -19.856 -2.097 -16.700 1.00 13.10 212 GLN A O 1
ATOM 1641 N N . ASN A 1 233 ? -19.248 -0.567 -18.244 1.00 12.88 213 ASN A N 1
ATOM 1642 C CA . ASN A 1 233 ? -20.487 0.215 -18.020 1.00 12.56 213 ASN A CA 1
ATOM 1643 C C . ASN A 1 233 ? -21.726 -0.513 -18.501 1.00 12.61 213 ASN A C 1
ATOM 1644 O O . ASN A 1 233 ? -22.782 -0.426 -17.851 1.00 11.03 213 ASN A O 1
ATOM 1649 N N . PHE A 1 234 ? -21.599 -1.248 -19.633 1.00 11.64 214 PHE A N 1
ATOM 1650 C CA . PHE A 1 234 ? -22.731 -2.026 -20.061 1.00 10.89 214 PHE A CA 1
ATOM 1651 C C . PHE A 1 234 ? -23.108 -3.073 -19.017 1.00 10.92 214 PHE A C 1
ATOM 1652 O O . PHE A 1 234 ? -24.303 -3.264 -18.703 1.00 10.62 214 PHE A O 1
ATOM 1660 N N . LEU A 1 235 ? -22.096 -3.745 -18.413 1.00 10.31 215 LEU A N 1
ATOM 1661 C CA . LEU A 1 235 ? -22.387 -4.736 -17.381 1.00 10.88 215 LEU A CA 1
ATOM 1662 C C . LEU A 1 235 ? -23.187 -4.109 -16.234 1.00 10.51 215 LEU A C 1
ATOM 1663 O O . LEU A 1 235 ? -24.203 -4.678 -15.794 1.00 10.13 215 LEU A O 1
ATOM 1668 N N . THR A 1 236 ? -22.691 -2.980 -15.750 1.00 9.40 216 THR A N 1
ATOM 1669 C CA . THR A 1 236 ? -23.366 -2.297 -14.592 1.00 10.18 216 THR A CA 1
ATOM 1670 C C . THR A 1 236 ? -24.836 -1.981 -14.945 1.00 10.21 216 THR A C 1
ATOM 1671 O O . THR A 1 236 ? -25.769 -2.292 -14.163 1.00 10.03 216 THR A O 1
ATOM 1675 N N . LEU A 1 237 ? -25.058 -1.414 -16.111 1.00 10.05 217 LEU A N 1
ATOM 1676 C CA . LEU A 1 237 ? -26.436 -1.026 -16.536 1.00 9.53 217 LEU A CA 1
ATOM 1677 C C . LEU A 1 237 ? -27.274 -2.306 -16.721 1.00 10.15 217 LEU A C 1
ATOM 1678 O O . LEU A 1 237 ? -28.442 -2.317 -16.310 1.00 9.99 217 LEU A O 1
ATOM 1683 N N . ALA A 1 238 ? -26.670 -3.339 -17.341 1.00 9.74 218 ALA A N 1
ATOM 1684 C CA . ALA A 1 238 ? -27.526 -4.524 -17.647 1.00 9.96 218 ALA A CA 1
ATOM 1685 C C . ALA A 1 238 ? -27.858 -5.275 -16.349 1.00 11.00 218 ALA A C 1
ATOM 1686 O O . ALA A 1 238 ? -28.999 -5.744 -16.221 1.00 11.22 218 ALA A O 1
ATOM 1688 N N . MET A 1 239 ? -26.933 -5.290 -15.374 1.00 9.89 219 MET A N 1
ATOM 1689 C CA . MET A 1 239 ? -27.254 -5.820 -14.038 1.00 9.79 219 MET A CA 1
ATOM 1690 C C . MET A 1 239 ? -28.482 -5.055 -13.413 1.00 10.37 219 MET A C 1
ATOM 1691 O O . MET A 1 239 ? -29.414 -5.676 -12.857 1.00 11.22 219 MET A O 1
ATOM 1696 N N . PHE A 1 240 ? -28.439 -3.736 -13.492 1.00 10.09 220 PHE A N 1
ATOM 1697 C CA . PHE A 1 240 ? -29.579 -2.962 -12.900 1.00 10.72 220 PHE A CA 1
ATOM 1698 C C . PHE A 1 240 ? -30.877 -3.227 -13.666 1.00 12.29 220 PHE A C 1
ATOM 1699 O O . PHE A 1 240 ? -31.938 -3.342 -13.015 1.00 12.75 220 PHE A O 1
ATOM 1707 N N . ALA A 1 241 ? -30.773 -3.445 -14.955 1.00 10.89 221 ALA A N 1
ATOM 1708 C CA . ALA A 1 241 ? -31.938 -3.795 -15.783 1.00 12.83 221 ALA A CA 1
ATOM 1709 C C . ALA A 1 241 ? -32.481 -5.208 -15.529 1.00 13.17 221 ALA A C 1
ATOM 1710 O O . ALA A 1 241 ? -33.579 -5.531 -15.986 1.00 15.12 221 ALA A O 1
ATOM 1712 N N . GLY A 1 242 ? -31.740 -6.044 -14.827 1.00 12.28 222 GLY A N 1
ATOM 1713 C CA . GLY A 1 242 ? -32.237 -7.362 -14.430 1.00 12.59 222 GLY A CA 1
ATOM 1714 C C . GLY A 1 242 ? -31.560 -8.538 -15.044 1.00 12.70 222 GLY A C 1
ATOM 1715 O O . GLY A 1 242 ? -32.034 -9.687 -14.847 1.00 12.72 222 GLY A O 1
ATOM 1716 N N . MET A 1 243 ? -30.418 -8.292 -15.679 1.00 11.47 223 MET A N 1
ATOM 1717 C CA . MET A 1 243 ? -29.652 -9.465 -16.202 1.00 10.95 223 MET A CA 1
ATOM 1718 C C . MET A 1 243 ? -29.309 -10.443 -15.061 1.00 11.94 223 MET A C 1
ATOM 1719 O O . MET A 1 243 ? -28.847 -10.040 -13.956 1.00 12.75 223 MET A O 1
ATOM 1724 N N . ASP A 1 244 ? -29.482 -11.770 -15.309 1.00 10.31 224 ASP A N 1
ATOM 1725 C CA . ASP A 1 244 ? -29.242 -12.823 -14.311 1.00 9.88 224 ASP A CA 1
ATOM 1726 C C . ASP A 1 244 ? -27.919 -13.497 -14.435 1.00 11.04 224 ASP A C 1
ATOM 1727 O O . ASP A 1 244 ? -27.374 -13.977 -13.384 1.00 11.23 224 ASP A O 1
ATOM 1732 N N . SER A 1 245 ? -27.438 -13.605 -15.677 1.00 9.92 225 SER A N 1
ATOM 1733 C CA . SER A 1 245 ? -26.135 -14.324 -15.875 1.00 10.86 225 SER A CA 1
ATOM 1734 C C . SER A 1 245 ? -25.419 -13.568 -16.968 1.00 10.85 225 SER A C 1
ATOM 1735 O O . SER A 1 245 ? -26.012 -12.852 -17.805 1.00 10.74 225 SER A O 1
ATOM 1738 N N . ALA A 1 246 ? -24.111 -13.796 -17.010 1.00 10.86 226 ALA A N 1
ATOM 1739 C CA . ALA A 1 246 ? -23.364 -13.240 -18.177 1.00 10.25 226 ALA A CA 1
ATOM 1740 C C . ALA A 1 246 ? -22.171 -14.018 -18.518 1.00 11.40 226 ALA A C 1
ATOM 1741 O O . ALA A 1 246 ? -21.569 -14.630 -17.624 1.00 11.23 226 ALA A O 1
ATOM 1743 N N A ILE A 1 247 ? -21.838 -13.988 -19.810 0.50 11.08 227 ILE A N 1
ATOM 1744 N N B ILE A 1 247 ? -21.841 -13.994 -19.805 0.50 11.14 227 ILE A N 1
ATOM 1745 C CA A ILE A 1 247 ? -20.604 -14.648 -20.330 0.50 11.34 227 ILE A CA 1
ATOM 1746 C CA B ILE A 1 247 ? -20.574 -14.608 -20.246 0.50 11.43 227 ILE A CA 1
ATOM 1747 C C A ILE A 1 247 ? -19.529 -13.552 -20.379 0.50 11.62 227 ILE A C 1
ATOM 1748 C C B ILE A 1 247 ? -19.551 -13.502 -20.301 0.50 11.56 227 ILE A C 1
ATOM 1749 O O A ILE A 1 247 ? -19.645 -12.587 -21.144 0.50 12.78 227 ILE A O 1
ATOM 1750 O O B ILE A 1 247 ? -19.694 -12.523 -21.023 0.50 12.66 227 ILE A O 1
ATOM 1759 N N . LEU A 1 248 ? -18.479 -13.681 -19.566 1.00 11.03 228 LEU A N 1
ATOM 1760 C CA . LEU A 1 248 ? -17.518 -12.576 -19.447 1.00 12.75 228 LEU A CA 1
ATOM 1761 C C . LEU A 1 248 ? -16.160 -13.121 -19.016 1.00 14.11 228 LEU A C 1
ATOM 1762 O O . LEU A 1 248 ? -16.015 -14.315 -18.711 1.00 13.42 228 LEU A O 1
ATOM 1767 N N . ASP A 1 249 ? -15.182 -12.202 -18.933 1.00 14.05 229 ASP A N 1
ATOM 1768 C CA . ASP A 1 249 ? -13.823 -12.542 -18.527 1.00 15.45 229 ASP A CA 1
ATOM 1769 C C . ASP A 1 249 ? -13.659 -12.182 -17.015 1.00 15.66 229 ASP A C 1
ATOM 1770 O O . ASP A 1 249 ? -13.407 -11.055 -16.622 1.00 14.62 229 ASP A O 1
ATOM 1775 N N . PRO A 1 250 ? -13.688 -13.176 -16.104 1.00 16.75 230 PRO A N 1
ATOM 1776 C CA . PRO A 1 250 ? -13.543 -12.809 -14.713 1.00 15.18 230 PRO A CA 1
ATOM 1777 C C . PRO A 1 250 ? -12.129 -12.646 -14.270 1.00 17.63 230 PRO A C 1
ATOM 1778 O O . PRO A 1 250 ? -11.904 -12.301 -13.083 1.00 18.64 230 PRO A O 1
ATOM 1782 N N . LEU A 1 251 ? -11.166 -12.857 -15.213 1.00 14.80 231 LEU A N 1
ATOM 1783 C CA . LEU A 1 251 ? -9.759 -12.551 -14.896 1.00 16.47 231 LEU A CA 1
ATOM 1784 C C . LEU A 1 251 ? -9.403 -11.078 -15.132 1.00 16.33 231 LEU A C 1
ATOM 1785 O O . LEU A 1 251 ? -8.250 -10.660 -14.930 1.00 18.54 231 LEU A O 1
ATOM 1790 N N . ASN A 1 252 ? -10.357 -10.311 -15.631 1.00 16.69 232 ASN A N 1
ATOM 1791 C CA . ASN A 1 252 ? -10.117 -8.863 -15.865 1.00 17.25 232 ASN A CA 1
ATOM 1792 C C . ASN A 1 252 ? -10.398 -8.176 -14.516 1.00 16.81 232 ASN A C 1
ATOM 1793 O O . ASN A 1 252 ? -11.518 -8.133 -14.132 1.00 15.34 232 ASN A O 1
ATOM 1798 N N . ARG A 1 253 ? -9.379 -7.661 -13.840 1.00 17.83 233 ARG A N 1
ATOM 1799 C CA . ARG A 1 253 ? -9.489 -7.188 -12.451 1.00 18.86 233 ARG A CA 1
ATOM 1800 C C . ARG A 1 253 ? -10.408 -5.920 -12.402 1.00 19.40 233 ARG A C 1
ATOM 1801 O O . ARG A 1 253 ? -11.121 -5.739 -11.419 1.00 19.34 233 ARG A O 1
ATOM 1809 N N . ASP A 1 254 ? -10.369 -5.112 -13.449 1.00 20.71 234 ASP A N 1
ATOM 1810 C CA . ASP A 1 254 ? -11.217 -3.872 -13.446 1.00 21.36 234 ASP A CA 1
ATOM 1811 C C . ASP A 1 254 ? -12.672 -4.244 -13.621 1.00 19.07 234 ASP A C 1
ATOM 1812 O O . ASP A 1 254 ? -13.549 -3.637 -12.911 1.00 19.01 234 ASP A O 1
ATOM 1817 N N . LEU A 1 255 ? -12.939 -5.220 -14.514 1.00 16.82 235 LEU A N 1
ATOM 1818 C CA . LEU A 1 255 ? -14.322 -5.726 -14.689 1.00 15.15 235 LEU A CA 1
ATOM 1819 C C . LEU A 1 255 ? -14.832 -6.385 -13.411 1.00 15.08 235 LEU A C 1
ATOM 1820 O O . LEU A 1 255 ? -15.976 -6.179 -12.985 1.00 13.98 235 LEU A O 1
ATOM 1825 N N . LEU A 1 256 ? -13.972 -7.169 -12.732 1.00 13.91 236 LEU A N 1
ATOM 1826 C CA . LEU A 1 256 ? -14.397 -7.864 -11.508 1.00 16.05 236 LEU A CA 1
ATOM 1827 C C . LEU A 1 256 ? -14.727 -6.802 -10.385 1.00 15.81 236 LEU A C 1
ATOM 1828 O O . LEU A 1 256 ? -15.705 -6.986 -9.687 1.00 16.03 236 LEU A O 1
ATOM 1833 N N . ALA A 1 257 ? -13.957 -5.721 -10.312 1.00 15.83 237 ALA A N 1
ATOM 1834 C CA . ALA A 1 257 ? -14.174 -4.678 -9.281 1.00 17.26 237 ALA A CA 1
ATOM 1835 C C . ALA A 1 257 ? -15.499 -3.996 -9.635 1.00 17.50 237 ALA A C 1
ATOM 1836 O O . ALA A 1 257 ? -16.301 -3.759 -8.683 1.00 17.47 237 ALA A O 1
ATOM 1838 N N . ALA A 1 258 ? -15.741 -3.759 -10.902 1.00 15.49 238 ALA A N 1
ATOM 1839 C CA . ALA A 1 258 ? -17.082 -3.159 -11.293 1.00 15.22 238 ALA A CA 1
ATOM 1840 C C . ALA A 1 258 ? -18.263 -4.150 -10.915 1.00 15.02 238 ALA A C 1
ATOM 1841 O O . ALA A 1 258 ? -19.321 -3.678 -10.340 1.00 14.78 238 ALA A O 1
ATOM 1843 N N . LEU A 1 259 ? -18.090 -5.450 -11.198 1.00 14.26 239 LEU A N 1
ATOM 1844 C CA . LEU A 1 259 ? -19.110 -6.447 -10.930 1.00 14.44 239 LEU A CA 1
ATOM 1845 C C . LEU A 1 259 ? -19.406 -6.440 -9.418 1.00 14.21 239 LEU A C 1
ATOM 1846 O O . LEU A 1 259 ? -20.581 -6.325 -8.990 1.00 13.75 239 LEU A O 1
ATOM 1851 N N . LEU A 1 260 ? -18.345 -6.561 -8.609 1.00 13.09 240 LEU A N 1
ATOM 1852 C CA . LEU A 1 260 ? -18.543 -6.652 -7.203 1.00 14.35 240 LEU A CA 1
ATOM 1853 C C . LEU A 1 260 ? -19.053 -5.292 -6.583 1.00 14.08 240 LEU A C 1
ATOM 1854 O O . LEU A 1 260 ? -19.903 -5.379 -5.658 1.00 14.98 240 LEU A O 1
ATOM 1859 N N . ALA A 1 261 ? -18.578 -4.160 -7.096 1.00 14.14 241 ALA A N 1
ATOM 1860 C CA . ALA A 1 261 ? -19.127 -2.867 -6.595 1.00 14.48 241 ALA A CA 1
ATOM 1861 C C . ALA A 1 261 ? -20.626 -2.828 -6.939 1.00 14.30 241 ALA A C 1
ATOM 1862 O O . ALA A 1 261 ? -21.413 -2.299 -6.143 1.00 14.08 241 ALA A O 1
ATOM 1864 N N . THR A 1 262 ? -20.976 -3.252 -8.168 1.00 13.41 242 THR A N 1
ATOM 1865 C CA . THR A 1 262 ? -22.386 -3.145 -8.580 1.00 12.86 242 THR A CA 1
ATOM 1866 C C . THR A 1 262 ? -23.249 -4.140 -7.776 1.00 13.16 242 THR A C 1
ATOM 1867 O O . THR A 1 262 ? -24.353 -3.816 -7.318 1.00 12.91 242 THR A O 1
ATOM 1871 N N . GLU A 1 263 ? -22.744 -5.342 -7.482 1.00 11.82 243 GLU A N 1
ATOM 1872 C CA . GLU A 1 263 ? -23.518 -6.247 -6.575 1.00 12.81 243 GLU A CA 1
ATOM 1873 C C . GLU A 1 263 ? -23.790 -5.544 -5.244 1.00 12.70 243 GLU A C 1
ATOM 1874 O O . GLU A 1 263 ? -24.922 -5.628 -4.692 1.00 14.22 243 GLU A O 1
ATOM 1880 N N . ALA A 1 264 ? -22.774 -4.884 -4.685 1.00 12.92 244 ALA A N 1
ATOM 1881 C CA . ALA A 1 264 ? -22.980 -4.168 -3.358 1.00 14.08 244 ALA A CA 1
ATOM 1882 C C . ALA A 1 264 ? -24.004 -3.001 -3.554 1.00 13.80 244 ALA A C 1
ATOM 1883 O O . ALA A 1 264 ? -24.930 -2.856 -2.770 1.00 14.04 244 ALA A O 1
ATOM 1885 N N . LEU A 1 265 ? -23.876 -2.253 -4.646 1.00 13.52 245 LEU A N 1
ATOM 1886 C CA . LEU A 1 265 ? -24.805 -1.127 -4.889 1.00 12.35 245 LEU A CA 1
ATOM 1887 C C . LEU A 1 265 ? -26.226 -1.621 -5.107 1.00 12.55 245 LEU A C 1
ATOM 1888 O O . LEU A 1 265 ? -27.159 -0.804 -4.869 1.00 14.11 245 LEU A O 1
ATOM 1893 N N . LEU A 1 266 ? -26.410 -2.832 -5.645 1.00 12.02 246 LEU A N 1
ATOM 1894 C CA . LEU A 1 266 ? -27.780 -3.336 -5.843 1.00 11.97 246 LEU A CA 1
ATOM 1895 C C . LEU A 1 266 ? -28.368 -4.037 -4.599 1.00 13.5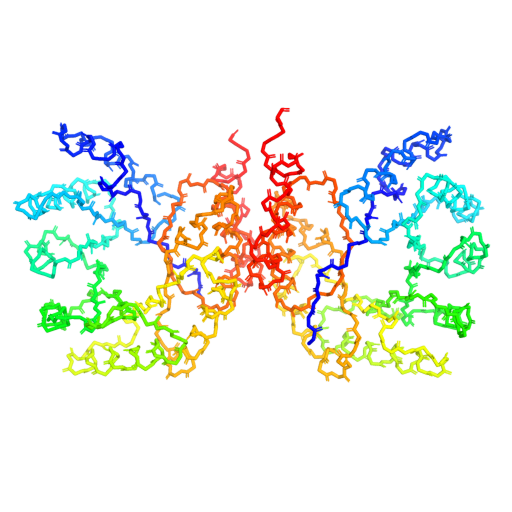0 246 LEU A C 1
ATOM 1896 O O . LEU A 1 266 ? -29.454 -4.636 -4.652 1.00 15.46 246 LEU A O 1
ATOM 1901 N N . GLY A 1 267 ? -27.641 -3.919 -3.487 1.00 14.82 247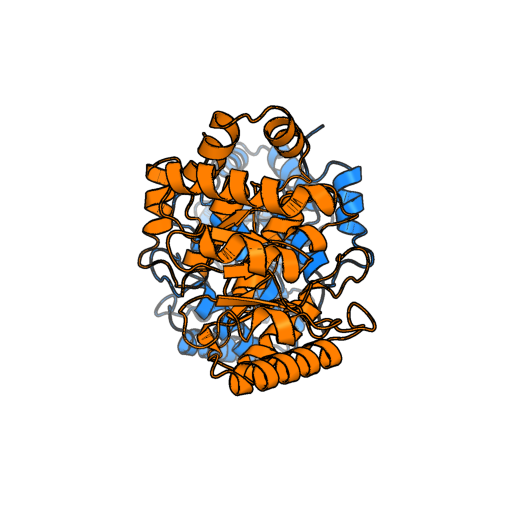 GLY A N 1
ATOM 1902 C CA . GLY A 1 267 ? -28.172 -4.415 -2.199 1.00 15.46 247 GLY A CA 1
ATOM 1903 C C . GLY A 1 267 ? -27.938 -5.886 -2.045 1.00 16.44 247 GLY A C 1
ATOM 1904 O O . GLY A 1 267 ? -28.547 -6.493 -1.091 1.00 21.16 247 GLY A O 1
ATOM 1905 N N . ARG A 1 268 ? -27.082 -6.477 -2.876 1.00 15.76 248 ARG A N 1
ATOM 1906 C CA . ARG A 1 268 ? -26.894 -7.955 -2.838 1.00 17.62 248 ARG A CA 1
ATOM 1907 C C . ARG A 1 268 ? -25.625 -8.422 -2.095 1.00 19.62 248 ARG A C 1
ATOM 1908 O O . ARG A 1 268 ? -25.277 -9.615 -2.086 1.00 24.32 248 ARG A O 1
ATOM 1916 N N . ASP A 1 269 ? -24.950 -7.527 -1.422 1.00 21.01 249 ASP A N 1
ATOM 1917 C CA . ASP A 1 269 ? -23.681 -7.943 -0.745 1.00 22.85 249 ASP A CA 1
ATOM 1918 C C . ASP A 1 269 ? -23.839 -7.416 0.670 1.00 23.14 249 ASP A C 1
ATOM 1919 O O . ASP A 1 269 ? -23.518 -6.295 0.933 1.00 24.77 249 ASP A O 1
ATOM 1924 N N . LYS A 1 270 ? -24.355 -8.258 1.589 1.00 26.84 250 LYS A N 1
ATOM 1925 C CA . LYS A 1 270 ? -24.696 -7.861 2.957 1.00 27.01 250 LYS A CA 1
ATOM 1926 C C . LYS A 1 270 ? -23.431 -7.303 3.626 1.00 28.64 250 LYS A C 1
ATOM 1927 O O . LYS A 1 270 ? -22.387 -7.947 3.604 1.00 30.04 250 LYS A O 1
ATOM 1929 N N . HIS A 1 271 ? -23.536 -6.121 4.211 1.00 28.88 251 HIS A N 1
ATOM 1930 C CA . HIS A 1 271 ? -22.449 -5.353 4.834 1.00 28.67 251 HIS A CA 1
ATOM 1931 C C . HIS A 1 271 ? -21.264 -5.076 3.908 1.00 28.59 251 HIS A C 1
ATOM 1932 O O . HIS A 1 271 ? -20.168 -4.686 4.365 1.00 29.33 251 HIS A O 1
ATOM 1939 N N . CYS A 1 272 ? -21.497 -5.186 2.586 1.00 24.44 252 CYS A N 1
ATOM 1940 C CA . CYS A 1 272 ? -20.462 -5.022 1.563 1.00 24.38 252 CYS A CA 1
ATOM 1941 C C . CYS A 1 272 ? -19.247 -5.935 1.828 1.00 26.00 252 CYS A C 1
ATOM 1942 O O . CYS A 1 272 ? -18.104 -5.549 1.503 1.00 25.94 252 CYS A O 1
ATOM 1945 N N . ARG A 1 273 ? -19.522 -7.057 2.471 1.00 26.99 253 ARG A N 1
ATOM 1946 C CA . ARG A 1 273 ? -18.465 -8.042 2.913 1.00 27.94 253 ARG A CA 1
ATOM 1947 C C . ARG A 1 273 ? -17.668 -8.681 1.767 1.00 27.77 253 ARG A C 1
ATOM 1948 O O . ARG A 1 273 ? -16.424 -8.783 1.838 1.00 29.78 253 ARG A O 1
ATOM 1950 N N . ASN A 1 274 ? -18.336 -9.124 0.703 1.00 25.85 254 ASN A N 1
ATOM 1951 C CA . ASN A 1 274 ? -17.638 -9.669 -0.469 1.00 26.43 254 ASN A CA 1
ATOM 1952 C C . ASN A 1 274 ? -16.750 -8.680 -1.147 1.00 26.77 254 ASN A C 1
ATOM 1953 O O . ASN A 1 274 ? -15.615 -9.044 -1.564 1.00 26.79 254 ASN A O 1
ATOM 1958 N N . PHE A 1 275 ? -17.257 -7.442 -1.374 1.00 19.28 255 PHE A N 1
ATOM 1959 C CA . PHE A 1 275 ? -16.369 -6.425 -1.834 1.00 19.41 255 PHE A CA 1
ATOM 1960 C C . PHE A 1 275 ? -15.123 -6.187 -0.931 1.00 21.27 255 PHE A C 1
ATOM 1961 O O . PHE A 1 275 ? -14.027 -6.032 -1.457 1.00 22.55 255 PHE A O 1
ATOM 1969 N N . ALA A 1 276 ? -15.336 -6.001 0.355 1.00 21.49 256 ALA A N 1
ATOM 1970 C CA . ALA A 1 276 ? -14.226 -5.794 1.345 1.00 23.79 256 ALA A CA 1
ATOM 1971 C C . ALA A 1 276 ? -13.260 -6.982 1.368 1.00 27.09 256 ALA A C 1
ATOM 1972 O O . ALA A 1 276 ? -12.020 -6.763 1.347 1.00 29.04 256 ALA A O 1
ATOM 1974 N N . ASN A 1 277 ? -13.803 -8.200 1.251 1.00 26.39 257 ASN A N 1
ATOM 1975 C CA . ASN A 1 277 ? -12.892 -9.391 1.215 1.00 27.49 257 ASN A CA 1
ATOM 1976 C C . ASN A 1 277 ? -12.070 -9.493 -0.066 1.00 29.64 257 ASN A C 1
ATOM 1977 O O . ASN A 1 277 ? -10.896 -9.863 -0.011 1.00 29.34 257 ASN A O 1
ATOM 1982 N N . ALA A 1 278 ? -12.668 -9.196 -1.241 1.00 25.14 258 ALA A N 1
ATOM 1983 C CA . ALA A 1 278 ? -11.903 -9.214 -2.478 1.00 23.31 258 ALA A CA 1
ATOM 1984 C C . ALA A 1 278 ? -10.812 -8.140 -2.454 1.00 25.97 258 ALA A C 1
ATOM 1985 O O . ALA A 1 278 ? -9.724 -8.353 -2.951 1.00 25.33 258 ALA A O 1
ATOM 1987 N N . TYR A 1 279 ? -11.085 -6.984 -1.853 1.00 25.36 259 TYR A N 1
ATOM 1988 C CA . TYR A 1 279 ? -10.038 -6.000 -1.674 1.00 25.41 259 TYR A CA 1
ATOM 1989 C C . TYR A 1 279 ? -8.909 -6.523 -0.756 1.00 28.67 259 TYR A C 1
ATOM 1990 O O . TYR A 1 279 ? -7.734 -6.349 -1.058 1.00 31.43 259 TYR A O 1
ATOM 1999 N N . ARG A 1 280 ? -9.317 -7.100 0.364 1.00 27.02 260 ARG A N 1
ATOM 2000 C CA . ARG A 1 280 ? -8.320 -7.560 1.405 1.00 31.59 260 ARG A CA 1
ATOM 2001 C C . ARG A 1 280 ? -7.475 -8.688 0.828 1.00 33.01 260 ARG A C 1
ATOM 2002 O O . ARG A 1 280 ? -6.257 -8.778 1.167 1.00 33.82 260 ARG A O 1
ATOM 2010 N N . LYS A 1 281 ? -8.075 -9.530 -0.008 1.00 30.39 261 LYS A N 1
ATOM 2011 C CA . LYS A 1 281 ? -7.324 -10.629 -0.669 1.00 33.61 261 LYS A CA 1
ATOM 2012 C C . LYS A 1 281 ? -6.565 -10.203 -1.906 1.00 34.70 261 LYS A C 1
ATOM 2013 O O . LYS A 1 281 ? -5.926 -11.037 -2.553 1.00 36.67 261 LYS A O 1
ATOM 2019 N N . ASN A 1 282 ? -6.632 -8.921 -2.273 1.00 31.24 262 ASN A N 1
ATOM 2020 C CA . ASN A 1 282 ? -6.022 -8.435 -3.506 1.00 32.11 262 ASN A CA 1
ATOM 2021 C C . ASN A 1 282 ? -6.550 -9.062 -4.823 1.00 31.07 262 ASN A C 1
ATOM 2022 O O . ASN A 1 282 ? -5.862 -9.029 -5.838 1.00 33.79 262 ASN A O 1
ATOM 2027 N N . LYS A 1 283 ? -7.778 -9.540 -4.813 1.00 30.38 263 LYS A N 1
ATOM 2028 C CA . LYS A 1 283 ? -8.479 -9.944 -6.064 1.00 29.14 263 LYS A CA 1
ATOM 2029 C C . LYS A 1 283 ? -8.910 -8.711 -6.939 1.00 30.10 263 LYS A C 1
ATOM 2030 O O . LYS A 1 283 ? -9.006 -8.789 -8.174 1.00 26.40 263 LYS A O 1
ATOM 2036 N N . ILE A 1 284 ? -9.103 -7.555 -6.275 1.00 28.48 264 ILE A N 1
ATOM 2037 C CA . ILE A 1 284 ? -9.451 -6.308 -6.974 1.00 27.86 264 ILE A CA 1
ATOM 2038 C C . ILE A 1 284 ? -8.632 -5.165 -6.334 1.00 29.34 264 ILE A C 1
ATOM 2039 O O . ILE A 1 284 ? -8.134 -5.302 -5.225 1.00 32.49 264 ILE A O 1
ATOM 2044 N N . GLY A 1 285 ? -8.505 -4.067 -7.061 1.00 28.74 265 GLY A N 1
ATOM 2045 C CA . GLY A 1 285 ? -7.609 -2.993 -6.680 1.00 34.64 265 GLY A CA 1
ATOM 2046 C C . GLY A 1 285 ? -6.235 -3.191 -7.316 1.00 38.90 265 GLY A C 1
ATOM 2047 O O . GLY A 1 285 ? -6.011 -4.158 -8.044 1.00 38.17 265 GLY A O 1
ATOM 2048 N N . PRO A 1 286 ? -5.317 -2.265 -7.033 1.00 40.30 266 PRO A N 1
ATOM 2049 C CA . PRO A 1 286 ? -3.950 -2.377 -7.542 1.00 43.11 266 PRO A CA 1
ATOM 2050 C C . PRO A 1 286 ? -3.287 -3.700 -7.100 1.00 45.17 266 PRO A C 1
ATOM 2051 O O . PRO A 1 286 ? -3.387 -4.086 -5.927 1.00 44.14 266 PRO A O 1
ATOM 2055 N N . LEU A 1 287 ? -2.674 -4.405 -8.058 1.00 48.84 267 LEU A N 1
ATOM 2056 C CA . LEU A 1 287 ? -1.940 -5.669 -7.811 1.00 52.96 267 LEU A CA 1
ATOM 2057 C C . LEU A 1 287 ? -0.830 -5.362 -6.823 1.00 54.28 267 LEU A C 1
ATOM 2058 O O . LEU A 1 287 ? 0.003 -4.534 -7.132 1.00 57.66 267 LEU A O 1
ATOM 2063 N N . LYS A 1 288 ? -0.834 -5.971 -5.633 1.00 56.05 268 LYS A N 1
ATOM 2064 C CA . LYS A 1 288 ? 0.196 -5.690 -4.612 1.00 54.96 268 LYS A CA 1
ATOM 2065 C C . LYS A 1 288 ? 1.520 -6.326 -4.986 1.00 60.47 268 LYS A C 1
ATOM 2066 O O . LYS A 1 288 ? 1.546 -7.289 -5.749 1.00 63.64 268 LYS A O 1
ATOM 2068 N N . HIS B 1 20 ? -31.579 14.287 -21.666 1.00 31.01 0 HIS B N 1
ATOM 2069 C CA . HIS B 1 20 ? -30.536 15.319 -21.902 1.00 26.32 0 HIS B CA 1
ATOM 2070 C C . HIS B 1 20 ? -29.236 14.748 -21.335 1.00 23.12 0 HIS B C 1
ATOM 2071 O O . HIS B 1 20 ? -29.238 13.929 -20.377 1.00 21.13 0 HIS B O 1
ATOM 2078 N N . MET B 1 21 ? -28.128 15.232 -21.840 1.00 20.66 1 MET B N 1
ATOM 2079 C CA . MET B 1 21 ? -26.864 14.933 -21.207 1.00 20.59 1 MET B CA 1
ATOM 2080 C C . MET B 1 21 ? -26.817 15.319 -19.692 1.00 17.22 1 MET B C 1
ATOM 2081 O O . MET B 1 21 ? -27.397 16.328 -19.233 1.00 17.07 1 MET B O 1
ATOM 2086 N N . LEU B 1 22 ? -26.162 14.484 -18.893 1.00 14.36 2 LEU B N 1
ATOM 2087 C CA . LEU B 1 22 ? -25.957 14.892 -17.476 1.00 13.09 2 LEU B CA 1
ATOM 2088 C C . LEU B 1 22 ? -25.245 16.250 -17.337 1.00 12.07 2 LEU B C 1
ATOM 2089 O O . LEU B 1 22 ? -24.211 16.481 -17.996 1.00 14.35 2 LEU B O 1
ATOM 2094 N N . ILE B 1 23 ? -25.808 17.054 -16.452 1.00 11.50 3 ILE B N 1
ATOM 2095 C CA . ILE B 1 23 ? -25.291 18.387 -16.130 1.00 11.75 3 ILE B CA 1
ATOM 2096 C C . ILE B 1 23 ? -24.189 18.163 -15.089 1.00 12.11 3 ILE B C 1
ATOM 2097 O O . ILE B 1 23 ? -24.444 17.606 -14.034 1.00 13.45 3 ILE B O 1
ATOM 2102 N N . ILE B 1 24 ? -22.965 18.665 -15.348 1.00 11.22 4 ILE B N 1
ATOM 2103 C CA . ILE B 1 24 ? -21.789 18.388 -14.488 1.00 11.06 4 ILE B CA 1
ATOM 2104 C C . ILE B 1 24 ? -21.433 19.654 -13.673 1.00 10.84 4 ILE B C 1
ATOM 2105 O O . ILE B 1 24 ? -21.229 20.730 -14.252 1.00 11.28 4 ILE B O 1
ATOM 2110 N N . ILE B 1 25 ? -21.462 19.519 -12.341 1.00 10.05 5 ILE B N 1
ATOM 2111 C CA . ILE B 1 25 ? -21.084 20.618 -11.421 1.00 9.40 5 ILE B CA 1
ATOM 2112 C C . ILE B 1 25 ? -19.680 20.201 -10.966 1.00 9.58 5 ILE B C 1
ATOM 2113 O O . ILE B 1 25 ? -19.498 19.153 -10.281 1.00 9.82 5 ILE B O 1
ATOM 2118 N N . GLY B 1 26 ? -18.620 20.956 -11.405 1.00 9.37 6 GLY B N 1
ATOM 2119 C CA . GLY B 1 26 ? -17.288 20.461 -11.016 1.00 9.02 6 GLY B CA 1
ATOM 2120 C C . GLY B 1 26 ? -16.963 20.835 -9.579 1.00 9.13 6 GLY B C 1
ATOM 2121 O O . GLY B 1 26 ? -17.164 21.986 -9.107 1.00 9.06 6 GLY B O 1
ATOM 2122 N N . GLU B 1 27 ? -16.520 19.856 -8.803 1.00 8.89 7 GLU B N 1
ATOM 2123 C CA . GLU B 1 27 ? -16.461 19.954 -7.372 1.00 9.47 7 GLU B CA 1
ATOM 2124 C C . GLU B 1 27 ? -15.107 20.409 -6.777 1.00 10.55 7 GLU B C 1
ATOM 2125 O O . GLU B 1 27 ? -15.007 20.616 -5.565 1.00 10.50 7 GLU B O 1
ATOM 2131 N N . LYS B 1 28 ? -14.106 20.608 -7.647 1.00 9.73 8 LYS B N 1
ATOM 2132 C CA . LYS B 1 28 ? -12.732 20.651 -7.071 1.00 10.49 8 LYS B CA 1
ATOM 2133 C C . LYS B 1 28 ? -12.326 21.901 -6.274 1.00 9.87 8 LYS B C 1
ATOM 2134 O O . LYS B 1 28 ? -11.453 21.739 -5.447 1.00 10.58 8 LYS B O 1
ATOM 2140 N N . ILE B 1 29 ? -13.024 23.042 -6.480 1.00 9.69 9 ILE B N 1
ATOM 2141 C CA . ILE B 1 29 ? -12.601 24.303 -5.765 1.00 9.36 9 ILE B CA 1
ATOM 2142 C C . ILE B 1 29 ? -13.318 24.310 -4.439 1.00 9.37 9 ILE B C 1
ATOM 2143 O O . ILE B 1 29 ? -14.316 24.972 -4.285 1.00 9.64 9 ILE B O 1
ATOM 2148 N N . ASN B 1 30 ? -12.796 23.455 -3.517 1.00 9.97 10 ASN B N 1
ATOM 2149 C CA . ASN B 1 30 ? -13.484 23.298 -2.199 1.00 11.78 10 ASN B CA 1
ATOM 2150 C C . ASN B 1 30 ? -12.394 23.272 -1.118 1.00 11.72 10 ASN B C 1
ATOM 2151 O O . ASN B 1 30 ? -11.461 22.450 -1.199 1.00 12.63 10 ASN B O 1
ATOM 2156 N N . GLY B 1 31 ? -12.447 24.235 -0.235 1.00 11.94 11 GLY B N 1
ATOM 2157 C CA . GLY B 1 31 ? -11.422 24.399 0.862 1.00 16.48 11 GLY B CA 1
ATOM 2158 C C . GLY B 1 31 ? -11.306 23.211 1.795 1.00 17.43 11 GLY B C 1
ATOM 2159 O O . GLY B 1 31 ? -10.402 23.188 2.594 1.00 19.84 11 GLY B O 1
ATOM 2160 N N . THR B 1 32 ? -12.158 22.228 1.728 1.00 16.56 12 THR B N 1
ATOM 2161 C CA . THR B 1 32 ? -11.913 20.935 2.487 1.00 18.70 12 THR B CA 1
ATOM 2162 C C . THR B 1 32 ? -10.749 20.150 1.942 1.00 19.29 12 THR B C 1
ATOM 2163 O O . THR B 1 32 ? -10.144 19.341 2.649 1.00 22.70 12 THR B O 1
ATOM 2167 N N . ILE B 1 33 ? -10.365 20.395 0.720 1.00 16.68 13 ILE B N 1
ATOM 2168 C CA . ILE B 1 33 ? -9.290 19.689 0.110 1.00 17.80 13 ILE B CA 1
ATOM 2169 C C . ILE B 1 33 ? -8.050 20.430 0.512 1.00 17.94 13 ILE B C 1
ATOM 2170 O O . ILE B 1 33 ? -7.941 21.657 0.312 1.00 18.27 13 ILE B O 1
ATOM 2175 N N . PRO B 1 34 ? -7.095 19.705 1.147 1.00 18.54 14 PRO B N 1
ATOM 2176 C CA . PRO B 1 34 ? -5.975 20.410 1.704 1.00 19.97 14 PRO B CA 1
ATOM 2177 C C . PRO B 1 34 ? -5.175 21.297 0.696 1.00 18.62 14 PRO B C 1
ATOM 2178 O O . PRO B 1 34 ? -4.786 22.418 1.085 1.00 19.80 14 PRO B O 1
ATOM 2182 N N . SER B 1 35 ? -5.012 20.900 -0.568 1.00 18.55 15 SER B N 1
ATOM 2183 C CA . SER B 1 35 ? -4.333 21.764 -1.507 1.00 17.79 15 SER B CA 1
ATOM 2184 C C . SER B 1 35 ? -5.065 23.070 -1.790 1.00 15.73 15 SER B C 1
ATOM 2185 O O . SER B 1 35 ? -4.445 24.123 -1.994 1.00 17.03 15 SER B O 1
ATOM 2188 N N . VAL B 1 36 ? -6.404 23.037 -1.764 1.00 12.88 16 VAL B N 1
ATOM 2189 C CA . VAL B 1 36 ? -7.177 24.206 -1.987 1.00 12.64 16 VAL B CA 1
ATOM 2190 C C . VAL B 1 36 ? -7.147 25.116 -0.737 1.00 13.68 16 VAL B C 1
ATOM 2191 O O . VAL B 1 36 ? -7.081 26.353 -0.848 1.00 13.70 16 VAL B O 1
ATOM 2195 N N . LYS B 1 37 ? -7.242 24.491 0.451 1.00 14.99 17 LYS B N 1
ATOM 2196 C CA . LYS B 1 37 ? -7.167 25.262 1.702 1.00 16.33 17 LYS B CA 1
ATOM 2197 C C . LYS B 1 37 ? -5.851 26.051 1.668 1.00 17.29 17 LYS B C 1
ATOM 2198 O O . LYS B 1 37 ? -5.835 27.210 2.018 1.00 16.07 17 LYS B O 1
ATOM 2204 N N . LYS B 1 38 ? -4.765 25.370 1.280 1.00 18.36 18 LYS B N 1
ATOM 2205 C CA . LYS B 1 38 ? -3.468 26.025 1.282 1.00 19.17 18 LYS B CA 1
ATOM 2206 C C . LYS B 1 38 ? -3.389 27.127 0.265 1.00 17.64 18 LYS B C 1
ATOM 2207 O O . LYS B 1 38 ? -2.811 28.196 0.494 1.00 17.72 18 LYS B O 1
ATOM 2213 N N . ALA B 1 39 ? -3.981 26.909 -0.919 1.00 15.68 19 ALA B N 1
ATOM 2214 C CA . ALA B 1 39 ? -4.000 27.954 -1.960 1.00 15.36 19 ALA B CA 1
ATOM 2215 C C . ALA B 1 39 ? -4.776 29.186 -1.457 1.00 15.92 19 ALA B C 1
ATOM 2216 O O . ALA B 1 39 ? -4.417 30.317 -1.759 1.00 16.51 19 ALA B O 1
ATOM 2218 N N . ILE B 1 40 ? -5.909 28.966 -0.769 1.00 13.50 20 ILE B N 1
ATOM 2219 C CA . ILE B 1 40 ? -6.655 30.101 -0.175 1.00 13.71 20 ILE B CA 1
ATOM 2220 C C . ILE B 1 40 ? -5.742 30.929 0.772 1.00 15.80 20 ILE B C 1
ATOM 2221 O O . ILE B 1 40 ? -5.743 32.173 0.715 1.00 18.54 20 ILE B O 1
ATOM 2226 N N . GLU B 1 41 ? -5.118 30.221 1.693 1.00 16.56 21 GLU B N 1
ATOM 2227 C CA . GLU B 1 41 ? -4.248 30.899 2.717 1.00 18.84 21 GLU B CA 1
ATOM 2228 C C . GLU B 1 41 ? -3.147 31.655 1.978 1.00 20.54 21 GLU B C 1
ATOM 2229 O O . GLU B 1 41 ? -2.833 32.782 2.407 1.00 20.28 21 GLU B O 1
ATOM 2235 N N . ALA B 1 42 ? -2.531 31.076 0.940 1.00 17.34 22 ALA B N 1
ATOM 2236 C CA . ALA B 1 42 ? -1.450 31.790 0.142 1.00 19.17 22 ALA B CA 1
ATOM 2237 C C . ALA B 1 42 ? -1.915 32.815 -0.867 1.00 21.07 22 ALA B C 1
ATOM 2238 O O . ALA B 1 42 ? -1.104 33.471 -1.543 1.00 23.93 22 ALA B O 1
ATOM 2240 N N . LYS B 1 43 ? -3.245 32.863 -1.120 1.00 20.46 23 LYS B N 1
ATOM 2241 C CA . LYS B 1 43 ? -3.734 33.578 -2.297 1.00 20.53 23 LYS B CA 1
ATOM 2242 C C . LYS B 1 43 ? -3.081 33.108 -3.578 1.00 21.07 23 LYS B C 1
ATOM 2243 O O . LYS B 1 43 ? -2.737 33.896 -4.482 1.00 22.23 23 LYS B O 1
ATOM 2249 N N . ASP B 1 44 ? -3.001 31.786 -3.730 1.00 19.04 24 ASP B N 1
ATOM 2250 C CA . ASP B 1 44 ? -2.445 31.182 -4.925 1.00 22.18 24 ASP B CA 1
ATOM 2251 C C . ASP B 1 44 ? -3.454 31.199 -6.071 1.00 22.00 24 ASP B C 1
ATOM 2252 O O . ASP B 1 44 ? -4.174 30.228 -6.315 1.00 20.94 24 ASP B O 1
ATOM 2257 N N . GLU B 1 45 ? -3.494 32.285 -6.825 1.00 20.40 25 GLU B N 1
ATOM 2258 C CA . GLU B 1 45 ? -4.415 32.462 -7.944 1.00 20.76 25 GLU B CA 1
ATOM 2259 C C . GLU B 1 45 ? -4.225 31.423 -9.020 1.00 22.03 25 GLU B C 1
ATOM 2260 O O . GLU B 1 45 ? -5.199 31.019 -9.642 1.00 20.43 25 GLU B O 1
ATOM 2266 N N . LYS B 1 46 ? -2.972 31.046 -9.305 1.00 21.20 26 LYS B N 1
ATOM 2267 C CA . LYS B 1 46 ? -2.741 30.184 -10.435 1.00 21.12 26 LYS B CA 1
ATOM 2268 C C . LYS B 1 46 ? -3.362 28.798 -10.227 1.00 19.78 26 LYS B C 1
ATOM 2269 O O . LYS B 1 46 ? -3.860 28.224 -11.172 1.00 18.92 26 LYS B O 1
ATOM 2275 N N . LEU B 1 47 ? -3.317 28.350 -8.991 1.00 19.21 27 LEU B N 1
ATOM 2276 C CA . LEU B 1 47 ? -3.802 27.002 -8.704 1.00 18.49 27 LEU B CA 1
ATOM 2277 C C . LEU B 1 47 ? -5.353 27.031 -8.929 1.00 16.49 27 LEU B C 1
ATOM 2278 O O . LEU B 1 47 ? -5.950 26.053 -9.509 1.00 16.58 27 LEU B O 1
ATOM 2283 N N . ILE B 1 48 ? -6.006 28.047 -8.357 1.00 15.48 28 ILE B N 1
ATOM 2284 C CA . ILE B 1 48 ? -7.497 28.182 -8.578 1.00 14.30 28 ILE B CA 1
ATOM 2285 C C . ILE B 1 48 ? -7.846 28.378 -9.985 1.00 13.95 28 ILE B C 1
ATOM 2286 O O . ILE B 1 48 ? -8.783 27.752 -10.547 1.00 13.67 28 ILE B O 1
ATOM 2291 N N . ARG B 1 49 ? -7.096 29.241 -10.734 1.00 14.96 29 ARG B N 1
ATOM 2292 C CA . ARG B 1 49 ? -7.444 29.341 -12.169 1.00 16.19 29 ARG B CA 1
ATOM 2293 C C . ARG B 1 49 ? -7.317 28.030 -12.941 1.00 15.96 29 ARG B C 1
ATOM 2294 O O . ARG B 1 49 ? -8.136 27.683 -13.824 1.00 17.35 29 ARG B O 1
ATOM 2302 N N . ASP B 1 50 ? -6.285 27.305 -12.567 1.00 16.12 30 ASP B N 1
ATOM 2303 C CA . ASP B 1 50 ? -6.037 26.048 -13.253 1.00 16.24 30 ASP B CA 1
ATOM 2304 C C . ASP B 1 50 ? -7.158 24.999 -12.983 1.00 15.43 30 ASP B C 1
ATOM 2305 O O . ASP B 1 50 ? -7.589 24.318 -13.906 1.00 15.82 30 ASP B O 1
ATOM 2310 N N . LEU B 1 51 ? -7.619 24.942 -11.735 1.00 13.17 31 LEU B N 1
ATOM 2311 C CA . LEU B 1 51 ? -8.785 24.035 -11.496 1.00 12.53 31 LEU B CA 1
ATOM 2312 C C . LEU B 1 51 ? -10.020 24.489 -12.214 1.00 12.74 31 LEU B C 1
ATOM 2313 O O . LEU B 1 51 ? -10.760 23.663 -12.719 1.00 13.39 31 LEU B O 1
ATOM 2318 N N . ALA B 1 52 ? -10.235 25.810 -12.279 1.00 13.05 32 ALA B N 1
ATOM 2319 C CA . ALA B 1 52 ? -11.404 26.307 -13.001 1.00 13.44 32 ALA B CA 1
ATOM 2320 C C . ALA B 1 52 ? -11.381 25.967 -14.491 1.00 14.73 32 ALA B C 1
ATOM 2321 O O . ALA B 1 52 ? -12.331 25.424 -15.091 1.00 15.07 32 ALA B O 1
ATOM 2323 N N . LEU B 1 53 ? -10.271 26.336 -15.076 1.00 15.76 33 LEU B N 1
ATOM 2324 C CA . LEU B 1 53 ? -10.136 26.083 -16.524 1.00 17.85 33 LEU B CA 1
ATOM 2325 C C . LEU B 1 53 ? -10.122 24.580 -16.875 1.00 16.52 33 LEU B C 1
ATOM 2326 O O . LEU B 1 53 ? -10.864 24.244 -17.778 1.00 18.57 33 LEU B O 1
ATOM 2331 N N . ARG B 1 54 ? -9.344 23.766 -16.177 1.00 15.30 34 ARG B N 1
ATOM 2332 C CA . ARG B 1 54 ? -9.361 22.278 -16.459 1.00 15.38 34 ARG B CA 1
ATOM 2333 C C . ARG B 1 54 ? -10.762 21.689 -16.252 1.00 14.62 34 ARG B C 1
ATOM 2334 O O . ARG B 1 54 ? -11.152 20.804 -17.041 1.00 15.37 34 ARG B O 1
ATOM 2342 N N . GLN B 1 55 ? -11.504 22.117 -15.221 1.00 11.79 35 GLN B N 1
ATOM 2343 C CA . GLN B 1 55 ? -12.849 21.494 -15.037 1.00 11.63 35 GLN B CA 1
ATOM 2344 C C . GLN B 1 55 ? -13.762 21.901 -16.198 1.00 12.91 35 GLN B C 1
ATOM 2345 O O . GLN B 1 55 ? -14.497 21.071 -16.675 1.00 13.59 35 GLN B O 1
ATOM 2351 N N . GLU B 1 57 ? -12.886 22.649 -19.241 1.00 17.99 37 GLU B N 1
ATOM 2352 C CA . GLU B 1 57 ? -12.436 21.918 -20.418 1.00 19.71 37 GLU B CA 1
ATOM 2353 C C . GLU B 1 57 ? -12.965 20.488 -20.402 1.00 20.50 37 GLU B C 1
ATOM 2354 O O . GLU B 1 57 ? -13.419 19.972 -21.423 1.00 18.36 37 GLU B O 1
ATOM 2360 N N . ALA B 1 58 ? -12.905 19.855 -19.235 1.00 18.75 38 ALA B N 1
ATOM 2361 C CA . ALA B 1 58 ? -13.394 18.493 -19.078 1.00 18.06 38 ALA B CA 1
ATOM 2362 C C . ALA B 1 58 ? -14.892 18.379 -19.245 1.00 19.97 38 ALA B C 1
ATOM 2363 O O . ALA B 1 58 ? -15.429 17.272 -19.219 1.00 22.08 38 ALA B O 1
ATOM 2365 N N . GLY B 1 59 ? -15.649 19.492 -19.398 1.00 17.32 39 GLY B N 1
ATOM 2366 C CA . GLY B 1 59 ? -17.095 19.345 -19.574 1.00 16.20 39 GLY B CA 1
ATOM 2367 C C . GLY B 1 59 ? -17.966 19.932 -18.493 1.00 15.38 39 GLY B C 1
ATOM 2368 O O . GLY B 1 59 ? -19.184 19.842 -18.594 1.00 17.42 39 GLY B O 1
ATOM 2369 N N . ALA B 1 60 ? -17.354 20.542 -17.445 1.00 13.23 40 ALA B N 1
ATOM 2370 C CA . ALA B 1 60 ? -18.183 21.073 -16.413 1.00 12.55 40 ALA B CA 1
ATOM 2371 C C . ALA B 1 60 ? -19.166 22.107 -16.963 1.00 12.64 40 ALA B C 1
ATOM 2372 O O . ALA B 1 60 ? -18.768 23.023 -17.738 1.00 15.78 40 ALA B O 1
ATOM 2374 N N . ASP B 1 61 ? -20.398 22.056 -16.466 1.00 12.16 41 ASP B N 1
ATOM 2375 C CA . ASP B 1 61 ? -21.413 23.084 -16.760 1.00 12.84 41 ASP B CA 1
ATOM 2376 C C . ASP B 1 61 ? -21.471 24.190 -15.691 1.00 12.96 41 ASP B C 1
ATOM 2377 O O . ASP B 1 61 ? -22.008 25.316 -15.975 1.00 14.69 41 ASP B O 1
ATOM 2382 N N . TYR B 1 62 ? -20.971 23.900 -14.481 1.00 12.08 42 TYR B N 1
ATOM 2383 C CA . TYR B 1 62 ? -20.944 24.881 -13.381 1.00 11.30 42 TYR B CA 1
ATOM 2384 C C . TYR B 1 62 ? -19.661 24.552 -12.640 1.00 9.95 42 TYR B C 1
ATOM 2385 O O . TYR B 1 62 ? -19.153 23.427 -12.642 1.00 11.11 42 TYR B O 1
ATOM 2394 N N . ILE B 1 63 ? -19.062 25.619 -12.083 1.00 9.28 43 ILE B N 1
ATOM 2395 C CA . ILE B 1 63 ? -17.846 25.440 -11.280 1.00 9.80 43 ILE B CA 1
ATOM 2396 C C . ILE B 1 63 ? -18.239 25.740 -9.819 1.00 8.81 43 ILE B C 1
ATOM 2397 O O . ILE B 1 63 ? -18.570 26.868 -9.394 1.00 8.98 43 ILE B O 1
ATOM 2402 N N . ASP B 1 64 ? -18.231 24.647 -8.995 1.00 9.30 44 ASP B N 1
ATOM 2403 C CA . ASP B 1 64 ? -18.606 24.859 -7.579 1.00 9.83 44 ASP B CA 1
ATOM 2404 C C . ASP B 1 64 ? -17.493 25.683 -6.882 1.00 9.55 44 ASP B C 1
ATOM 2405 O O . ASP B 1 64 ? -16.277 25.482 -7.190 1.00 11.03 44 ASP B O 1
ATOM 2410 N N . VAL B 1 65 ? -17.891 26.560 -5.977 1.00 9.04 45 VAL B N 1
ATOM 2411 C CA . VAL B 1 65 ? -16.852 27.234 -5.159 1.00 8.93 45 VAL B CA 1
ATOM 2412 C C . VAL B 1 65 ? -17.303 27.142 -3.696 1.00 9.06 45 VAL B C 1
ATOM 2413 O O . VAL B 1 65 ? -18.430 27.553 -3.375 1.00 8.87 45 VAL B O 1
ATOM 2417 N N . CYS B 1 66 ? -16.414 26.570 -2.830 1.00 9.43 46 CYS B N 1
ATOM 2418 C CA . CYS B 1 66 ? -16.807 26.393 -1.418 1.00 11.04 46 CYS B CA 1
ATOM 2419 C C . CYS B 1 66 ? -15.616 26.788 -0.561 1.00 10.38 46 CYS B C 1
ATOM 2420 O O . CYS B 1 66 ? -14.533 26.212 -0.729 1.00 10.87 46 CYS B O 1
ATOM 2423 N N . ALA B 1 67 ? -15.834 27.757 0.309 1.00 10.46 47 ALA B N 1
ATOM 2424 C CA . ALA B 1 67 ? -14.686 28.270 1.067 1.00 11.00 47 ALA B CA 1
ATOM 2425 C C . ALA B 1 67 ? -14.208 27.314 2.129 1.00 14.11 47 ALA B C 1
ATOM 2426 O O . ALA B 1 67 ? -12.978 27.165 2.278 1.00 14.44 47 ALA B O 1
ATOM 2428 N N . SER B 1 68 ? -15.125 26.683 2.855 1.00 14.31 48 SER B N 1
ATOM 2429 C CA . SER B 1 68 ? -14.755 25.729 3.895 1.00 17.15 48 SER B CA 1
ATOM 2430 C C . SER B 1 68 ? -13.826 26.350 4.934 1.00 18.67 48 SER B C 1
ATOM 2431 O O . SER B 1 68 ? -12.983 25.666 5.514 1.00 18.31 48 SER B O 1
ATOM 2434 N N . THR B 1 69 ? -13.986 27.649 5.167 1.00 20.80 49 THR B N 1
ATOM 2435 C CA . THR B 1 69 ? -13.171 28.363 6.159 1.00 20.25 49 THR B CA 1
ATOM 2436 C C . THR B 1 69 ? -14.047 28.596 7.436 1.00 18.63 49 THR B C 1
ATOM 2437 O O . THR B 1 69 ? -15.186 28.185 7.538 1.00 21.59 49 THR B O 1
ATOM 2441 N N . SER B 1 70 ? -13.520 29.336 8.393 1.00 22.72 50 SER B N 1
AT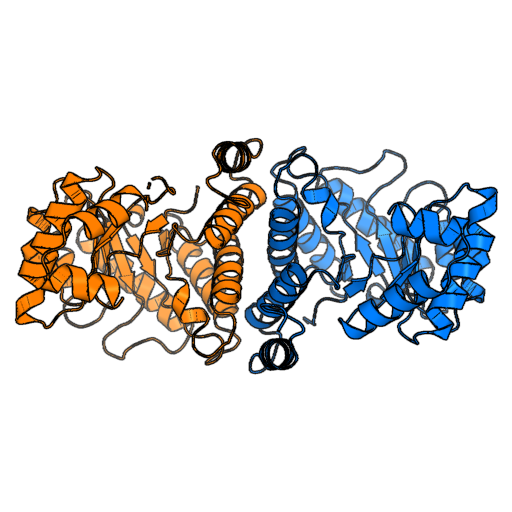OM 2442 C CA . SER B 1 70 ? -14.361 29.786 9.519 1.00 21.76 50 SER B CA 1
ATOM 2443 C C . SER B 1 70 ? -15.456 30.764 9.061 1.00 19.92 50 SER B C 1
ATOM 2444 O O . SER B 1 70 ? -15.316 31.409 7.983 1.00 19.37 50 SER B O 1
ATOM 2447 N N . PRO B 1 71 ? -16.541 30.882 9.794 1.00 20.43 51 PRO B N 1
ATOM 2448 C CA . PRO B 1 71 ? -17.711 31.690 9.428 1.00 22.00 51 PRO B CA 1
ATOM 2449 C C . PRO B 1 71 ? -17.319 33.153 9.089 1.00 19.98 51 PRO B C 1
ATOM 2450 O O . PRO B 1 71 ? -17.828 33.670 8.066 1.00 18.81 51 PRO B O 1
ATOM 2454 N N . GLU B 1 72 ? -16.495 33.773 9.926 1.00 19.00 52 GLU B N 1
ATOM 2455 C CA . GLU B 1 72 ? -16.199 35.168 9.707 1.00 19.10 52 GLU B CA 1
ATOM 2456 C C . GLU B 1 72 ? -15.258 35.416 8.526 1.00 17.29 52 GLU B C 1
ATOM 2457 O O . GLU B 1 72 ? -15.083 36.589 8.193 1.00 18.85 52 GLU B O 1
ATOM 2463 N N . LEU B 1 73 ? -14.639 34.387 7.936 1.00 16.29 53 LEU B N 1
ATOM 2464 C CA . LEU B 1 73 ? -13.743 34.571 6.775 1.00 15.51 53 LEU B CA 1
ATOM 2465 C C . LEU B 1 73 ? -14.476 34.113 5.455 1.00 13.74 53 LEU B C 1
ATOM 2466 O O . LEU B 1 73 ? -13.916 34.240 4.377 1.00 13.10 53 LEU B O 1
ATOM 2471 N N . GLU B 1 74 ? -15.682 33.511 5.594 1.00 11.76 54 GLU B N 1
ATOM 2472 C CA . GLU B 1 74 ? -16.275 32.814 4.414 1.00 10.84 54 GLU B CA 1
ATOM 2473 C C . GLU B 1 74 ? -16.626 33.773 3.267 1.00 10.39 54 GLU B C 1
ATOM 2474 O O . GLU B 1 74 ? -16.355 33.470 2.093 1.00 11.27 54 GLU B O 1
ATOM 2480 N N . VAL B 1 75 ? -17.205 34.895 3.579 1.00 10.91 55 VAL B N 1
ATOM 2481 C CA . VAL B 1 75 ? -17.672 35.832 2.511 1.00 10.96 55 VAL B CA 1
ATOM 2482 C C . VAL B 1 75 ? -16.507 36.386 1.746 1.00 11.62 55 VAL B C 1
ATOM 2483 O O . VAL B 1 75 ? -16.502 36.327 0.488 1.00 12.12 55 VAL B O 1
ATOM 2487 N N . GLU B 1 76 ? -15.491 36.871 2.454 1.00 10.69 56 GLU B N 1
ATOM 2488 C CA . GLU B 1 76 ? -14.342 37.371 1.682 1.00 12.62 56 GLU B CA 1
ATOM 2489 C C . GLU B 1 76 ? -13.617 36.270 0.896 1.00 12.51 56 GLU B C 1
ATOM 2490 O O . GLU B 1 76 ? -13.109 36.503 -0.228 1.00 12.74 56 GLU B O 1
ATOM 2496 N N . THR B 1 77 ? -13.588 35.056 1.443 1.00 11.92 57 THR B N 1
ATOM 2497 C CA . THR B 1 77 ? -13.014 33.922 0.739 1.00 10.48 57 THR B CA 1
ATOM 2498 C C . THR B 1 77 ? -13.792 33.558 -0.535 1.00 11.43 57 THR B C 1
ATOM 2499 O O . THR B 1 77 ? -13.199 33.285 -1.607 1.00 11.44 57 THR B O 1
ATOM 2503 N N . LEU B 1 78 ? -15.102 33.477 -0.374 1.00 10.20 58 LEU B N 1
ATOM 2504 C CA . LEU B 1 78 ? -15.920 33.224 -1.564 1.00 11.62 58 LEU B CA 1
ATOM 2505 C C . LEU B 1 78 ? -15.757 34.321 -2.630 1.00 11.25 58 LEU B C 1
ATOM 2506 O O . LEU B 1 78 ? -15.658 34.015 -3.841 1.00 11.11 58 LEU B O 1
ATOM 2511 N N . GLN B 1 79 ? -15.684 35.583 -2.210 1.00 11.31 59 GLN B N 1
ATOM 2512 C CA . GLN B 1 79 ? -15.535 36.681 -3.207 1.00 13.55 59 GLN B CA 1
ATOM 2513 C C . GLN B 1 79 ? -14.212 36.500 -3.949 1.00 13.20 59 GLN B C 1
ATOM 2514 O O . GLN B 1 79 ? -14.225 36.627 -5.152 1.00 13.96 59 GLN B O 1
ATOM 2520 N N . TRP B 1 80 ? -13.132 36.138 -3.232 1.00 11.74 60 TRP B N 1
ATOM 2521 C CA . TRP B 1 80 ? -11.845 35.905 -3.861 1.00 12.50 60 TRP B CA 1
ATOM 2522 C C . TRP B 1 80 ? -11.889 34.741 -4.835 1.00 13.00 60 TRP B C 1
ATOM 2523 O O . TRP B 1 80 ? -11.492 34.862 -6.010 1.00 13.25 60 TRP B O 1
ATOM 2534 N N . LEU B 1 81 ? -12.465 33.611 -4.398 1.00 10.54 61 LEU B N 1
ATOM 2535 C CA . LEU B 1 81 ? -12.559 32.467 -5.331 1.00 10.33 61 LEU B CA 1
ATOM 2536 C C . LEU B 1 81 ? -13.419 32.789 -6.555 1.00 11.08 61 LEU B C 1
ATOM 2537 O O . LEU B 1 81 ? -13.074 32.413 -7.676 1.00 11.16 61 LEU B O 1
ATOM 2542 N N . MET B 1 82 ? -14.519 33.548 -6.347 1.00 10.15 62 MET B N 1
ATOM 2543 C CA . MET B 1 82 ? -15.423 33.899 -7.508 1.00 11.18 62 MET B CA 1
ATOM 2544 C C . MET B 1 82 ? -14.706 34.814 -8.475 1.00 12.13 62 MET B C 1
ATOM 2545 O O . MET B 1 82 ? -14.828 34.621 -9.689 1.00 14.23 62 MET B O 1
ATOM 2550 N N . ASP B 1 83 ? -13.933 35.723 -7.912 1.00 13.09 63 ASP B N 1
ATOM 2551 C CA . ASP B 1 83 ? -13.144 36.644 -8.802 1.00 15.02 63 ASP B CA 1
ATOM 2552 C C . ASP B 1 83 ? -12.166 35.841 -9.656 1.00 14.34 63 ASP B C 1
ATOM 2553 O O . ASP B 1 83 ? -12.083 36.053 -10.897 1.00 15.31 63 ASP B O 1
ATOM 2558 N N . ILE B 1 84 ? -11.409 34.982 -8.994 1.00 12.48 64 ILE B N 1
ATOM 2559 C CA . ILE B 1 84 ? -10.374 34.298 -9.728 1.00 14.49 64 ILE B CA 1
ATOM 2560 C C . ILE B 1 84 ? -10.949 33.304 -10.749 1.00 13.75 64 ILE B C 1
ATOM 2561 O O . ILE B 1 84 ? -10.494 33.178 -11.895 1.00 14.21 64 ILE B O 1
ATOM 2566 N N . VAL B 1 85 ? -12.001 32.542 -10.368 1.00 11.10 65 VAL B N 1
ATOM 2567 C CA . VAL B 1 85 ? -12.649 31.629 -11.298 1.00 12.11 65 VAL B CA 1
ATOM 2568 C C . VAL B 1 85 ? -13.159 32.338 -12.555 1.00 13.02 65 VAL B C 1
ATOM 2569 O O . VAL B 1 85 ? -12.960 31.826 -13.658 1.00 13.32 65 VAL B O 1
ATOM 2573 N N . GLN B 1 86 ? -13.792 33.495 -12.366 1.00 12.69 66 GLN B N 1
ATOM 2574 C CA . GLN B 1 86 ? -14.452 34.165 -13.527 1.00 14.71 66 GLN B CA 1
ATOM 2575 C C . GLN B 1 86 ? -13.363 34.802 -14.401 1.00 15.71 66 GLN B C 1
ATOM 2576 O O . GLN B 1 86 ? -13.632 35.072 -15.585 1.00 16.34 66 GLN B O 1
ATOM 2582 N N . GLU B 1 87 ? -12.173 35.067 -13.847 1.00 16.67 67 GLU B N 1
ATOM 2583 C CA . GLU B 1 87 ? -11.031 35.485 -14.742 1.00 18.67 67 GLU B CA 1
ATOM 2584 C C . GLU B 1 87 ? -10.687 34.370 -15.692 1.00 18.88 67 GLU B C 1
ATOM 2585 O O . GLU B 1 87 ? -10.292 34.584 -16.870 1.00 20.26 67 GLU B O 1
ATOM 2588 N N . ALA B 1 88 ? -10.786 33.125 -15.228 1.00 16.08 68 ALA B N 1
ATOM 2589 C CA . ALA B 1 88 ? -10.357 31.97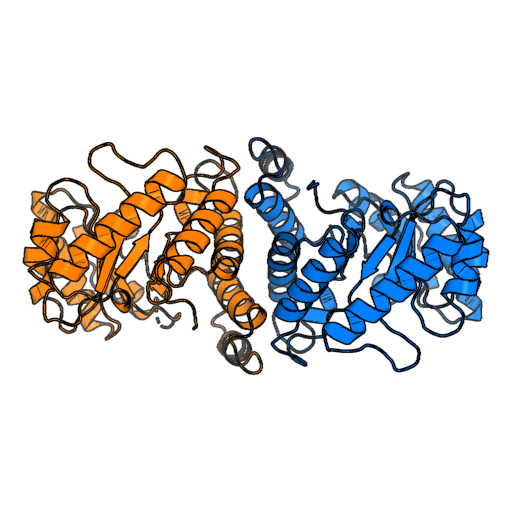8 -16.005 1.00 17.39 68 ALA B CA 1
ATOM 2590 C C . ALA B 1 88 ? -11.371 31.361 -16.983 1.00 17.21 68 ALA B C 1
ATOM 2591 O O . ALA B 1 88 ? -11.015 30.736 -18.008 1.00 20.26 68 ALA B O 1
ATOM 2593 N N . THR B 1 89 ? -12.662 31.393 -16.643 1.00 15.26 69 THR B N 1
ATOM 2594 C CA . THR B 1 89 ? -13.670 30.717 -17.446 1.00 15.65 69 THR B CA 1
ATOM 2595 C C . THR B 1 89 ? -14.997 31.440 -17.350 1.00 14.81 69 THR B C 1
ATOM 2596 O O . THR B 1 89 ? -15.277 32.080 -16.296 1.00 15.26 69 THR B O 1
ATOM 2600 N N . ASP B 1 90 ? -15.771 31.333 -18.442 1.00 15.37 70 ASP B N 1
ATOM 2601 C CA . ASP B 1 90 ? -17.105 31.865 -18.433 1.00 16.46 70 ASP B CA 1
ATOM 2602 C C . ASP B 1 90 ? -18.135 30.836 -17.991 1.00 14.68 70 ASP B C 1
ATOM 2603 O O . ASP B 1 90 ? -19.348 31.099 -17.986 1.00 14.74 70 ASP B O 1
ATOM 2608 N N . THR B 1 91 ? -17.643 29.615 -17.664 1.00 13.54 71 THR B N 1
ATOM 2609 C CA . THR B 1 91 ? -18.558 28.616 -17.162 1.00 13.80 71 THR B CA 1
ATOM 2610 C C . THR B 1 91 ? -19.154 29.135 -15.849 1.00 12.84 71 THR B C 1
ATOM 2611 O O . THR B 1 91 ? -18.412 29.504 -14.976 1.00 13.52 71 THR B O 1
ATOM 2615 N N . PRO B 1 92 ? -20.479 29.119 -15.689 1.00 12.90 72 PRO B N 1
ATOM 2616 C CA . PRO B 1 92 ? -21.097 29.778 -14.523 1.00 12.06 72 PRO B CA 1
ATOM 2617 C C . PRO B 1 92 ? -20.731 29.148 -13.173 1.00 11.33 72 PRO B C 1
ATOM 2618 O O . PRO B 1 92 ? -20.378 27.961 -13.135 1.00 10.44 72 PRO B O 1
ATOM 2622 N N . LEU B 1 93 ? -20.900 29.922 -12.127 1.00 10.59 73 LEU B N 1
ATOM 2623 C CA . LEU B 1 93 ? -20.524 29.503 -10.778 1.00 10.72 73 LEU B CA 1
ATOM 2624 C C . LEU B 1 93 ? -21.677 28.699 -10.135 1.00 11.05 73 LEU B C 1
ATOM 2625 O O . LEU B 1 93 ? -22.864 28.970 -10.376 1.00 12.36 73 LEU B O 1
ATOM 2630 N N . CYS B 1 94 ? -21.278 27.734 -9.278 1.00 10.30 74 CYS B N 1
ATOM 2631 C CA . CYS B 1 94 ? -22.188 27.179 -8.294 1.00 9.68 74 CYS B CA 1
ATOM 2632 C C . CYS B 1 94 ? -21.714 27.567 -6.903 1.00 9.44 74 CYS B C 1
ATOM 2633 O O . CYS B 1 94 ? -20.634 27.169 -6.490 1.00 10.13 74 CYS B O 1
ATOM 2636 N N . ILE B 1 95 ? -22.428 28.452 -6.230 1.00 9.96 75 ILE B N 1
ATOM 2637 C CA . ILE B 1 95 ? -21.917 29.093 -4.995 1.00 9.93 75 ILE B CA 1
ATOM 2638 C C . ILE B 1 95 ? -22.314 28.075 -3.904 1.00 9.30 75 ILE B C 1
ATOM 2639 O O . ILE B 1 95 ? -23.545 27.864 -3.686 1.00 10.31 75 ILE B O 1
ATOM 2644 N N . ASP B 1 96 ? -21.356 27.494 -3.172 1.00 9.75 76 ASP B N 1
ATOM 2645 C CA . ASP B 1 96 ? -21.623 26.337 -2.221 1.00 10.44 76 ASP B CA 1
ATOM 2646 C C . ASP B 1 96 ? -21.334 26.926 -0.816 1.00 11.61 76 ASP B C 1
ATOM 2647 O O . ASP B 1 96 ? -20.151 27.169 -0.431 1.00 11.29 76 ASP B O 1
ATOM 2652 N N . SER B 1 97 ? -22.391 27.171 -0.075 1.00 11.10 77 SER B N 1
ATOM 2653 C CA . SER B 1 97 ? -22.257 27.536 1.290 1.00 11.98 77 SER B CA 1
ATOM 2654 C C . SER B 1 97 ? -23.405 26.938 2.124 1.00 12.37 77 SER B C 1
ATOM 2655 O O . SER B 1 97 ? -24.539 26.990 1.623 1.00 12.76 77 SER B O 1
ATOM 2658 N N . PRO B 1 98 ? -23.152 26.655 3.404 1.00 12.32 78 PRO B N 1
ATOM 2659 C CA . PRO B 1 98 ? -24.251 26.183 4.273 1.00 13.36 78 PRO B CA 1
ATOM 2660 C C . PRO B 1 98 ? -24.915 27.380 4.920 1.00 15.28 78 PRO B C 1
ATOM 2661 O O . PRO B 1 98 ? -25.912 27.206 5.689 1.00 15.19 78 PRO B O 1
ATOM 2665 N N . ASN B 1 99 ? -24.448 28.589 4.630 1.00 13.04 79 ASN B N 1
ATOM 2666 C CA . ASN B 1 99 ? -24.945 29.801 5.331 1.00 13.22 79 ASN B CA 1
ATOM 2667 C C . ASN B 1 99 ? -25.621 30.704 4.324 1.00 13.02 79 ASN B C 1
ATOM 2668 O O . ASN B 1 99 ? -24.973 31.336 3.506 1.00 12.57 79 ASN B O 1
ATOM 2673 N N . PRO B 1 100 ? -26.944 30.838 4.369 1.00 13.66 80 PRO B N 1
ATOM 2674 C CA . PRO B 1 100 ? -27.644 31.604 3.331 1.00 14.55 80 PRO B CA 1
ATOM 2675 C C . PRO B 1 100 ? -27.213 33.083 3.367 1.00 14.32 80 PRO B C 1
ATOM 2676 O O . PRO B 1 100 ? -27.187 33.710 2.282 1.00 13.99 80 PRO B O 1
ATOM 2680 N N . ARG B 1 101 ? -26.900 33.661 4.546 1.00 14.38 81 ARG B N 1
ATOM 2681 C CA . ARG B 1 101 ? -26.415 35.048 4.548 1.00 15.87 81 ARG B CA 1
ATOM 2682 C C . ARG B 1 101 ? -25.126 35.199 3.713 1.00 13.45 81 ARG B C 1
ATOM 2683 O O . ARG B 1 101 ? -24.925 36.223 3.088 1.00 15.73 81 ARG B O 1
ATOM 2691 N N . ALA B 1 102 ? -24.217 34.193 3.715 1.00 11.42 82 ALA B N 1
ATOM 2692 C CA . ALA B 1 102 ? -23.015 34.315 2.910 1.00 12.18 82 ALA B CA 1
ATOM 2693 C C . ALA B 1 102 ? -23.334 34.336 1.424 1.00 13.39 82 ALA B C 1
ATOM 2694 O O . ALA B 1 102 ? -22.780 35.106 0.664 1.00 13.22 82 ALA B O 1
ATOM 2696 N N . ILE B 1 103 ? -24.261 33.484 1.027 1.00 11.98 83 ILE B N 1
ATOM 2697 C CA . ILE B 1 103 ? -24.698 33.483 -0.350 1.00 12.71 83 ILE B CA 1
ATOM 2698 C C . ILE B 1 103 ? -25.281 34.859 -0.733 1.00 14.15 83 ILE B C 1
ATOM 2699 O O . ILE B 1 103 ? -24.950 35.393 -1.794 1.00 13.69 83 ILE B O 1
ATOM 2704 N N . GLN B 1 104 ? -26.139 35.429 0.107 1.00 13.78 84 GLN B N 1
ATOM 2705 C CA . GLN B 1 104 ? -26.732 36.767 -0.170 1.00 14.93 84 GLN B CA 1
ATOM 2706 C C . GLN B 1 104 ? -25.619 37.792 -0.369 1.00 14.95 84 GLN B C 1
ATOM 2707 O O . GLN B 1 104 ? -25.711 38.565 -1.298 1.00 15.55 84 GLN B O 1
ATOM 2713 N N . GLN B 1 105 ? -24.559 37.744 0.439 1.00 14.61 85 GLN B N 1
ATOM 2714 C CA . GLN B 1 105 ? -23.520 38.762 0.380 1.00 14.31 85 GLN B CA 1
ATOM 2715 C C . GLN B 1 105 ? -22.571 38.604 -0.778 1.00 16.41 85 GLN B C 1
ATOM 2716 O O . GLN B 1 105 ? -21.713 39.522 -0.985 1.00 18.77 85 GLN B O 1
ATOM 2722 N N . VAL B 1 106 ? -22.630 37.452 -1.498 1.00 12.87 86 VAL B N 1
ATOM 2723 C CA . VAL B 1 106 ? -21.685 37.317 -2.576 1.00 11.36 86 VAL B CA 1
ATOM 2724 C C . VAL B 1 106 ? -22.413 37.209 -3.895 1.00 12.41 86 VAL B C 1
ATOM 2725 O O . VAL B 1 106 ? -21.733 37.145 -4.976 1.00 12.99 86 VAL B O 1
ATOM 2729 N N . LEU B 1 107 ? -23.749 37.111 -3.970 1.00 13.65 87 LEU B N 1
ATOM 2730 C CA . LEU B 1 107 ? -24.404 36.833 -5.293 1.00 15.29 87 LEU B CA 1
ATOM 2731 C C . LEU B 1 107 ? -24.049 37.922 -6.296 1.00 16.15 87 LEU B C 1
ATOM 2732 O O . LEU B 1 107 ? -23.922 37.624 -7.510 1.00 15.77 87 LEU B O 1
ATOM 2737 N N . LEU B 1 108 ? -23.894 39.162 -5.820 1.00 15.64 88 LEU B N 1
ATOM 2738 C CA . LEU B 1 108 ? -23.596 40.265 -6.781 1.00 20.02 88 LEU B CA 1
ATOM 2739 C C . LEU B 1 108 ? -22.219 40.264 -7.398 1.00 17.74 88 LEU B C 1
ATOM 2740 O O . LEU B 1 108 ? -21.948 41.016 -8.395 1.00 19.16 88 LEU B O 1
ATOM 2745 N N . TYR B 1 109 ? -21.353 39.398 -6.895 1.00 15.45 89 TYR B N 1
ATOM 2746 C CA . TYR B 1 109 ? -19.988 39.283 -7.402 1.00 15.59 89 TYR B CA 1
ATOM 2747 C C . TYR B 1 109 ? -20.031 38.283 -8.598 1.00 16.51 89 TYR B C 1
ATOM 2748 O O . TYR B 1 109 ? -19.009 38.128 -9.270 1.00 18.61 89 TYR B O 1
ATOM 2757 N N . ALA B 1 110 ? -21.141 37.600 -8.878 1.00 13.77 90 ALA B N 1
ATOM 2758 C CA . ALA B 1 110 ? -21.175 36.747 -10.076 1.00 13.79 90 ALA B CA 1
ATOM 2759 C C . ALA B 1 110 ? -21.459 37.576 -11.319 1.00 14.73 90 ALA B C 1
ATOM 2760 O O . ALA B 1 110 ? -22.367 38.430 -11.333 1.00 17.41 90 ALA B O 1
ATOM 2762 N N . LYS B 1 111 ? -20.725 37.325 -12.383 1.00 15.60 91 LYS B N 1
ATOM 2763 C CA . LYS B 1 111 ? -20.940 38.150 -13.639 1.00 17.00 91 LYS B CA 1
ATOM 2764 C C . LYS B 1 111 ? -22.127 37.695 -14.467 1.00 17.34 91 LYS B C 1
ATOM 2765 O O . LYS B 1 111 ? -22.533 38.367 -15.442 1.00 20.32 91 LYS B O 1
ATOM 2771 N N . ARG B 1 112 ? -22.660 36.489 -14.180 1.00 15.39 92 ARG B N 1
ATOM 2772 C CA . ARG B 1 112 ? -23.750 35.892 -14.904 1.00 16.46 92 ARG B CA 1
ATOM 2773 C C . ARG B 1 112 ? -24.489 34.920 -13.946 1.00 15.68 92 ARG B C 1
ATOM 2774 O O . ARG B 1 112 ? -23.877 34.416 -13.002 1.00 16.05 92 ARG B O 1
ATOM 2782 N N . PRO B 1 113 ? -25.751 34.562 -14.203 1.00 16.51 93 PRO B N 1
ATOM 2783 C CA . PRO B 1 113 ? -26.498 33.677 -13.298 1.00 16.10 93 PRO B CA 1
ATOM 2784 C C . PRO B 1 113 ? -25.912 32.230 -13.299 1.00 14.82 93 PRO B C 1
ATOM 2785 O O . PRO B 1 113 ? -25.459 31.783 -14.357 1.00 16.95 93 PRO B O 1
ATOM 2789 N N . GLY B 1 114 ? -25.919 31.634 -12.114 1.00 14.61 94 GLY B N 1
ATOM 2790 C CA . GLY B 1 114 ? -25.474 30.231 -12.009 1.00 12.89 94 GLY B CA 1
ATOM 2791 C C . GLY B 1 114 ? -26.372 29.397 -11.143 1.00 13.80 94 GLY B C 1
ATOM 2792 O O . GLY B 1 114 ? -27.575 29.420 -11.378 1.00 13.36 94 GLY B O 1
ATOM 2793 N N . LEU B 1 115 ? -25.758 28.678 -10.189 1.00 12.05 95 LEU B N 1
ATOM 2794 C CA . LEU B 1 115 ? -26.511 27.712 -9.342 1.00 12.34 95 LEU B CA 1
ATOM 2795 C C . LEU B 1 115 ? -26.179 28.113 -7.908 1.00 10.92 95 LEU B C 1
ATOM 2796 O O . LEU B 1 115 ? -25.034 28.519 -7.554 1.00 11.46 95 LEU B O 1
ATOM 2801 N N . ILE B 1 116 ? -27.161 28.006 -7.015 1.00 11.19 96 ILE B N 1
ATOM 2802 C CA . ILE B 1 116 ? -26.898 28.223 -5.561 1.00 11.95 96 ILE B CA 1
ATOM 2803 C C . ILE B 1 116 ? -26.979 26.867 -4.887 1.00 11.18 96 ILE B C 1
ATOM 2804 O O . ILE B 1 116 ? -27.961 26.116 -5.082 1.00 11.76 96 ILE B O 1
ATOM 2809 N N . ASN B 1 117 ? -25.971 26.549 -4.078 1.00 11.17 97 ASN B N 1
ATOM 2810 C CA . ASN B 1 117 ? -25.850 25.272 -3.438 1.00 10.78 97 ASN B CA 1
ATOM 2811 C C . ASN B 1 117 ? -25.727 25.527 -1.947 1.00 12.26 97 ASN B C 1
ATOM 2812 O O . ASN B 1 117 ? -24.630 25.685 -1.441 1.00 11.58 97 ASN B O 1
ATOM 2817 N N . SER B 1 118 ? -26.811 25.565 -1.154 1.00 11.60 98 SER B N 1
ATOM 2818 C CA . SER B 1 118 ? -28.163 24.982 -1.490 1.00 11.12 98 SER B CA 1
ATOM 2819 C C . SER B 1 118 ? -29.166 25.641 -0.534 1.00 13.04 98 SER B C 1
ATOM 2820 O O . SER B 1 118 ? -28.784 26.324 0.439 1.00 13.00 98 SER B O 1
ATOM 2823 N N . VAL B 1 119 ? -30.440 25.315 -0.781 1.00 12.25 99 VAL B N 1
ATOM 2824 C CA . VAL B 1 119 ? -31.475 25.499 0.260 1.00 12.92 99 VAL B CA 1
ATOM 2825 C C . VAL B 1 119 ? -31.921 24.147 0.812 1.00 13.01 99 VAL B C 1
ATOM 2826 O O . VAL B 1 119 ? -31.595 23.114 0.214 1.00 13.58 99 VAL B O 1
ATOM 2830 N N . SER B 1 120 ? -32.753 24.136 1.893 1.00 13.42 100 SER B N 1
ATOM 2831 C CA . SER B 1 120 ? -33.442 22.917 2.384 1.00 13.89 100 SER B CA 1
ATOM 2832 C C . SER B 1 120 ? -34.588 23.516 3.256 1.00 13.98 100 SER B C 1
ATOM 2833 O O . SER B 1 120 ? -34.774 24.733 3.248 1.00 15.05 100 SER B O 1
ATOM 2836 N N . LEU B 1 121 ? -35.352 22.625 3.922 1.00 14.25 101 LEU B N 1
ATOM 2837 C CA . LEU B 1 121 ? -36.447 23.132 4.786 1.00 16.61 101 LEU B CA 1
ATOM 2838 C C . LEU B 1 121 ? -35.883 23.518 6.136 1.00 18.24 101 LEU B C 1
ATOM 2839 O O . LEU B 1 121 ? -36.644 23.930 7.037 1.00 21.62 101 LEU B O 1
ATOM 2844 N N . GLU B 1 122 ? -34.567 23.500 6.312 1.00 18.33 102 GLU B N 1
ATOM 2845 C CA . GLU B 1 122 ? -33.996 23.844 7.617 1.00 20.06 102 GLU B CA 1
ATOM 2846 C C . GLU B 1 122 ? -34.036 25.369 7.850 1.00 20.69 102 GLU B C 1
ATOM 2847 O O . GLU B 1 122 ? -33.950 26.132 6.921 1.00 18.12 102 GLU B O 1
ATOM 2853 N N . GLY B 1 123 ? -34.222 25.780 9.106 1.00 19.54 103 GLY B N 1
ATOM 2854 C CA . GLY B 1 123 ? -34.077 27.224 9.470 1.00 20.52 103 GLY B CA 1
ATOM 2855 C C . GLY B 1 123 ? -34.844 28.166 8.534 1.00 19.97 103 GLY B C 1
ATOM 2856 O O . GLY B 1 123 ? -36.037 27.935 8.203 1.00 21.89 103 GLY B O 1
ATOM 2857 N N . ASP B 1 124 ? -34.126 29.166 8.038 1.00 19.62 104 ASP B N 1
ATOM 2858 C CA . ASP B 1 124 ? -34.749 30.127 7.137 1.00 19.19 104 ASP B CA 1
ATOM 2859 C C . ASP B 1 124 ? -34.095 30.087 5.745 1.00 18.71 104 ASP B C 1
ATOM 2860 O O . ASP B 1 124 ? -34.075 31.098 5.034 1.00 17.45 104 ASP B O 1
ATOM 2865 N N . LYS B 1 125 ? -33.601 28.908 5.331 1.00 16.10 105 LYS B N 1
ATOM 2866 C CA . LYS B 1 125 ? -32.829 28.896 4.076 1.00 15.45 105 LYS B CA 1
ATOM 2867 C C . LYS B 1 125 ? -33.711 29.345 2.897 1.00 15.16 105 LYS B C 1
ATOM 2868 O O . LYS B 1 125 ? -33.273 30.161 2.085 1.00 14.96 105 LYS B O 1
ATOM 2874 N N . CYS B 1 126 ? -34.932 28.852 2.844 1.00 15.53 106 CYS B N 1
ATOM 2875 C CA . CYS B 1 126 ? -35.765 29.212 1.701 1.00 15.42 106 CYS B CA 1
ATOM 2876 C C . CYS B 1 126 ? -36.154 30.672 1.763 1.00 16.46 106 CYS B C 1
ATOM 2877 O O . CYS B 1 126 ? -36.290 31.332 0.754 1.00 15.42 106 CYS B O 1
ATOM 2880 N N . GLU B 1 127 ? -36.460 31.189 2.958 1.00 16.92 107 GLU B N 1
ATOM 2881 C CA . GLU B 1 127 ? -36.949 32.526 3.110 1.00 18.30 107 GLU B CA 1
ATOM 2882 C C . GLU B 1 127 ? -35.864 33.564 2.825 1.00 16.80 107 GLU B C 1
ATOM 2883 O O . GLU B 1 127 ? -36.179 34.715 2.528 1.00 19.82 107 GLU B O 1
ATOM 2889 N N . VAL B 1 128 ? -34.593 33.161 2.946 1.00 15.52 108 VAL B N 1
ATOM 2890 C CA . VAL B 1 128 ? -33.490 34.085 2.658 1.00 15.68 108 VAL B CA 1
ATOM 2891 C C . VAL B 1 128 ? -33.160 33.968 1.182 1.00 15.56 108 VAL B C 1
ATOM 2892 O O . VAL B 1 128 ? -33.055 34.993 0.491 1.00 17.65 108 VAL B O 1
ATOM 2896 N N . ILE B 1 129 ? -33.062 32.759 0.680 1.00 13.99 109 ILE B N 1
ATOM 2897 C CA . ILE B 1 129 ? -32.528 32.577 -0.703 1.00 13.39 109 ILE B CA 1
ATOM 2898 C C . ILE B 1 129 ? -33.631 32.860 -1.760 1.00 15.01 109 ILE B C 1
ATOM 2899 O O . ILE B 1 129 ? -33.351 33.492 -2.782 1.00 15.58 109 ILE B O 1
ATOM 2904 N N . PHE B 1 130 ? -34.892 32.391 -1.580 1.00 14.13 110 PHE B N 1
ATOM 2905 C CA . PHE B 1 130 ? -35.813 32.512 -2.679 1.00 15.38 110 PHE B CA 1
ATOM 2906 C C . PHE B 1 130 ? -36.149 33.963 -3.042 1.00 18.40 110 PHE B C 1
ATOM 2907 O O . PHE B 1 130 ? -36.293 34.242 -4.204 1.00 17.66 110 PHE B O 1
ATOM 2915 N N . PRO B 1 131 ? -36.264 34.890 -2.060 1.00 18.70 111 PRO B N 1
ATOM 2916 C CA . PRO B 1 131 ? -36.489 36.246 -2.539 1.00 20.91 111 PRO B CA 1
ATOM 2917 C C . PRO B 1 131 ? -35.318 36.826 -3.328 1.00 19.83 111 PRO B C 1
ATOM 2918 O O . PRO B 1 131 ? -35.547 37.703 -4.175 1.00 23.63 111 PRO B O 1
ATOM 2922 N N A LEU B 1 132 ? -34.112 36.366 -3.097 0.50 18.35 112 LEU B N 1
ATOM 2923 N N B LEU B 1 132 ? -34.116 36.329 -3.064 0.50 19.51 112 LEU B N 1
ATOM 2924 C CA A LEU B 1 132 ? -33.005 36.917 -3.841 0.50 18.58 112 LEU B CA 1
ATOM 2925 C CA B LEU B 1 132 ? -32.872 36.749 -3.716 0.50 20.52 112 LEU B CA 1
ATOM 2926 C C A LEU B 1 132 ? -33.077 36.453 -5.272 0.50 18.70 112 LEU B C 1
ATOM 2927 C C B LEU B 1 132 ? -32.831 36.287 -5.167 0.50 19.88 112 LEU B C 1
ATOM 2928 O O A LEU B 1 132 ? -32.662 37.190 -6.158 0.50 20.59 112 LEU B O 1
ATOM 2929 O O B LEU B 1 132 ? -32.117 36.873 -5.974 0.50 21.00 112 LEU B O 1
ATOM 2938 N N . ILE B 1 133 ? -33.588 35.251 -5.499 1.00 18.70 113 ILE B N 1
ATOM 2939 C CA . ILE B 1 133 ? -33.501 34.688 -6.851 1.00 17.80 113 ILE B CA 1
ATOM 2940 C C . ILE B 1 133 ? -34.808 34.843 -7.590 1.00 19.40 113 ILE B C 1
ATOM 2941 O O . ILE B 1 133 ? -34.870 34.600 -8.808 1.00 19.30 113 ILE B O 1
ATOM 2946 N N . GLN B 1 134 ? -35.882 35.290 -6.889 1.00 18.45 114 GLN B N 1
ATOM 2947 C CA . GLN B 1 134 ? -37.181 35.436 -7.523 1.00 20.07 114 GLN B CA 1
ATOM 2948 C C . GLN B 1 134 ? -36.973 36.483 -8.658 1.00 21.61 114 GLN B C 1
ATOM 2949 O O . GLN B 1 134 ? -36.284 37.507 -8.453 1.00 23.37 114 GLN B O 1
ATOM 2955 N N . GLY B 1 135 ? -37.541 36.180 -9.799 1.00 24.11 115 GLY B N 1
ATOM 2956 C CA . GLY B 1 135 ? -37.448 37.026 -11.002 1.00 25.48 115 GLY B CA 1
ATOM 2957 C C . GLY B 1 135 ? -36.072 37.110 -11.660 1.00 29.51 115 GLY B C 1
ATOM 2958 O O . GLY B 1 135 ? -35.770 38.064 -12.355 1.00 32.53 115 GLY B O 1
ATOM 2959 N N . THR B 1 136 ? -35.189 36.148 -11.344 1.00 23.70 116 THR B N 1
ATOM 2960 C CA . THR B 1 136 ? -33.802 36.069 -11.962 1.00 23.35 116 THR B CA 1
ATOM 2961 C C . THR B 1 136 ? -33.736 34.741 -12.608 1.00 20.49 116 THR B C 1
ATOM 2962 O O . THR B 1 136 ? -34.644 33.890 -12.492 1.00 21.05 116 THR B O 1
ATOM 2966 N N . SER B 1 137 ? -32.590 34.478 -13.292 1.00 21.64 117 SER B N 1
ATOM 2967 C CA . SER B 1 137 ? -32.349 33.168 -13.901 1.00 19.11 117 SER B CA 1
ATOM 2968 C C . SER B 1 137 ? -31.457 32.215 -13.062 1.00 17.61 117 SER B C 1
ATOM 2969 O O . SER B 1 137 ? -31.106 31.143 -13.550 1.00 19.52 117 SER B O 1
ATOM 2972 N N . TRP B 1 138 ? -31.219 32.614 -11.807 1.00 15.33 118 TRP B N 1
ATOM 2973 C CA . TRP B 1 138 ? -30.442 31.679 -10.981 1.00 14.12 118 TRP B CA 1
ATOM 2974 C C . TRP B 1 138 ? -31.198 30.416 -10.724 1.00 14.42 118 TRP B C 1
ATOM 2975 O O . TRP B 1 138 ? -32.414 30.390 -10.518 1.00 15.23 118 TRP B O 1
ATOM 2986 N N . GLN B 1 139 ? -30.467 29.296 -10.740 1.00 13.32 119 GLN B N 1
ATOM 2987 C CA . GLN B 1 139 ? -31.059 28.000 -10.299 1.00 14.01 119 GLN B CA 1
ATOM 2988 C C . GLN B 1 139 ? -30.636 27.652 -8.924 1.00 12.85 119 GLN B C 1
ATOM 2989 O O . GLN B 1 139 ? -29.771 28.298 -8.330 1.00 13.33 119 GLN B O 1
ATOM 2995 N N . VAL B 1 140 ? -31.286 26.658 -8.337 1.00 12.04 120 VAL B N 1
ATOM 2996 C CA . VAL B 1 140 ? -30.979 26.345 -6.965 1.00 12.64 120 VAL B CA 1
ATOM 2997 C C . VAL B 1 140 ? -31.011 24.837 -6.706 1.00 11.63 120 VAL B C 1
ATOM 2998 O O . VAL B 1 140 ? -31.908 24.114 -7.215 1.00 13.54 120 VAL B O 1
ATOM 3002 N N . ILE B 1 141 ? -30.072 24.366 -5.884 1.00 10.64 121 ILE B N 1
ATOM 3003 C CA . ILE B 1 141 ? -30.066 23.004 -5.382 1.00 10.92 121 ILE B CA 1
ATOM 3004 C C . ILE B 1 141 ? -30.832 23.010 -4.077 1.00 11.43 121 ILE B C 1
ATOM 3005 O O . ILE B 1 141 ? -30.661 23.888 -3.216 1.00 11.10 121 ILE B O 1
ATOM 3010 N N . ALA B 1 142 ? -31.774 22.075 -3.947 1.00 11.17 122 ALA B N 1
ATOM 3011 C CA . ALA B 1 142 ? -32.613 22.078 -2.751 1.00 11.20 122 ALA B CA 1
ATOM 3012 C C . ALA B 1 142 ? -32.465 20.635 -2.137 1.00 12.10 122 ALA B C 1
ATOM 3013 O O . ALA B 1 142 ? -32.769 19.603 -2.766 1.00 12.10 122 ALA B O 1
ATOM 3015 N N . LEU B 1 143 ? -31.941 20.539 -0.904 1.00 11.93 123 LEU B N 1
ATOM 3016 C CA . LEU B 1 143 ? -31.695 19.239 -0.267 1.00 12.04 123 LEU B CA 1
ATOM 3017 C C . LEU B 1 143 ? -32.932 18.717 0.417 1.00 12.70 123 LEU B C 1
ATOM 3018 O O . LEU B 1 143 ? -33.646 19.535 1.048 1.00 12.82 123 LEU B O 1
ATOM 3023 N N . THR B 1 144 ? -33.133 17.403 0.401 1.00 12.80 124 THR B N 1
ATOM 3024 C CA . THR B 1 144 ? -34.309 16.905 1.093 1.00 13.81 124 THR B CA 1
ATOM 3025 C C . THR B 1 144 ? -33.955 16.672 2.529 1.00 17.73 124 THR B C 1
ATOM 3026 O O . THR B 1 144 ? -33.741 15.528 2.963 1.00 18.89 124 THR B O 1
ATOM 3030 N N . CYS B 1 145 ? -33.945 17.763 3.323 1.00 16.53 125 CYS B N 1
ATOM 3031 C CA . CYS B 1 145 ? -33.771 17.641 4.793 1.00 19.04 125 CYS B CA 1
ATOM 3032 C C . CYS B 1 145 ? -34.415 18.808 5.410 1.00 19.07 125 CYS B C 1
ATOM 3033 O O . CYS B 1 145 ? -34.769 19.760 4.706 1.00 16.33 125 CYS B O 1
ATOM 3036 N N . ASP B 1 146 ? -34.587 18.738 6.722 1.00 20.18 126 ASP B N 1
ATOM 3037 C CA . ASP B 1 146 ? -35.377 19.751 7.404 1.00 20.03 126 ASP B CA 1
ATOM 3038 C C . ASP B 1 146 ? -34.774 19.957 8.801 1.00 20.60 126 ASP B C 1
ATOM 3039 O O . ASP B 1 146 ? -33.617 19.588 9.047 1.00 19.53 126 ASP B O 1
ATOM 3044 N N . ASN B 1 147 ? -35.536 20.588 9.701 1.00 20.15 127 ASN B N 1
ATOM 3045 C CA . ASN B 1 147 ? -34.935 20.887 10.965 1.00 22.58 127 ASN B CA 1
ATOM 3046 C C . ASN B 1 147 ? -34.581 19.666 11.829 1.00 25.45 127 ASN B C 1
ATOM 3047 O O . ASN B 1 147 ? -33.684 19.757 12.688 1.00 28.41 127 ASN B O 1
ATOM 3052 N N . SER B 1 148 ? -35.198 18.548 11.536 1.00 24.91 128 SER B N 1
ATOM 3053 C CA . SER B 1 148 ? -34.906 17.280 12.280 1.00 28.08 128 SER B CA 1
ATOM 3054 C C . SER B 1 148 ? -33.727 16.521 11.685 1.00 28.97 128 SER B C 1
ATOM 3055 O O . SER B 1 148 ? -33.408 15.422 12.155 1.00 32.11 128 SER B O 1
ATOM 3058 N N . GLY B 1 149 ? -33.125 17.059 10.609 1.00 25.50 129 GLY B N 1
ATOM 3059 C CA . GLY B 1 149 ? -31.924 16.461 10.042 1.00 25.81 129 GLY B CA 1
ATOM 3060 C C . GLY B 1 149 ? -32.201 15.696 8.770 1.00 27.59 129 GLY B C 1
ATOM 3061 O O . GLY B 1 149 ? -33.122 16.048 8.012 1.00 22.60 129 GLY B O 1
ATOM 3062 N N . ILE B 1 150 ? -31.371 14.704 8.462 1.00 26.28 130 ILE B N 1
ATOM 3063 C CA . ILE B 1 150 ? -31.536 13.944 7.223 1.00 27.89 130 ILE B CA 1
ATOM 3064 C C . ILE B 1 150 ? -32.641 12.926 7.435 1.00 31.88 130 ILE B C 1
ATOM 3065 O O . ILE B 1 150 ? -32.682 12.279 8.482 1.00 34.30 130 ILE B O 1
ATOM 3070 N N . PRO B 1 151 ? -33.551 12.775 6.475 1.00 27.80 131 PRO B N 1
ATOM 3071 C CA . PRO B 1 151 ? -34.680 11.922 6.767 1.00 32.11 131 PRO B CA 1
ATOM 3072 C C . PRO B 1 151 ? -34.312 10.495 6.763 1.00 36.20 131 PRO B C 1
ATOM 3073 O O . PRO B 1 151 ? -33.348 10.069 6.100 1.00 32.80 131 PRO B O 1
ATOM 3077 N N . GLN B 1 152 ? -35.167 9.752 7.450 1.00 39.65 132 GLN B N 1
ATOM 3078 C CA . GLN B 1 152 ? -34.904 8.358 7.745 1.00 42.38 132 GLN B CA 1
ATOM 3079 C C . GLN B 1 152 ? -35.587 7.386 6.768 1.00 39.84 132 GLN B C 1
ATOM 3080 O O . GLN B 1 152 ? -35.466 6.187 6.980 1.00 43.47 132 GLN B O 1
ATOM 3086 N N . ASP B 1 153 ? -36.294 7.876 5.736 1.00 36.51 133 ASP B N 1
ATOM 3087 C CA . ASP B 1 153 ? -36.818 6.971 4.624 1.00 29.93 133 ASP B CA 1
ATOM 3088 C C . ASP B 1 153 ? -36.941 7.637 3.232 1.00 27.96 133 ASP B C 1
ATOM 3089 O O . ASP B 1 153 ? -36.528 8.827 3.046 1.00 28.87 133 ASP B O 1
ATOM 3094 N N . VAL B 1 154 ? -37.440 6.894 2.247 1.00 23.97 134 VAL B N 1
ATOM 3095 C CA . VAL B 1 154 ? -37.760 7.404 0.951 1.00 22.12 134 VAL B CA 1
ATOM 3096 C C . VAL B 1 154 ? -38.971 8.372 1.052 1.00 21.10 134 VAL B C 1
ATOM 3097 O O . VAL B 1 154 ? -38.915 9.515 0.542 1.00 19.51 134 VAL B O 1
ATOM 3101 N N . GLN B 1 155 ? -39.987 7.943 1.772 1.00 22.46 135 GLN B N 1
ATOM 3102 C CA . GLN B 1 155 ? -41.237 8.751 1.806 1.00 23.55 135 GLN B CA 1
ATOM 3103 C C . GLN B 1 155 ? -40.996 10.145 2.312 1.00 22.91 135 GLN B C 1
ATOM 3104 O O . GLN B 1 155 ? -41.539 11.122 1.748 1.00 21.73 135 GLN B O 1
ATOM 3110 N N . SER B 1 156 ? -40.199 10.270 3.391 1.00 20.49 136 SER B N 1
ATOM 3111 C CA . SER B 1 156 ? -39.968 11.550 3.993 1.00 21.33 136 SER B CA 1
ATOM 3112 C C . SER B 1 156 ? -39.245 12.434 3.027 1.00 20.46 136 SER B C 1
ATOM 3113 O O . SER B 1 156 ? -39.502 13.646 3.029 1.00 18.80 136 SER B O 1
ATOM 3116 N N . ARG B 1 157 ? -38.277 11.875 2.278 1.00 18.48 137 ARG B N 1
ATOM 3117 C CA . ARG B 1 157 ? -37.598 12.717 1.294 1.00 17.66 137 ARG B CA 1
ATOM 3118 C C . ARG B 1 157 ? -38.496 13.211 0.143 1.00 17.51 137 ARG B C 1
ATOM 3119 O O . ARG B 1 157 ? -38.317 14.373 -0.303 1.00 16.86 137 ARG B O 1
ATOM 3127 N N . VAL B 1 158 ? -39.404 12.339 -0.316 1.00 17.19 138 VAL B N 1
ATOM 3128 C CA . VAL B 1 158 ? -40.335 12.707 -1.385 1.00 18.53 138 VAL B CA 1
ATOM 3129 C C . VAL B 1 158 ? -41.284 13.818 -0.851 1.00 19.51 138 VAL B C 1
ATOM 3130 O O . VAL B 1 158 ? -41.522 14.795 -1.526 1.00 20.58 138 VAL B O 1
ATOM 3134 N N . GLU B 1 159 ? -41.765 13.708 0.383 1.00 19.97 139 GLU B N 1
ATOM 3135 C CA . GLU B 1 159 ? -42.640 14.732 0.956 1.00 20.36 139 GLU B CA 1
ATOM 3136 C C . GLU B 1 159 ? -41.879 16.068 1.174 1.00 18.99 139 GLU B C 1
ATOM 3137 O O . GLU B 1 159 ? -42.446 17.175 1.006 1.00 19.77 139 GLU B O 1
ATOM 3143 N N . ILE B 1 160 ? -40.605 16.022 1.576 1.00 16.90 140 ILE B N 1
ATOM 3144 C CA . ILE B 1 160 ? -39.862 17.243 1.690 1.00 18.14 140 ILE B CA 1
ATOM 3145 C C . ILE B 1 160 ? -39.678 17.891 0.311 1.00 17.24 140 ILE B C 1
ATOM 3146 O O . ILE B 1 160 ? -39.696 19.137 0.177 1.00 15.94 140 ILE B O 1
ATOM 3151 N N . ALA B 1 161 ? -39.372 17.069 -0.703 1.00 16.58 141 ALA B N 1
ATOM 3152 C CA . ALA B 1 161 ? -39.250 17.619 -2.094 1.00 16.18 141 ALA B CA 1
ATOM 3153 C C . ALA B 1 161 ? -40.538 18.352 -2.516 1.00 17.01 141 ALA B C 1
ATOM 3154 O O . ALA B 1 161 ? -40.438 19.452 -3.051 1.00 17.16 141 ALA B O 1
ATOM 3156 N N . GLN B 1 162 ? -41.706 17.777 -2.226 1.00 16.93 142 GLN B N 1
ATOM 3157 C CA . GLN B 1 162 ? -43.020 18.390 -2.542 1.00 19.11 142 GLN B CA 1
ATOM 3158 C C . GLN B 1 162 ? -43.117 19.716 -1.766 1.00 17.83 142 GLN B C 1
ATOM 3159 O O . GLN B 1 162 ? -43.436 20.777 -2.340 1.00 18.76 142 GLN B O 1
ATOM 3165 N N . ALA B 1 163 ? -42.706 19.758 -0.470 1.00 16.44 143 ALA B N 1
ATOM 3166 C CA . ALA B 1 163 ? -42.791 21.000 0.259 1.00 17.09 143 ALA B CA 1
ATOM 3167 C C . ALA B 1 163 ? -41.859 22.076 -0.304 1.00 16.68 143 ALA B C 1
ATOM 3168 O O . ALA B 1 163 ? -42.200 23.238 -0.344 1.00 17.11 143 ALA B O 1
ATOM 3170 N N . LEU B 1 164 ? -40.651 21.688 -0.754 1.00 15.46 144 LEU B N 1
ATOM 3171 C CA . LEU B 1 164 ? -39.678 22.639 -1.348 1.00 15.20 144 LEU B CA 1
ATOM 3172 C C . LEU B 1 164 ? -40.247 23.181 -2.681 1.00 14.63 144 LEU B C 1
ATOM 3173 O O . LEU B 1 164 ? -40.081 24.405 -2.948 1.00 14.90 144 LEU B O 1
ATOM 3178 N N . VAL B 1 165 ? -40.880 22.329 -3.505 1.00 15.58 145 VAL B N 1
ATOM 3179 C CA . VAL B 1 165 ? -41.370 22.797 -4.777 1.00 16.32 145 VAL B CA 1
ATOM 3180 C C . VAL B 1 165 ? -42.516 23.772 -4.537 1.00 17.65 145 VAL B C 1
ATOM 3181 O O . VAL B 1 165 ? -42.570 24.837 -5.206 1.00 16.92 145 VAL B O 1
ATOM 3185 N N . GLU B 1 166 ? -43.391 23.456 -3.585 1.00 18.11 146 GLU B N 1
ATOM 3186 C CA . GLU B 1 166 ? -44.495 24.399 -3.229 1.00 19.59 146 GLU B CA 1
ATOM 3187 C C . GLU B 1 166 ? -43.981 25.727 -2.697 1.00 18.19 146 GLU B C 1
ATOM 3188 O O . GLU B 1 166 ? -44.476 26.813 -3.090 1.00 19.25 146 GLU B O 1
ATOM 3194 N N . LYS B 1 167 ? -42.986 25.719 -1.776 1.00 16.99 147 LYS B N 1
ATOM 3195 C CA . LYS B 1 167 ? -42.425 26.971 -1.292 1.00 17.13 147 LYS B CA 1
ATOM 3196 C C . LYS B 1 167 ? -41.833 27.743 -2.509 1.00 16.16 147 LYS B C 1
ATOM 3197 O O . LYS B 1 167 ? -41.954 28.971 -2.617 1.00 16.19 147 LYS B O 1
ATOM 3203 N N . ALA B 1 168 ? -41.093 27.033 -3.382 1.00 15.19 148 ALA B N 1
ATOM 3204 C CA . ALA B 1 168 ? -40.490 27.732 -4.522 1.00 16.38 148 ALA B CA 1
ATOM 3205 C C . ALA B 1 168 ? -41.502 28.364 -5.478 1.00 17.27 148 ALA B C 1
ATOM 3206 O O . ALA B 1 168 ? -41.307 29.519 -5.926 1.00 18.29 148 ALA B O 1
ATOM 3208 N N . GLN B 1 169 ? -42.620 27.659 -5.695 1.00 19.50 149 GLN B N 1
ATOM 3209 C CA . GLN B 1 169 ? -43.642 28.178 -6.618 1.00 22.03 149 GLN B CA 1
ATOM 3210 C C . GLN B 1 169 ? -44.304 29.402 -6.020 1.00 22.43 149 GLN B C 1
ATOM 3211 O O . GLN B 1 169 ? -44.754 30.251 -6.773 1.00 25.27 149 GLN B O 1
ATOM 3214 N N . SER B 1 170 ? -44.258 29.607 -4.686 1.00 20.73 150 SER B N 1
ATOM 3215 C CA . SER B 1 170 ? -44.843 30.794 -4.096 1.00 21.63 150 SER B CA 1
ATOM 3216 C C . SER B 1 170 ? -44.006 32.067 -4.335 1.00 21.06 150 SER B C 1
ATOM 3217 O O . SER B 1 170 ? -44.438 33.183 -4.029 1.00 24.87 150 SER B O 1
ATOM 3220 N N . TYR B 1 171 ? -42.754 31.863 -4.809 1.00 19.73 151 TYR B N 1
ATOM 3221 C CA . TYR B 1 171 ? -41.844 32.900 -5.242 1.00 20.01 151 TYR B CA 1
ATOM 3222 C C . TYR B 1 171 ? -41.669 32.848 -6.813 1.00 22.82 151 TYR B C 1
ATOM 3223 O O . TYR B 1 171 ? -40.695 33.451 -7.352 1.00 23.77 151 TYR B O 1
ATOM 3232 N N . ASP B 1 172 ? -42.547 32.158 -7.508 1.00 23.34 152 ASP B N 1
ATOM 3233 C CA . ASP B 1 172 ? -42.603 32.107 -8.949 1.00 25.85 152 ASP B CA 1
ATOM 3234 C C . ASP B 1 172 ? -41.355 31.350 -9.490 1.00 26.08 152 ASP B C 1
ATOM 3235 O O . ASP B 1 172 ? -41.025 31.433 -10.651 1.00 27.79 152 ASP B O 1
ATOM 3240 N N . ILE B 1 173 ? -40.742 30.538 -8.661 1.00 20.40 153 ILE B N 1
ATOM 3241 C CA . ILE B 1 173 ? -39.558 29.753 -9.169 1.00 19.64 153 ILE B CA 1
ATOM 3242 C C . ILE B 1 173 ? -40.047 28.444 -9.735 1.00 21.22 153 ILE B C 1
ATOM 3243 O O . ILE B 1 173 ? -40.573 27.577 -9.014 1.00 23.01 153 ILE B O 1
ATOM 3248 N N . ALA B 1 174 ? -39.848 28.261 -11.044 1.00 21.79 154 ALA B N 1
ATOM 3249 C CA . ALA B 1 174 ? -40.316 27.111 -11.765 1.00 22.09 154 ALA B CA 1
ATOM 3250 C C . ALA B 1 174 ? -39.514 25.855 -11.430 1.00 20.51 154 ALA B C 1
ATOM 3251 O O . ALA B 1 174 ? -38.308 25.938 -11.094 1.00 18.65 154 ALA B O 1
ATOM 3253 N N . GLN B 1 175 ? -40.132 24.690 -11.640 1.00 19.95 155 GLN B N 1
ATOM 3254 C CA . GLN B 1 175 ? -39.481 23.443 -11.276 1.00 20.34 155 GLN B CA 1
ATOM 3255 C C . GLN B 1 175 ? -38.193 23.231 -12.048 1.00 19.73 155 GLN B C 1
ATOM 3256 O O . GLN B 1 175 ? -37.264 22.574 -11.493 1.00 18.11 155 GLN B O 1
ATOM 3262 N N . GLU B 1 176 ? -38.125 23.756 -13.286 1.00 19.88 156 GLU B N 1
ATOM 3263 C CA . GLU B 1 176 ? -36.912 23.509 -14.110 1.00 22.95 156 GLU B CA 1
ATOM 3264 C C . GLU B 1 176 ? -35.670 24.229 -13.522 1.00 20.08 156 GLU B C 1
ATOM 3265 O O . GLU B 1 176 ? -34.548 23.859 -13.880 1.00 18.04 156 GLU B O 1
ATOM 3271 N N . ARG B 1 177 ? -35.899 25.172 -12.606 1.00 17.51 157 ARG B N 1
ATOM 3272 C CA . ARG B 1 177 ? -34.751 25.856 -11.935 1.00 16.04 157 ARG B CA 1
ATOM 3273 C C . ARG B 1 177 ? -34.260 25.135 -10.707 1.00 15.49 157 ARG B C 1
ATOM 3274 O O . ARG B 1 177 ? -33.261 25.567 -10.080 1.00 15.88 157 ARG B O 1
ATOM 3282 N N . ILE B 1 178 ? -34.949 24.064 -10.326 1.00 14.50 158 ILE B N 1
ATOM 3283 C CA . ILE B 1 178 ? -34.671 23.335 -9.042 1.00 14.06 158 ILE B CA 1
ATOM 3284 C C . ILE B 1 178 ? -33.978 22.012 -9.306 1.00 13.31 158 ILE B C 1
ATOM 3285 O O . ILE B 1 178 ? -34.334 21.221 -10.203 1.00 13.69 158 ILE B O 1
ATOM 3290 N N . HIS B 1 179 ? -32.919 21.774 -8.542 1.00 12.04 159 HIS B N 1
ATOM 3291 C CA . HIS B 1 179 ? -32.281 20.481 -8.530 1.00 12.56 159 HIS B CA 1
ATOM 3292 C C . HIS B 1 179 ? -32.414 19.872 -7.154 1.00 12.77 159 HIS B C 1
ATOM 3293 O O . HIS B 1 179 ? -31.820 20.330 -6.147 1.00 12.60 159 HIS B O 1
ATOM 3300 N N . ILE B 1 180 ? -33.289 18.873 -7.032 1.00 12.88 160 ILE B N 1
ATOM 3301 C CA . ILE B 1 180 ? -33.527 18.251 -5.749 1.00 12.53 160 ILE B CA 1
ATOM 3302 C C . ILE B 1 180 ? -32.428 17.222 -5.526 1.00 13.64 160 ILE B C 1
ATOM 3303 O O . ILE B 1 180 ? -32.134 16.397 -6.368 1.00 13.25 160 ILE B O 1
ATOM 3308 N N . ASP B 1 181 ? -31.754 17.359 -4.382 1.00 12.74 161 ASP B N 1
ATOM 3309 C CA . ASP B 1 181 ? -30.649 16.439 -3.947 1.00 13.44 161 ASP B CA 1
ATOM 3310 C C . ASP B 1 181 ? -31.222 15.589 -2.855 1.00 14.92 161 ASP B C 1
ATOM 3311 O O . ASP B 1 181 ? -31.482 16.072 -1.697 1.00 16.01 161 ASP B O 1
ATOM 3316 N N . PRO B 1 182 ? -31.466 14.306 -3.132 1.00 15.54 162 PRO B N 1
ATOM 3317 C CA . PRO B 1 182 ? -32.011 13.423 -2.137 1.00 16.48 162 PRO B CA 1
ATOM 3318 C C . PRO B 1 182 ? -30.949 12.935 -1.061 1.00 16.35 162 PRO B C 1
ATOM 3319 O O . PRO B 1 182 ? -31.290 11.993 -0.398 1.00 21.98 162 PRO B O 1
ATOM 3323 N N . LEU B 1 183 ? -29.795 13.546 -1.000 1.00 20.09 163 LEU B N 1
ATOM 3324 C CA . LEU B 1 183 ? -28.762 13.290 0.012 1.00 20.33 163 LEU B CA 1
ATOM 3325 C C . LEU B 1 183 ? -28.514 11.782 0.261 1.00 21.82 163 LEU B C 1
ATOM 3326 O O . LEU B 1 183 ? -28.542 11.306 1.384 1.00 24.77 163 LEU B O 1
ATOM 3331 N N . VAL B 1 184 ? -28.131 11.079 -0.785 1.00 19.01 164 VAL B N 1
ATOM 3332 C CA . VAL B 1 184 ? -27.801 9.695 -0.644 1.00 18.69 164 VAL B CA 1
ATOM 3333 C C . VAL B 1 184 ? -26.804 9.462 0.519 1.00 19.26 164 VAL B C 1
ATOM 3334 O O . VAL B 1 184 ? -25.834 10.210 0.666 1.00 23.02 164 VAL B O 1
ATOM 3338 N N A ILE B 1 185 ? -27.023 8.369 1.228 0.50 20.23 165 ILE B N 1
ATOM 3339 N N B ILE B 1 185 ? -27.048 8.339 1.172 0.50 19.40 165 ILE B N 1
ATOM 3340 C CA A ILE B 1 185 ? -26.205 8.004 2.362 0.50 21.83 165 ILE B CA 1
ATOM 3341 C CA B ILE B 1 185 ? -26.374 7.870 2.352 0.50 20.77 165 ILE B CA 1
ATOM 3342 C C A ILE B 1 185 ? -25.260 6.832 2.006 0.50 21.24 165 ILE B C 1
ATOM 3343 C C B ILE B 1 185 ? -25.152 6.983 1.921 0.50 19.86 165 ILE B C 1
ATOM 3344 O O A ILE B 1 185 ? -25.472 6.058 1.049 0.50 17.26 165 ILE B O 1
ATOM 3345 O O B ILE B 1 185 ? -25.031 6.596 0.761 0.50 16.22 165 ILE B O 1
ATOM 3354 N N . ALA B 1 186 ? -24.268 6.676 2.873 1.00 21.00 166 ALA B N 1
ATOM 3355 C CA . ALA B 1 186 ? -23.214 5.668 2.611 1.00 21.57 166 ALA B CA 1
ATOM 3356 C C . ALA B 1 186 ? -23.749 4.239 2.522 1.00 19.74 166 ALA B C 1
ATOM 3357 O O . ALA B 1 186 ? -24.538 3.746 3.337 1.00 19.47 166 ALA B O 1
ATOM 3359 N N . LEU B 1 187 ? -23.349 3.510 1.464 1.00 17.98 167 LEU B N 1
ATOM 3360 C CA . LEU B 1 187 ? -23.745 2.150 1.293 1.00 17.58 167 LEU B CA 1
ATOM 3361 C C . LEU B 1 187 ? -23.320 1.216 2.462 1.00 18.38 167 LEU B C 1
ATOM 3362 O O . LEU B 1 187 ? -24.010 0.308 2.813 1.00 18.96 167 LEU B O 1
ATOM 3367 N N . SER B 1 188 ? -22.180 1.522 3.052 1.00 22.53 168 SER B N 1
ATOM 3368 C CA . SER B 1 188 ? -21.743 0.735 4.241 1.00 24.97 168 SER B CA 1
ATOM 3369 C C . SER B 1 188 ? -22.694 1.031 5.426 1.00 25.82 168 SER B C 1
ATOM 3370 O O . SER B 1 188 ? -22.842 0.153 6.288 1.00 32.21 168 SER B O 1
ATOM 3373 N N . ALA B 1 189 ? -23.364 2.180 5.463 1.00 25.60 169 ALA B N 1
ATOM 3374 C CA . ALA B 1 189 ? -24.368 2.423 6.570 1.00 30.09 169 ALA B CA 1
ATOM 3375 C C . ALA B 1 189 ? -25.713 1.738 6.213 1.00 29.95 169 ALA B C 1
ATOM 3376 O O . ALA B 1 189 ? -26.434 1.211 7.074 1.00 29.94 169 ALA B O 1
ATOM 3378 N N . ASP B 1 190 ? -26.020 1.611 4.906 1.00 26.74 170 ASP B N 1
ATOM 3379 C CA . ASP B 1 190 ? -27.305 1.092 4.526 1.00 25.31 170 ASP B CA 1
ATOM 3380 C C . ASP B 1 190 ? -27.146 0.543 3.116 1.00 21.78 170 ASP B C 1
ATOM 3381 O O . ASP B 1 190 ? -26.952 1.332 2.179 1.00 22.15 170 ASP B O 1
ATOM 3386 N N . ASN B 1 191 ? -27.247 -0.764 3.059 1.00 22.57 171 ASN B N 1
ATOM 3387 C CA . ASN B 1 191 ? -26.955 -1.494 1.801 1.00 22.30 171 ASN B CA 1
ATOM 3388 C C . ASN B 1 191 ? -28.016 -1.191 0.683 1.00 23.00 171 ASN B C 1
ATOM 3389 O O . ASN B 1 191 ? -27.820 -1.579 -0.471 1.00 20.60 171 ASN B O 1
ATOM 3394 N N . GLY B 1 192 ? -29.138 -0.603 1.110 1.00 21.38 172 GLY B N 1
ATOM 3395 C CA . GLY B 1 192 ? -30.156 -0.088 0.165 1.00 20.66 172 GLY B CA 1
ATOM 3396 C C . GLY B 1 192 ? -29.961 1.299 -0.293 1.00 19.08 172 GLY B C 1
ATOM 3397 O O . GLY B 1 192 ? -30.890 1.848 -0.976 1.00 19.62 172 GLY B O 1
ATOM 3398 N N . ALA B 1 193 ? -28.805 1.935 0.005 1.00 16.89 173 ALA B N 1
ATOM 3399 C CA . ALA B 1 193 ? -28.649 3.357 -0.295 1.00 17.44 173 ALA B CA 1
ATOM 3400 C C . ALA B 1 193 ? -28.924 3.743 -1.767 1.00 16.23 173 ALA B C 1
ATOM 3401 O O . ALA B 1 193 ? -29.558 4.793 -2.040 1.00 16.44 173 ALA B O 1
ATOM 3403 N N . LEU B 1 194 ? -28.435 2.900 -2.701 1.00 15.61 174 LEU B N 1
ATOM 3404 C CA . LEU B 1 194 ? -28.664 3.256 -4.111 1.00 14.15 174 LEU B CA 1
ATOM 3405 C C . LEU B 1 194 ? -30.099 2.886 -4.523 1.00 14.23 174 LEU B C 1
ATOM 3406 O O . LEU B 1 194 ? -30.729 3.667 -5.291 1.00 14.11 174 LEU B O 1
ATOM 3411 N N . LEU B 1 195 ? -30.594 1.756 -4.063 1.00 14.12 175 LEU B N 1
ATOM 3412 C CA . LEU B 1 195 ? -31.989 1.308 -4.342 1.00 15.29 175 LEU B CA 1
ATOM 3413 C C . LEU B 1 195 ? -32.965 2.448 -3.873 1.00 16.20 175 LEU B C 1
ATOM 3414 O O . LEU B 1 195 ? -33.917 2.754 -4.601 1.00 17.31 175 LEU B O 1
ATOM 3419 N N . LYS B 1 196 ? -32.641 3.012 -2.728 1.00 16.56 176 LYS B N 1
ATOM 3420 C CA . LYS B 1 196 ? -33.548 4.069 -2.159 1.00 16.52 176 LYS B CA 1
ATOM 3421 C C . LYS B 1 196 ? -33.350 5.347 -2.909 1.00 16.35 176 LYS B C 1
ATOM 3422 O O . LYS B 1 196 ? -34.301 6.153 -3.074 1.00 16.93 176 LYS B O 1
ATOM 3428 N N . PHE B 1 197 ? -32.121 5.679 -3.297 1.00 14.20 177 PHE B N 1
ATOM 3429 C CA . PHE B 1 197 ? -31.866 6.827 -4.161 1.00 14.28 177 PHE B CA 1
ATOM 3430 C C . PHE B 1 197 ? -32.682 6.746 -5.463 1.00 14.58 177 PHE B C 1
ATOM 3431 O O . PHE B 1 197 ? -33.381 7.710 -5.896 1.00 14.28 177 PHE B O 1
ATOM 3439 N N . ALA B 1 198 ? -32.637 5.577 -6.097 1.00 13.92 178 ALA B N 1
ATOM 3440 C CA . ALA B 1 198 ? -33.333 5.394 -7.358 1.00 13.73 178 ALA B CA 1
ATOM 3441 C C . ALA B 1 198 ? -34.867 5.494 -7.164 1.00 14.95 178 ALA B C 1
ATOM 3442 O O . ALA B 1 198 ? -35.548 6.078 -8.020 1.00 16.12 178 ALA B O 1
ATOM 3444 N N . GLU B 1 199 ? -35.365 4.943 -6.046 1.00 15.01 179 GLU B N 1
ATOM 3445 C CA . GLU B 1 199 ? -36.816 5.020 -5.734 1.00 16.47 179 GLU B CA 1
ATOM 3446 C C . GLU B 1 199 ? -37.288 6.461 -5.469 1.00 15.54 179 GLU B C 1
ATOM 3447 O O . GLU B 1 199 ? -38.319 6.918 -6.028 1.00 16.21 179 GLU B O 1
ATOM 3453 N N . ALA B 1 200 ? -36.474 7.217 -4.687 1.00 14.87 180 ALA B N 1
ATOM 3454 C CA . ALA B 1 200 ? -36.863 8.614 -4.443 1.00 14.40 180 ALA B CA 1
ATOM 3455 C C . ALA B 1 200 ? -36.825 9.419 -5.773 1.00 15.07 180 ALA B C 1
ATOM 3456 O O . ALA B 1 200 ? -37.679 10.284 -6.035 1.00 15.46 180 ALA B O 1
ATOM 3458 N N . THR B 1 201 ? -35.789 9.171 -6.604 1.00 14.44 181 THR B N 1
ATOM 3459 C CA . THR B 1 201 ? -35.641 9.872 -7.899 1.00 15.01 181 THR B CA 1
ATOM 3460 C C . THR B 1 201 ? -36.849 9.555 -8.789 1.00 15.31 181 THR B C 1
ATOM 3461 O O . THR B 1 201 ? -37.520 10.463 -9.297 1.00 15.91 181 THR B O 1
ATOM 3465 N N . ARG B 1 202 ? -37.223 8.290 -8.853 1.00 16.42 182 ARG B N 1
ATOM 3466 C CA . ARG B 1 202 ? -38.385 7.901 -9.652 1.00 17.98 182 ARG B CA 1
ATOM 3467 C C . ARG B 1 202 ? -39.657 8.551 -9.172 1.00 18.04 182 ARG B C 1
ATOM 3468 O O . ARG B 1 202 ? -40.450 9.108 -9.979 1.00 18.90 182 ARG B O 1
ATOM 3476 N N . GLN B 1 203 ? -39.857 8.616 -7.868 1.00 18.01 183 GLN B N 1
ATOM 3477 C CA . GLN B 1 203 ? -41.106 9.213 -7.345 1.00 17.62 183 GLN B CA 1
ATOM 3478 C C . GLN B 1 203 ? -41.099 10.720 -7.536 1.00 17.53 183 GLN B C 1
ATOM 3479 O O . GLN B 1 203 ? -42.135 11.310 -7.883 1.00 19.26 183 GLN B O 1
ATOM 3485 N N . ILE B 1 204 ? -39.968 11.382 -7.233 1.00 16.09 184 ILE B N 1
ATOM 3486 C CA . ILE B 1 204 ? -39.889 12.827 -7.405 1.00 16.13 184 ILE B CA 1
ATOM 3487 C C . ILE B 1 204 ? -40.127 13.204 -8.879 1.00 16.17 184 ILE B C 1
ATOM 3488 O O . ILE B 1 204 ? -40.896 14.181 -9.130 1.00 17.15 184 ILE B O 1
ATOM 3493 N N . LYS B 1 205 ? -39.480 12.496 -9.805 1.00 17.39 185 LYS B N 1
ATOM 3494 C CA . LYS B 1 205 ? -39.629 12.898 -11.202 1.00 18.48 185 LYS B CA 1
ATOM 3495 C C . LYS B 1 205 ? -41.015 12.481 -11.704 1.00 20.44 185 LYS B C 1
ATOM 3496 O O . LYS B 1 205 ? -41.548 13.111 -12.654 1.00 21.42 185 LYS B O 1
ATOM 3502 N N . ALA B 1 206 ? -41.626 11.435 -11.114 1.00 19.36 186 ALA B N 1
ATOM 3503 C CA . ALA B 1 206 ? -43.054 11.164 -11.412 1.00 21.03 186 ALA B CA 1
ATOM 3504 C C . ALA B 1 206 ? -43.948 12.276 -11.004 1.00 22.20 186 ALA B C 1
ATOM 3505 O O . ALA B 1 206 ? -44.923 12.597 -11.726 1.00 24.13 186 ALA B O 1
ATOM 3507 N N . ASN B 1 207 ? -43.739 12.885 -9.854 1.00 20.48 187 ASN B N 1
ATOM 3508 C CA . ASN B 1 207 ? -44.596 13.975 -9.408 1.00 21.52 187 ASN B CA 1
ATOM 3509 C C . ASN B 1 207 ? -44.318 15.246 -10.189 1.00 20.10 187 ASN B C 1
ATOM 3510 O O . ASN B 1 207 ? -45.236 16.052 -10.466 1.00 20.26 187 ASN B O 1
ATOM 3515 N N . TYR B 1 208 ? -43.066 15.414 -10.600 1.00 18.70 188 TYR B N 1
ATOM 3516 C CA . TYR B 1 208 ? -42.598 16.675 -11.174 1.00 18.08 188 TYR B CA 1
ATOM 3517 C C . TYR B 1 208 ? -41.679 16.396 -12.340 1.00 17.97 188 TYR B C 1
ATOM 3518 O O . TYR B 1 208 ? -40.411 16.438 -12.204 1.00 16.27 188 TYR B O 1
ATOM 3527 N N . PRO B 1 209 ? -42.243 16.141 -13.512 1.00 18.20 189 PRO B N 1
ATOM 3528 C CA . PRO B 1 209 ? -41.425 15.690 -14.596 1.00 18.45 189 PRO B CA 1
ATOM 3529 C C . PRO B 1 209 ? -40.406 16.739 -15.125 1.00 18.38 189 PRO B C 1
ATOM 3530 O O . PRO B 1 209 ? -39.404 16.313 -15.836 1.00 22.61 189 PRO B O 1
ATOM 3534 N N . MET B 1 210 ? -40.651 17.995 -14.801 1.00 22.20 190 MET B N 1
ATOM 3535 C CA . MET B 1 210 ? -39.791 19.102 -15.256 1.00 23.16 190 MET B CA 1
ATOM 3536 C C . MET B 1 210 ? -38.650 19.406 -14.238 1.00 21.12 190 MET B C 1
ATOM 3537 O O . MET B 1 210 ? -37.803 20.230 -14.525 1.00 22.77 190 MET B O 1
ATOM 3542 N N . ILE B 1 211 ? -38.637 18.749 -13.059 1.00 18.03 191 ILE B N 1
ATOM 3543 C CA . ILE B 1 211 ? -37.595 19.045 -12.053 1.00 15.90 191 ILE B CA 1
ATOM 3544 C C . ILE B 1 211 ? -36.325 18.257 -12.370 1.00 14.58 191 ILE B C 1
ATOM 3545 O O . ILE B 1 211 ? -36.321 17.300 -13.146 1.00 15.56 191 ILE B O 1
ATOM 3550 N N . ASN B 1 212 ? -35.216 18.773 -11.806 1.00 13.74 192 ASN B N 1
ATOM 3551 C CA . ASN B 1 212 ? -33.966 18.026 -11.927 1.00 14.01 192 ASN B CA 1
ATOM 3552 C C . ASN B 1 212 ? -33.756 17.318 -10.615 1.00 13.10 192 ASN B C 1
ATOM 3553 O O . ASN B 1 212 ? -34.057 17.873 -9.574 1.00 13.06 192 ASN B O 1
ATOM 3558 N N . VAL B 1 213 ? -33.088 16.144 -10.707 1.00 12.14 193 VAL B N 1
ATOM 3559 C CA . VAL B 1 213 ? -32.577 15.458 -9.485 1.00 11.95 193 VAL B CA 1
ATOM 3560 C C . VAL B 1 213 ? -31.084 15.443 -9.620 1.00 11.51 193 VAL B C 1
ATOM 3561 O O . VAL B 1 213 ? -30.536 15.141 -10.710 1.00 12.84 193 VAL B O 1
ATOM 3565 N N . THR B 1 214 ? -30.423 15.721 -8.471 1.00 12.01 194 THR B N 1
ATOM 3566 C CA . THR B 1 214 ? -28.934 15.853 -8.485 1.00 13.13 194 THR B CA 1
ATOM 3567 C C . THR B 1 214 ? -28.401 15.080 -7.316 1.00 12.88 194 THR B C 1
ATOM 3568 O O . THR B 1 214 ? -29.146 14.670 -6.379 1.00 14.43 194 THR B O 1
ATOM 3572 N N . SER B 1 215 ? -27.100 14.750 -7.357 1.00 13.04 195 SER B N 1
ATOM 3573 C CA . SER B 1 215 ? -26.454 14.120 -6.203 1.00 12.00 195 SER B CA 1
ATOM 3574 C C . SER B 1 215 ? -24.953 14.488 -6.286 1.00 12.01 195 SER B C 1
ATOM 3575 O O . SER B 1 215 ? -24.406 14.608 -7.415 1.00 12.61 195 SER B O 1
ATOM 3578 N N . GLY B 1 216 ? -24.312 14.376 -5.112 1.00 11.47 196 GLY B N 1
ATOM 3579 C CA . GLY B 1 216 ? -22.827 14.139 -5.102 1.00 11.81 196 GLY B CA 1
ATOM 3580 C C . GLY B 1 216 ? -22.565 12.672 -5.189 1.00 12.76 196 GLY B C 1
ATOM 3581 O O . GLY B 1 216 ? -23.446 11.823 -5.046 1.00 14.85 196 GLY B O 1
ATOM 3582 N N . LEU B 1 217 ? -21.350 12.339 -5.544 1.00 15.60 197 LEU B N 1
ATOM 3583 C CA . LEU B 1 217 ? -21.015 10.904 -5.669 1.00 16.61 197 LEU B CA 1
ATOM 3584 C C . LEU B 1 217 ? -20.362 10.431 -4.394 1.00 20.59 197 LEU B C 1
ATOM 3585 O O . LEU B 1 217 ? -20.537 9.310 -4.020 1.00 23.24 197 LEU B O 1
ATOM 3590 N N . SER B 1 218 ? -19.576 11.262 -3.744 1.00 18.10 198 SER B N 1
ATOM 3591 C CA . SER B 1 218 ? -18.656 10.659 -2.741 1.00 21.74 198 SER B CA 1
ATOM 3592 C C . SER B 1 218 ? -19.296 10.025 -1.494 1.00 20.04 198 SER B C 1
ATOM 3593 O O . SER B 1 218 ? -18.700 9.088 -0.895 1.00 21.54 198 SER B O 1
ATOM 3596 N N . ASN B 1 219 ? -20.485 10.505 -1.054 1.00 19.39 199 ASN B N 1
ATOM 3597 C CA . ASN B 1 219 ? -21.028 9.966 0.193 0.50 21.71 199 ASN B CA 1
ATOM 3598 C C . ASN B 1 219 ? -21.325 8.463 0.103 1.00 21.80 199 ASN B C 1
ATOM 3599 O O . ASN B 1 219 ? -21.269 7.741 1.057 1.00 20.08 199 ASN B O 1
ATOM 3604 N N . ILE B 1 220 ? -21.639 7.961 -1.103 1.00 18.85 200 ILE B N 1
ATOM 3605 C CA . ILE B 1 220 ? -22.061 6.644 -1.176 1.00 16.43 200 ILE B CA 1
ATOM 3606 C C . ILE B 1 220 ? -20.995 5.632 -0.761 1.00 15.57 200 ILE B C 1
ATOM 3607 O O . ILE B 1 220 ? -21.334 4.543 -0.351 1.00 16.97 200 ILE B O 1
ATOM 3612 N N . SER B 1 221 ? -19.720 6.041 -0.883 1.00 16.69 201 SER B N 1
ATOM 3613 C CA . SER B 1 221 ? -18.611 5.070 -0.772 1.00 17.71 201 SER B CA 1
ATOM 3614 C C . SER B 1 221 ? -17.820 5.262 0.561 1.00 19.42 201 SER B C 1
ATOM 3615 O O . SER B 1 221 ? -16.885 4.509 0.799 1.00 19.78 201 SER B O 1
ATOM 3618 N N . PHE B 1 222 ? -18.301 6.145 1.381 1.00 21.01 202 PHE B N 1
ATOM 3619 C CA . PHE B 1 222 ? -17.685 6.288 2.763 1.00 23.26 202 PHE B CA 1
ATOM 3620 C C . PHE B 1 222 ? -17.713 4.978 3.542 1.00 25.30 202 PHE B C 1
ATOM 3621 O O . PHE B 1 222 ? -18.744 4.253 3.701 1.00 23.93 202 PHE B O 1
ATOM 3629 N N . GLY B 1 223 ? -16.528 4.620 4.050 1.00 27.70 203 GLY B N 1
ATOM 3630 C CA . GLY B 1 223 ? -16.380 3.347 4.740 1.00 26.53 203 GLY B CA 1
ATOM 3631 C C . GLY B 1 223 ? -16.167 2.089 3.917 1.00 27.96 203 GLY B C 1
ATOM 3632 O O . GLY B 1 223 ? -16.242 0.974 4.450 1.00 29.37 203 GLY B O 1
ATOM 3633 N N . MET B 1 224 ? -15.861 2.265 2.622 1.00 23.82 204 MET B N 1
ATOM 3634 C CA . MET B 1 224 ? -15.586 1.164 1.770 1.00 22.45 204 MET B CA 1
ATOM 3635 C C . MET B 1 224 ? -14.223 1.419 1.171 1.00 21.53 204 MET B C 1
ATOM 3636 O O . MET B 1 224 ? -13.816 2.549 1.052 1.00 23.18 204 MET B O 1
ATOM 3641 N N . PRO B 1 225 ? -13.500 0.310 0.860 1.00 22.18 205 PRO B N 1
ATOM 3642 C CA . PRO B 1 225 ? -12.278 0.604 0.088 1.00 23.60 205 PRO B CA 1
ATOM 3643 C C . PRO B 1 225 ? -12.550 0.845 -1.380 1.00 23.06 205 PRO B C 1
ATOM 3644 O O . PRO B 1 225 ? -13.739 0.709 -1.807 1.00 22.78 205 PRO B O 1
ATOM 3648 N N . LEU B 1 226 ? -11.519 1.288 -2.133 1.00 23.68 206 LEU B N 1
ATOM 3649 C CA . LEU B 1 226 ? -11.626 1.518 -3.560 1.00 22.23 206 LEU B CA 1
ATOM 3650 C C . LEU B 1 226 ? -12.792 2.476 -3.785 1.00 22.29 206 LEU B C 1
ATOM 3651 O O . LEU B 1 226 ? -13.675 2.210 -4.609 1.00 21.30 206 LEU B O 1
ATOM 3656 N N . ARG B 1 227 ? -12.798 3.593 -3.102 1.00 21.26 207 ARG B N 1
ATOM 3657 C CA . ARG B 1 227 ? -13.948 4.519 -3.191 1.00 19.47 207 ARG B CA 1
ATOM 3658 C C . ARG B 1 227 ? -14.184 5.082 -4.602 1.00 19.48 207 ARG B C 1
ATOM 3659 O O . ARG B 1 227 ? -15.324 5.241 -5.012 1.00 18.12 207 ARG B O 1
ATOM 3667 N N . LYS B 1 228 ? -13.136 5.251 -5.383 1.00 20.15 208 LYS B N 1
ATOM 3668 C CA . LYS B 1 228 ? -13.341 5.812 -6.702 1.00 19.87 208 LYS B CA 1
ATOM 3669 C C . LYS B 1 228 ? -14.123 4.759 -7.532 1.00 19.13 208 LYS B C 1
ATOM 3670 O O . LYS B 1 228 ? -14.934 5.231 -8.397 1.00 18.70 208 LYS B O 1
ATOM 3676 N N . VAL B 1 229 ? -13.822 3.453 -7.381 1.00 19.56 209 VAL B N 1
ATOM 3677 C CA . VAL B 1 229 ? -14.532 2.424 -8.124 1.00 18.72 209 VAL B CA 1
ATOM 3678 C C . VAL B 1 229 ? -16.033 2.455 -7.736 1.00 18.03 209 VAL B C 1
ATOM 3679 O O . VAL B 1 229 ? -16.929 2.390 -8.587 1.00 16.31 209 VAL B O 1
ATOM 3683 N N . VAL B 1 230 ? -16.284 2.539 -6.430 1.00 16.54 210 VAL B N 1
ATOM 3684 C CA . VAL B 1 230 ? -17.682 2.566 -5.949 1.00 16.16 210 VAL B CA 1
ATOM 3685 C C . VAL B 1 230 ? -18.370 3.833 -6.455 1.00 14.99 210 VAL B C 1
ATOM 3686 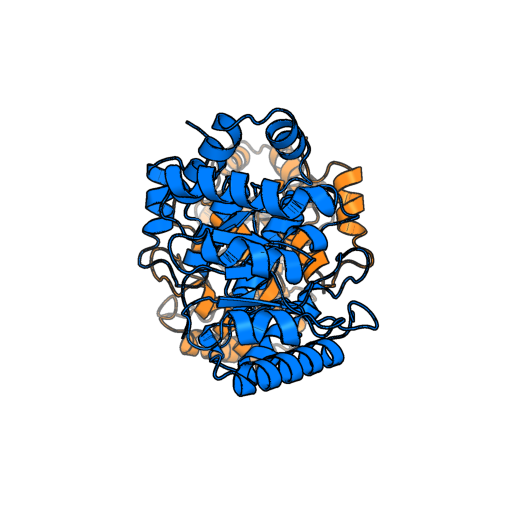O O . VAL B 1 230 ? -19.550 3.716 -6.902 1.00 15.68 210 VAL B O 1
ATOM 3690 N N . ASN B 1 231 ? -17.718 5.000 -6.358 1.00 13.78 211 ASN B N 1
ATOM 3691 C CA . ASN B 1 231 ? -18.323 6.244 -6.829 1.00 13.95 211 ASN B CA 1
ATOM 3692 C C . ASN B 1 231 ? -18.699 6.112 -8.318 1.00 13.58 211 ASN B C 1
ATOM 3693 O O . ASN B 1 231 ? -19.730 6.622 -8.735 1.00 13.87 211 ASN B O 1
ATOM 3698 N N . GLN B 1 232 ? -17.803 5.537 -9.136 1.00 13.31 212 GLN B N 1
ATOM 3699 C CA . GLN B 1 232 ? -18.028 5.488 -10.601 1.00 13.96 212 GLN B CA 1
ATOM 3700 C C . GLN B 1 232 ? -19.220 4.568 -10.897 1.00 14.22 212 GLN B C 1
ATOM 3701 O O . GLN B 1 232 ? -20.045 4.874 -11.763 1.00 13.27 212 GLN B O 1
ATOM 3707 N N . ASN B 1 233 ? -19.327 3.414 -10.226 1.00 13.30 213 ASN B N 1
ATOM 3708 C CA . ASN B 1 233 ? -20.454 2.564 -10.503 1.00 12.36 213 ASN B CA 1
ATOM 3709 C C . ASN B 1 233 ? -21.785 3.154 -9.948 1.00 12.51 213 ASN B C 1
ATOM 3710 O O . ASN B 1 233 ? -22.824 2.996 -10.577 1.00 12.63 213 ASN B O 1
ATOM 3715 N N . PHE B 1 234 ? -21.698 3.895 -8.847 1.00 11.67 214 PHE B N 1
ATOM 3716 C CA . PHE B 1 234 ? -22.873 4.639 -8.379 1.00 11.31 214 PHE B CA 1
ATOM 3717 C C . PHE B 1 234 ? -23.262 5.673 -9.484 1.00 11.04 214 PHE B C 1
ATOM 3718 O O . PHE B 1 234 ? -24.481 5.755 -9.802 1.00 10.58 214 PHE B O 1
ATOM 3726 N N . LEU B 1 235 ? -22.285 6.368 -10.093 1.00 10.03 215 LEU B N 1
ATOM 3727 C CA . LEU B 1 235 ? -22.656 7.359 -11.169 1.00 11.34 215 LEU B CA 1
ATOM 3728 C C . LEU B 1 235 ? -23.445 6.662 -12.282 1.00 11.00 215 LEU B C 1
ATOM 3729 O O . LEU B 1 235 ? -24.485 7.141 -12.700 1.00 11.67 215 LEU B O 1
ATOM 3734 N N . THR B 1 236 ? -22.938 5.551 -12.769 1.00 10.35 216 THR B N 1
ATOM 3735 C CA . THR B 1 236 ? -23.573 4.869 -13.908 1.00 10.47 216 THR B CA 1
ATOM 3736 C C . THR B 1 236 ? -24.991 4.417 -13.538 1.00 11.41 216 THR B C 1
ATOM 3737 O O . THR B 1 236 ? -25.917 4.649 -14.299 1.00 10.98 216 THR B O 1
ATOM 3741 N N . LEU B 1 237 ? -25.140 3.881 -12.319 1.00 10.85 217 LEU B N 1
ATOM 3742 C CA . LEU B 1 237 ? -26.467 3.415 -11.873 1.00 9.97 217 LEU B CA 1
ATOM 3743 C C . LEU B 1 237 ? -27.398 4.642 -11.662 1.00 10.24 217 LEU B C 1
ATOM 3744 O O . LEU B 1 237 ? -28.592 4.579 -12.090 1.00 11.70 217 LEU B O 1
ATOM 3749 N N . ALA B 1 238 ? -26.872 5.698 -11.065 1.00 10.25 218 ALA B N 1
ATOM 3750 C CA . ALA B 1 238 ? -27.758 6.826 -10.792 1.00 10.60 218 ALA B CA 1
ATOM 3751 C C . ALA B 1 238 ? -28.165 7.493 -12.137 1.00 11.54 218 ALA B C 1
ATOM 3752 O O . ALA B 1 238 ? -29.325 7.990 -12.221 1.00 12.75 218 ALA B O 1
ATOM 3754 N N . MET B 1 239 ? -27.264 7.564 -13.098 1.00 11.81 219 MET B N 1
ATOM 3755 C CA . MET B 1 239 ? -27.672 8.115 -14.426 1.00 11.96 219 MET B CA 1
ATOM 3756 C C . MET B 1 239 ? -28.825 7.252 -14.979 1.00 12.18 219 MET B C 1
ATOM 3757 O O . MET B 1 239 ? -29.817 7.840 -15.554 1.00 13.47 219 MET B O 1
ATOM 3762 N N . PHE B 1 240 ? -28.735 5.905 -14.905 1.00 11.48 220 PHE B N 1
ATOM 3763 C CA . PHE B 1 240 ? -29.835 5.077 -15.488 1.00 12.33 220 PHE B CA 1
ATOM 3764 C C . PHE B 1 240 ? -31.147 5.301 -14.720 1.00 12.38 220 PHE B C 1
ATOM 3765 O O . PHE B 1 240 ? -32.254 5.342 -15.289 1.00 13.72 220 PHE B O 1
ATOM 3773 N N . ALA B 1 241 ? -30.985 5.583 -13.434 1.00 12.15 221 ALA B N 1
ATOM 3774 C CA . ALA B 1 241 ? -32.177 5.772 -12.548 1.00 13.46 221 ALA B CA 1
ATOM 3775 C C . ALA B 1 241 ? -32.822 7.192 -12.821 1.00 14.30 221 ALA B C 1
ATOM 3776 O O . ALA B 1 241 ? -33.948 7.386 -12.409 1.00 17.38 221 ALA B O 1
ATOM 3778 N N . GLY B 1 242 ? -32.167 8.057 -13.562 1.00 13.29 222 GLY B N 1
ATOM 3779 C CA . GLY B 1 242 ? -32.769 9.357 -13.937 1.00 14.05 222 GLY B CA 1
ATOM 3780 C C . GLY B 1 242 ? -32.135 10.593 -13.421 1.00 14.73 222 GLY B C 1
ATOM 3781 O O . GLY B 1 242 ? -32.703 11.686 -13.572 1.00 15.18 222 GLY B O 1
ATOM 3782 N N . MET B 1 243 ? -30.992 10.453 -12.750 1.00 13.34 223 MET B N 1
ATOM 3783 C CA . MET B 1 243 ? -30.260 11.668 -12.284 1.00 13.00 223 MET B CA 1
ATOM 3784 C C . MET B 1 243 ? -29.974 12.650 -13.427 1.00 13.31 223 MET B C 1
ATOM 3785 O O . MET B 1 243 ? -29.519 12.216 -14.529 1.00 13.73 223 MET B O 1
ATOM 3790 N N . ASP B 1 244 ? -30.239 13.958 -13.168 1.00 12.18 224 ASP B N 1
ATOM 3791 C CA . ASP B 1 244 ? -30.093 14.986 -14.205 1.00 12.75 224 ASP B CA 1
ATOM 3792 C C . ASP B 1 244 ? -28.812 15.770 -14.083 1.00 12.75 224 ASP B C 1
ATOM 3793 O O . ASP B 1 244 ? -28.328 16.275 -15.114 1.00 12.37 224 ASP B O 1
ATOM 3798 N N . SER B 1 245 ? -28.311 15.892 -12.826 1.00 12.63 225 SER B N 1
ATOM 3799 C CA . SER B 1 245 ? -27.075 16.701 -12.642 1.00 12.45 225 SER B CA 1
ATOM 3800 C C . SER B 1 245 ? -26.292 16.029 -11.507 1.00 11.80 225 SER B C 1
ATOM 3801 O O . SER B 1 245 ? -26.825 15.259 -10.688 1.00 11.76 225 SER B O 1
ATOM 3804 N N . ALA B 1 246 ? -24.999 16.295 -11.471 1.00 11.18 226 ALA B N 1
ATOM 3805 C CA . ALA B 1 246 ? -24.178 15.683 -10.397 1.00 10.48 226 ALA B CA 1
ATOM 3806 C C . ALA B 1 246 ? -23.015 16.591 -10.093 1.00 11.21 226 ALA B C 1
ATOM 3807 O O . ALA B 1 246 ? -22.471 17.238 -11.017 1.00 11.86 226 ALA B O 1
ATOM 3809 N N A ILE B 1 247 ? -22.674 16.664 -8.817 0.50 10.52 227 ILE B N 1
ATOM 3810 N N B ILE B 1 247 ? -22.661 16.557 -8.809 0.50 10.55 227 ILE B N 1
ATOM 3811 C CA A ILE B 1 247 ? -21.427 17.371 -8.436 0.50 9.30 227 ILE B CA 1
ATOM 3812 C CA B ILE B 1 247 ? -21.436 17.227 -8.314 0.50 9.58 227 ILE B CA 1
ATOM 3813 C C A ILE B 1 247 ? -20.372 16.282 -8.219 0.50 9.37 227 ILE B C 1
ATOM 3814 C C B ILE B 1 247 ? -20.363 16.133 -8.294 0.50 9.48 227 ILE B C 1
ATOM 3815 O O A ILE B 1 247 ? -20.508 15.397 -7.322 0.50 9.28 227 ILE B O 1
ATOM 3816 O O B ILE B 1 247 ? -20.438 15.065 -7.608 0.50 9.65 227 ILE B O 1
ATOM 3825 N N . LEU B 1 248 ? -19.288 16.407 -8.998 1.00 9.34 228 LEU B N 1
ATOM 3826 C CA . LEU B 1 248 ? -18.311 15.316 -9.165 1.00 9.71 228 LEU B CA 1
ATOM 3827 C C . LEU B 1 248 ? -16.976 15.952 -9.597 1.00 10.85 228 LEU B C 1
ATOM 3828 O O . LEU B 1 248 ? -16.904 17.170 -9.931 1.00 10.81 228 LEU B O 1
ATOM 3833 N N . ASP B 1 249 ? -15.946 15.096 -9.666 1.00 11.89 229 ASP B N 1
ATOM 3834 C CA . ASP B 1 249 ? -14.618 15.553 -10.096 1.00 12.56 229 ASP B CA 1
ATOM 3835 C C . ASP B 1 249 ? -14.377 15.187 -11.594 1.00 13.38 229 ASP B C 1
ATOM 3836 O O . ASP B 1 249 ? -14.068 14.025 -11.995 1.00 12.95 229 ASP B O 1
ATOM 3841 N N . PRO B 1 250 ? -14.569 16.122 -12.511 1.00 13.62 230 PRO B N 1
ATOM 3842 C CA . PRO B 1 250 ? -14.468 15.736 -13.911 1.00 14.93 230 PRO B CA 1
ATOM 3843 C C . PRO B 1 250 ? -12.977 15.704 -14.394 1.00 14.30 230 PRO B C 1
ATOM 3844 O O . PRO B 1 250 ? -12.741 15.294 -15.559 1.00 16.81 230 PRO B O 1
ATOM 3848 N N . LEU B 1 251 ? -12.059 15.914 -13.422 1.00 14.51 231 LEU B N 1
ATOM 3849 C CA . LEU B 1 251 ? -10.586 15.757 -13.698 1.00 15.29 231 LEU B CA 1
ATOM 3850 C C . LEU B 1 251 ? -10.148 14.346 -13.448 1.00 16.92 231 LEU B C 1
ATOM 3851 O O . LEU B 1 251 ? -9.013 13.972 -13.772 1.00 19.02 231 LEU B O 1
ATOM 3856 N N . ASN B 1 252 ? -11.070 13.488 -12.969 1.00 15.33 232 ASN B N 1
ATOM 3857 C CA . ASN B 1 252 ? -10.773 12.079 -12.786 1.00 15.29 232 ASN B CA 1
ATOM 3858 C C . ASN B 1 252 ? -11.074 11.396 -14.121 1.00 16.02 232 ASN B C 1
ATOM 3859 O O . ASN B 1 252 ? -12.217 11.312 -14.513 1.00 16.27 232 ASN B O 1
ATOM 3864 N N . ARG B 1 253 ? -10.062 10.999 -14.891 1.00 16.79 233 ARG B N 1
ATOM 3865 C CA . ARG B 1 253 ? -10.176 10.519 -16.255 1.00 17.34 233 ARG B CA 1
ATOM 3866 C C . ARG B 1 253 ? -10.960 9.226 -16.320 1.00 17.49 233 ARG B C 1
ATOM 3867 O O . ARG B 1 253 ? -11.638 8.969 -17.282 1.00 17.83 233 ARG B O 1
ATOM 3875 N N . ASP B 1 254 ? -10.795 8.418 -15.267 1.00 17.16 234 ASP B N 1
ATOM 3876 C CA . ASP B 1 254 ? -11.584 7.124 -15.290 1.00 18.05 234 ASP B CA 1
ATOM 3877 C C . ASP B 1 254 ? -13.094 7.401 -15.100 1.00 16.16 234 ASP B C 1
ATOM 3878 O O . ASP B 1 254 ? -13.941 6.756 -15.757 1.00 17.42 234 ASP B O 1
ATOM 3883 N N . LEU B 1 255 ? -13.404 8.319 -14.172 1.00 15.79 235 LEU B N 1
ATOM 3884 C CA . LEU B 1 255 ? -14.800 8.749 -13.967 1.00 14.45 235 LEU B CA 1
ATOM 3885 C C . LEU B 1 255 ? -15.368 9.390 -15.228 1.00 15.47 235 LEU B C 1
ATOM 3886 O O . LEU B 1 255 ? -16.459 9.078 -15.649 1.00 15.42 235 LEU B O 1
ATOM 3891 N N . LEU B 1 256 ? -14.603 10.294 -15.872 1.00 15.10 236 LEU B N 1
ATOM 3892 C CA . LEU B 1 256 ? -15.091 10.901 -17.132 1.00 15.25 236 LEU B CA 1
ATOM 3893 C C . LEU B 1 256 ? -15.297 9.885 -18.213 1.00 15.27 236 LEU B C 1
ATOM 3894 O O . LEU B 1 256 ? -16.317 9.956 -18.903 1.00 15.71 236 LEU B O 1
ATOM 3899 N N . ALA B 1 257 ? -14.437 8.848 -18.350 1.00 15.83 237 ALA B N 1
ATOM 3900 C CA . ALA B 1 257 ? -14.688 7.823 -19.373 1.00 16.30 237 ALA B CA 1
ATOM 3901 C C . ALA B 1 257 ? -16.006 7.102 -19.056 1.00 15.32 237 ALA B C 1
ATOM 3902 O O . ALA B 1 257 ? -16.730 6.781 -19.990 1.00 16.05 237 ALA B O 1
ATOM 3904 N N . ALA B 1 258 ? -16.231 6.828 -17.794 1.00 14.83 238 ALA B N 1
ATOM 3905 C CA . ALA B 1 258 ? -17.477 6.072 -17.414 1.00 15.78 238 ALA B CA 1
ATOM 3906 C C . ALA B 1 258 ? -18.733 6.959 -17.692 1.00 14.21 238 ALA B C 1
ATOM 3907 O O . ALA B 1 258 ? -19.716 6.427 -18.242 1.00 14.25 238 ALA B O 1
ATOM 3909 N N . LEU B 1 259 ? -18.601 8.220 -17.340 1.00 14.26 239 LEU B N 1
ATOM 3910 C CA . LEU B 1 259 ? -19.678 9.203 -17.564 1.00 13.45 239 LEU B CA 1
ATOM 3911 C C . LEU B 1 259 ? -19.962 9.242 -19.052 1.00 14.36 239 LEU B C 1
ATOM 3912 O O . LEU B 1 259 ? -21.156 9.038 -19.471 1.00 13.86 239 LEU B O 1
ATOM 3917 N N . LEU B 1 260 ? -18.936 9.407 -19.889 1.00 14.69 240 LEU B N 1
ATOM 3918 C CA . LEU B 1 260 ? -19.181 9.484 -21.331 1.00 15.83 240 LEU B CA 1
ATOM 3919 C C . LEU B 1 260 ? -19.650 8.156 -21.944 1.00 14.48 240 LEU B C 1
ATOM 3920 O O . LEU B 1 260 ? -20.548 8.145 -22.787 1.00 14.69 240 LEU B O 1
ATOM 3925 N N . ALA B 1 261 ? -19.118 7.036 -21.451 1.00 13.81 241 ALA B N 1
ATOM 3926 C CA . ALA B 1 261 ? -19.604 5.746 -21.957 1.00 14.09 241 ALA B CA 1
ATOM 3927 C C . ALA B 1 261 ? -21.074 5.553 -21.597 1.00 13.89 241 ALA B C 1
ATOM 3928 O O . ALA B 1 261 ? -21.854 5.017 -22.387 1.00 13.13 241 ALA B O 1
ATOM 3930 N N . THR B 1 262 ? -21.412 5.939 -20.364 1.00 14.05 242 THR B N 1
ATOM 3931 C CA . THR B 1 262 ? -22.817 5.763 -19.898 1.00 13.40 242 THR B CA 1
ATOM 3932 C C . THR B 1 262 ? -23.749 6.673 -20.722 1.00 13.99 242 THR B C 1
ATOM 3933 O O . THR B 1 262 ? -24.862 6.279 -21.110 1.00 13.63 242 THR B O 1
ATOM 3937 N N . GLU B 1 263 ? -23.308 7.924 -21.001 1.00 13.75 243 GLU B N 1
ATOM 3938 C CA . GLU B 1 263 ? -24.157 8.747 -21.891 1.00 15.27 243 GLU B CA 1
ATOM 3939 C C . GLU B 1 263 ? -24.442 8.070 -23.221 1.00 14.96 243 GLU B C 1
ATOM 3940 O O . GLU B 1 263 ? -25.598 8.069 -23.687 1.00 15.70 243 GLU B O 1
ATOM 3946 N N . ALA B 1 264 ? -23.437 7.436 -23.842 1.00 15.18 244 ALA B N 1
ATOM 3947 C CA . ALA B 1 264 ? -23.616 6.759 -25.125 1.00 15.64 244 ALA B CA 1
ATOM 3948 C C . ALA B 1 264 ? -24.571 5.499 -24.944 1.00 14.86 244 ALA B C 1
ATOM 3949 O O . ALA B 1 264 ? -25.504 5.217 -25.718 1.00 15.39 244 ALA B O 1
ATOM 3951 N N . LEU B 1 265 ? -24.336 4.757 -23.846 1.00 14.10 245 LEU B N 1
ATOM 3952 C CA . LEU B 1 265 ? -25.185 3.579 -23.560 1.00 13.45 245 LEU B CA 1
A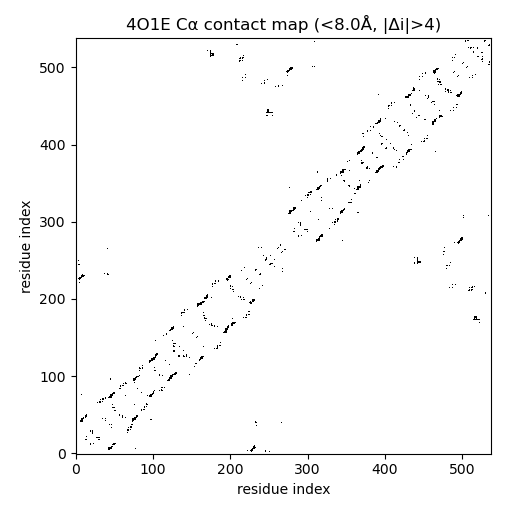TOM 3953 C C . LEU B 1 265 ? -26.638 3.917 -23.234 1.00 13.69 245 LEU B C 1
ATOM 3954 O O . LEU B 1 265 ? -27.506 3.024 -23.462 1.00 13.98 245 LEU B O 1
ATOM 3959 N N . LEU B 1 266 ? -26.900 5.129 -22.753 1.00 13.56 246 LEU B N 1
ATOM 3960 C CA . LEU B 1 266 ? -28.255 5.565 -22.496 1.00 14.15 246 LEU B CA 1
ATOM 3961 C C . LEU B 1 266 ? -28.889 6.233 -23.762 1.00 15.99 246 LEU B C 1
ATOM 3962 O O . LEU B 1 266 ? -30.020 6.776 -23.655 1.00 17.58 246 LEU B O 1
ATOM 3967 N N . GLY B 1 267 ? -28.183 6.148 -24.894 1.00 16.29 247 GLY B N 1
ATOM 3968 C CA . GLY B 1 267 ? -28.804 6.535 -26.191 1.00 18.13 247 GLY B CA 1
ATOM 3969 C C . GLY B 1 267 ? -28.667 8.051 -26.316 1.00 19.19 247 GLY B C 1
ATOM 3970 O O . GLY B 1 267 ? -29.305 8.627 -27.257 1.00 21.33 247 GLY B O 1
ATOM 3971 N N . ARG B 1 268 ? -27.829 8.715 -25.502 1.00 19.14 248 ARG B N 1
ATOM 3972 C CA . ARG B 1 268 ? -27.746 10.213 -25.573 1.00 22.52 248 ARG B CA 1
ATOM 3973 C C . ARG B 1 268 ? -26.553 10.745 -26.322 1.00 25.04 248 ARG B C 1
ATOM 3974 O O . ARG B 1 268 ? -26.344 11.984 -26.341 1.00 30.64 248 ARG B O 1
ATOM 3982 N N . ASP B 1 269 ? -25.748 9.898 -26.931 1.00 24.95 249 ASP B N 1
ATOM 3983 C CA . ASP B 1 269 ? -24.594 10.361 -27.717 1.00 26.21 249 ASP B CA 1
ATOM 3984 C C . ASP B 1 269 ? -24.745 9.857 -29.141 1.00 24.73 249 ASP B C 1
ATOM 3985 O O . ASP B 1 269 ? -24.367 8.704 -29.512 1.00 24.04 249 ASP B O 1
ATOM 3990 N N . LYS B 1 270 ? -25.335 10.727 -29.994 1.00 28.26 250 LYS B N 1
ATOM 3991 C CA . LYS B 1 270 ? -25.593 10.339 -31.371 1.00 28.37 250 LYS B CA 1
ATOM 3992 C C . LYS B 1 270 ? -24.339 9.808 -32.073 1.00 28.74 250 LYS B C 1
ATOM 3993 O O . LYS B 1 270 ? -23.296 10.465 -32.067 1.00 29.23 250 LYS B O 1
ATOM 3995 N N . HIS B 1 271 ? -24.448 8.617 -32.604 1.00 28.73 251 HIS B N 1
ATOM 3996 C CA . HIS B 1 271 ? -23.369 7.884 -33.243 1.00 32.70 251 HIS B CA 1
ATOM 3997 C C . HIS B 1 271 ? -22.125 7.760 -32.397 1.00 31.77 251 HIS B C 1
ATOM 3998 O O . HIS B 1 271 ? -21.041 7.542 -32.951 1.00 31.52 251 HIS B O 1
ATOM 4005 N N . CYS B 1 272 ? -22.272 7.819 -31.057 1.00 27.19 252 CYS B N 1
ATOM 4006 C CA . CYS B 1 272 ? -21.158 7.711 -30.101 1.00 25.88 252 CYS B CA 1
ATOM 4007 C C . CYS B 1 272 ? -20.039 8.709 -30.381 1.00 29.36 252 CYS B C 1
ATOM 4008 O O . CYS B 1 272 ? -18.874 8.470 -30.028 1.00 27.97 252 CYS B O 1
ATOM 4011 N N . ARG B 1 273 ? -20.406 9.836 -30.980 1.00 30.93 253 ARG B N 1
ATOM 4012 C CA . ARG B 1 273 ? -19.386 10.828 -31.400 1.00 34.42 253 ARG B CA 1
ATOM 4013 C C . ARG B 1 273 ? -18.634 11.525 -30.279 1.00 33.05 253 ARG B C 1
ATOM 4014 O O . ARG B 1 273 ? -17.418 11.721 -30.403 1.00 36.18 253 ARG B O 1
ATOM 4022 N N . ASN B 1 274 ? -19.318 11.930 -29.199 1.00 27.50 254 ASN B N 1
ATOM 4023 C CA . ASN B 1 274 ? -18.689 12.662 -28.055 1.00 27.00 254 ASN B CA 1
ATOM 4024 C C . ASN B 1 274 ? -17.672 11.765 -27.410 1.00 27.77 254 ASN B C 1
ATOM 4025 O O . ASN B 1 274 ? -16.601 12.205 -26.938 1.00 29.29 254 ASN B O 1
ATOM 4030 N N . PHE B 1 275 ? -18.055 10.480 -27.323 1.00 24.24 255 PHE B N 1
ATOM 4031 C CA . PHE B 1 275 ? -17.113 9.505 -26.791 1.00 22.56 255 PHE B CA 1
ATOM 4032 C C . PHE B 1 275 ? -15.898 9.377 -27.719 1.00 23.14 255 PHE B C 1
ATOM 4033 O O . PHE B 1 275 ? -14.769 9.431 -27.210 1.00 24.68 255 PHE B O 1
ATOM 4041 N N . ALA B 1 276 ? -16.138 9.253 -29.020 1.00 23.10 256 ALA B N 1
ATOM 4042 C CA . ALA B 1 276 ? -14.980 8.991 -29.934 1.00 26.36 256 ALA B CA 1
ATOM 4043 C C . ALA B 1 276 ? -14.074 10.271 -29.984 1.00 29.99 256 ALA B C 1
ATOM 4044 O O . ALA B 1 276 ? -12.821 10.152 -30.002 1.00 31.49 256 ALA B O 1
ATOM 4046 N N . ASN B 1 277 ? -14.720 11.436 -29.891 1.00 29.56 257 ASN B N 1
ATOM 4047 C CA . ASN B 1 277 ? -14.013 12.695 -29.950 1.00 31.75 257 ASN B CA 1
ATOM 4048 C C . ASN B 1 277 ? -13.188 12.852 -28.687 1.00 32.00 257 ASN B C 1
ATOM 4049 O O . ASN B 1 277 ? -12.039 13.317 -28.751 1.00 33.51 257 ASN B O 1
ATOM 4054 N N . ALA B 1 278 ? -13.732 12.437 -27.528 1.00 28.12 258 ALA B N 1
ATOM 4055 C CA . ALA B 1 278 ? -12.968 12.526 -26.287 1.00 26.32 258 ALA B CA 1
ATOM 4056 C C . ALA B 1 278 ? -11.756 11.593 -26.267 1.00 30.34 258 ALA B C 1
ATOM 4057 O O . ALA B 1 278 ? -10.696 11.951 -25.721 1.00 32.31 258 ALA B O 1
ATOM 4059 N N . TYR B 1 279 ? -11.879 10.431 -26.888 1.00 28.49 259 TYR B N 1
ATOM 4060 C CA . TYR B 1 279 ? -10.736 9.527 -26.982 1.00 28.50 259 TYR B CA 1
ATOM 4061 C C . TYR B 1 279 ? -9.682 10.137 -27.968 1.00 31.53 259 TYR B C 1
ATOM 4062 O O . TYR B 1 279 ? -8.500 10.060 -27.715 1.00 33.72 259 TYR B O 1
ATOM 4071 N N . ARG B 1 280 ? -10.151 10.695 -29.079 1.00 31.74 260 ARG B N 1
ATOM 4072 C CA . ARG B 1 280 ? -9.249 11.200 -30.143 1.00 37.00 260 ARG B CA 1
ATOM 4073 C C . ARG B 1 280 ? -8.494 12.418 -29.596 1.00 38.99 260 ARG B C 1
ATOM 4074 O O . ARG B 1 280 ? -7.339 12.648 -29.942 1.00 40.29 260 ARG B O 1
ATOM 4082 N N . LYS B 1 281 ? -9.101 13.146 -28.691 1.00 36.74 261 LYS B N 1
ATOM 4083 C CA . LYS B 1 281 ? -8.431 14.291 -28.094 1.00 40.38 261 LYS B CA 1
ATOM 4084 C C . LYS B 1 281 ? -7.640 13.913 -26.848 1.00 39.95 261 LYS B C 1
ATOM 4085 O O . LYS B 1 281 ? -7.133 14.789 -26.160 1.00 38.53 261 LYS B O 1
ATOM 4091 N N . ASN B 1 282 ? -7.542 12.615 -26.547 1.00 34.92 262 ASN B N 1
ATOM 4092 C CA . ASN B 1 282 ? -6.938 12.170 -25.291 1.00 34.99 262 ASN B CA 1
ATOM 4093 C C . ASN B 1 282 ? -7.541 12.788 -24.001 1.00 32.38 262 ASN B C 1
ATOM 4094 O O . ASN B 1 282 ? -6.867 12.844 -22.976 1.00 34.46 262 ASN B O 1
ATOM 4099 N N . LYS B 1 283 ? -8.792 13.246 -24.044 1.00 32.35 263 LYS B N 1
ATOM 4100 C CA . LYS B 1 283 ? -9.560 13.566 -22.800 1.00 30.64 263 LYS B CA 1
ATOM 4101 C C . LYS B 1 283 ? -9.827 12.345 -21.821 1.00 31.50 263 LYS B C 1
ATOM 4102 O O . LYS B 1 283 ? -9.947 12.520 -20.589 1.00 25.52 263 LYS B O 1
ATOM 4108 N N . ILE B 1 284 ? -9.927 11.155 -22.414 1.00 27.35 264 ILE B N 1
ATOM 4109 C CA . ILE B 1 284 ? -10.111 9.874 -21.708 1.00 26.96 264 ILE B CA 1
ATOM 4110 C C . ILE B 1 284 ? -9.203 8.857 -22.352 1.00 27.67 264 ILE B C 1
ATOM 4111 O O . ILE B 1 284 ? -8.720 9.032 -23.501 1.00 31.56 264 ILE B O 1
ATOM 4116 N N . GLY B 1 285 ? -9.019 7.748 -21.676 1.00 27.10 265 GLY B N 1
ATOM 4117 C CA . GLY B 1 285 ? -8.083 6.736 -22.142 1.00 29.03 265 GLY B CA 1
ATOM 4118 C C . GLY B 1 285 ? -6.682 6.959 -21.574 1.00 31.45 265 GLY B C 1
ATOM 4119 O O . GLY B 1 285 ? -6.429 7.957 -20.930 1.00 31.68 265 GLY B O 1
ATOM 4120 N N . PRO B 1 286 ? -5.773 6.013 -21.796 1.00 33.54 266 PRO B N 1
ATOM 4121 C CA . PRO B 1 286 ? -4.440 6.192 -21.218 1.00 37.72 266 PRO B CA 1
ATOM 4122 C C . PRO B 1 286 ? -3.808 7.517 -21.696 1.00 38.27 266 PRO B C 1
ATOM 4123 O O . PRO B 1 286 ? -3.888 7.828 -22.874 1.00 38.09 266 PRO B O 1
ATOM 4127 N N . LEU B 1 287 ? -3.231 8.270 -20.767 1.00 43.37 267 LEU B N 1
ATOM 4128 C CA . LEU B 1 287 ? -2.513 9.527 -21.067 1.00 47.50 267 LEU B CA 1
ATOM 4129 C C . LEU B 1 287 ? -1.528 9.413 -22.233 1.00 49.90 267 LEU B C 1
ATOM 4130 O O . LEU B 1 287 ? -0.697 8.527 -22.245 1.00 53.04 267 LEU B O 1
#

InterPro domains:
  IPR000489 Pterin-binding domain [PF00809] (9-227)
  IPR000489 Pterin-binding domain [PS50972] (1-246)
  IPR011005 Dihydropteroate synthase-like superfamily [G3DSA:3.20.20.20] (1-269)
  IPR011005 Dihydropteroate synthase-like superfamily [SSF51717] (1-260)
  IPR050554 Methionine Synthase/Corrinoid [PTHR45833] (2-232)

Solvent-accessible surface area: 22660 Å² total; per-residue (Å²): 132,92,69,99,4,42,14,0,0,59,54,0,33,0,72,78,106,66,2,78,54,3,22,136,77,138,54,84,156,55,0,116,53,13,0,44,126,0,25,115,22,38,9,59,29,0,0,0,16,0,44,43,50,109,137,84,11,50,103,11,0,52,36,0,0,63,12,0,14,130,23,16,101,24,34,3,0,0,24,3,91,63,17,165,4,0,69,91,0,20,101,98,19,149,80,67,0,0,0,20,8,0,2,48,74,50,85,23,2,87,29,0,2,64,43,0,75,79,55,78,17,41,0,3,1,31,0,15,42,118,116,32,96,26,90,63,24,122,36,8,15,100,11,0,81,36,2,2,81,83,0,114,85,50,111,5,59,49,52,41,3,0,0,16,0,28,6,39,13,0,42,76,19,33,14,4,0,77,65,0,18,58,0,0,138,54,0,51,70,80,26,99,132,4,18,0,2,1,23,8,60,88,0,0,132,59,14,32,34,90,145,44,0,20,19,1,0,0,0,0,0,2,56,26,23,4,11,0,0,33,3,30,2,40,34,70,119,12,11,5,2,4,31,0,0,5,0,0,17,34,54,3,77,156,5,43,66,0,18,56,6,97,180,126,45,81,1,20,112,137,125,126,99,3,42,10,0,0,59,58,0,29,0,84,75,84,62,2,80,134,4,22,130,76,138,53,80,155,56,0,78,62,18,2,88,103,2,117,17,41,15,60,27,1,0,0,15,1,41,46,44,112,135,81,12,36,104,11,0,37,40,0,0,71,8,0,14,98,24,23,100,34,36,3,0,0,25,3,89,64,20,156,4,0,67,92,0,17,168,96,18,147,82,68,1,0,0,20,10,0,3,41,74,50,83,24,1,80,32,0,2,63,56,0,75,78,56,78,19,41,0,4,0,32,0,17,43,117,104,32,106,17,180,68,22,122,36,28,8,89,15,0,57,33,1,9,105,70,0,72,84,51,114,3,52,56,112,25,2,0,0,17,2,40,12,79,10,0,44,74,40,34,15,4,0,80,90,6,15,80,1,0,166,63,1,49,58,70,32,91,135,4,17,0,2,0,23,6,58,90,0,0,136,60,12,35,34,96,149,44,0,22,24,0,0,0,0,0,0,2,55,24,20,3,11,0,0,31,2,30,2,36,29,72,118,10,7,5,1,1,29,0,0,4,0,0,18,35,70,5,73,118,5,140,65,0,44,56,6,100,163,108,64,75,1,17,116,174